Protein AF-A0A2N2W066-F1 (afdb_monomer)

Secondary structure (DSSP, 8-state):
-----SSHHHHHHHHHHHHHHTTS------SSSHHHHHHHHHHHHHHHHHHHHHHHHHHHHS---GGGT-EEEEEEEEEEE--TTTT-EEEEEEEEEE-SSSSEEEEEEE--SPEEEEEEETT-PEEPEEEETTEEEEEEEEEE-TT-EEEEEEEEEE---B-SSSEEEE-SS-EEEESB-SSSSS-B-GGGTS-B--SSS--BEEEEEEEE-TT-EEEESSEEEEEEE-TTS-EEEEEE-SS-B-GGG--EEEES-EEEEEEEEETTEEEEEEEEE-GGGHHHHHHHTTTHHHHHHHHHH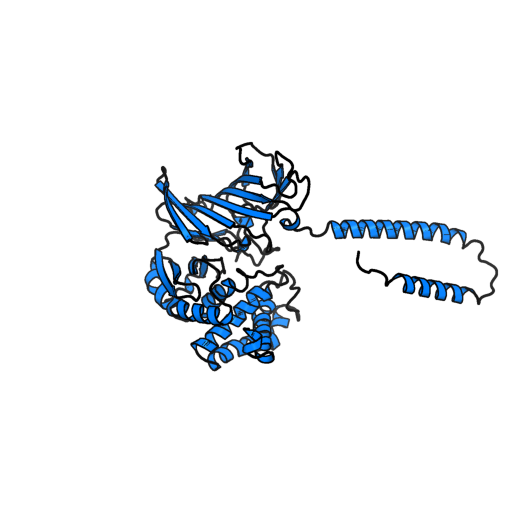HH-S--SS-EEEEEESS--B--TTSEEEEGGG-SSSSTTHHHHHHHHHTTTBTTTB--SSGGGTHHHHHHHHHHHHHHHHHHH-HHHHHHHHHHHHHHHHHTHHHHTTS---SSSPPGGGTTSHHHHHHHHHHHHHHHHHH-HHHHH-

Nearest PDB structures (foldseek):
  6koy-assembly1_A  TM=8.720E-01  e=6.697E-29  Deinococcus radiodurans R1 = ATCC 13939 = DSM 20539
  6kp0-assembly1_A  TM=8.758E-01  e=1.380E-28  Deinococcus radiodurans R1 = ATCC 13939 = DSM 20539
  5mj6-assembly2_B  TM=8.567E-01  e=1.459E-28  Homo sapiens
  8cgw-assembly1_A  TM=8.479E-01  e=4.247E-26  Homo sapiens
  8p0i-assembly2_B  TM=8.593E-01  e=1.669E-24  Homo sapiens

Foldseek 3Di:
DDDDPDPVVVVVVVVVVVVVVVPDDDDPDPPPVPVVVVVVVVVVVVVVVVVVVVVVVVVVVPDDALCQFKFWAEKEWAKEDADLVQLKIKIKIKTKIAGQAFFDQKRKWFAAPKDWPFKAWPVRHTWDWDQDHRIIITGHPDTHHHPDMTIMIITIMDRFDDDPQAAWDRDPQKIKGQQFDLPDVVTGHLNRHDIGSQFQPRWYWYKYWYKYAPQKDKDWAADWPDWDQDPVRIIITIHTWPTTWHSSLTIIMMGNWDWDKDWAQWPVGIAIEIETADPVLNVLQCLLCVCVNVLQRLLCVQQNTQPTRHCAEYEDCDDWHLRHRHIYDHNVSSGSHPPCVLVVQLSSNLSRQPTVDNDPHLQQLLSRQQVSLLSSLSSCCVPVNDVSSVVSLVVLVCCLPPPQQVVVVHDDDLGRHDSSCSPPSCSHSVSNVVLVVVCVVLPSVRSRD

Solvent-accessible surface area (backbone atoms only — not comparable to full-atom values): 23605 Å² total; per-residue (Å²): 144,80,88,90,84,76,67,68,67,59,58,55,51,53,55,56,53,56,61,62,64,74,74,73,75,95,72,96,81,69,84,77,61,58,70,62,51,62,63,46,51,58,50,51,51,50,50,49,51,50,48,49,48,50,48,51,51,50,55,70,64,55,78,75,55,64,59,75,55,36,47,47,57,31,40,38,41,37,38,41,48,63,50,59,87,73,51,43,42,38,36,40,37,36,44,30,33,36,30,86,44,73,68,41,47,62,51,70,32,27,33,31,76,46,46,76,77,50,37,26,40,79,86,70,45,80,38,58,69,49,76,57,81,41,42,34,40,34,43,50,95,60,68,39,32,64,84,44,74,50,45,38,36,41,31,33,34,42,50,46,39,57,62,98,60,22,17,39,46,67,60,74,72,30,35,37,58,34,23,44,27,82,85,47,84,71,37,59,24,29,22,20,82,46,76,31,64,64,45,63,69,44,49,22,29,46,39,37,37,35,33,23,37,69,77,43,43,63,49,43,28,36,48,80,76,49,78,44,80,45,97,88,58,31,32,35,29,32,26,37,38,98,53,62,41,28,36,37,36,60,48,48,37,36,24,57,53,38,81,50,79,52,70,34,84,49,84,85,41,81,34,46,30,40,35,38,25,51,67,91,31,58,85,18,42,60,44,26,49,65,57,49,57,59,50,49,50,54,46,25,78,52,75,44,54,77,84,67,81,31,55,26,37,32,56,31,96,67,59,71,43,56,22,48,32,31,26,35,34,33,49,84,57,44,66,36,40,67,89,44,42,54,54,60,44,23,42,57,41,18,50,54,31,38,58,69,48,51,37,86,40,68,30,37,32,25,61,19,45,2,47,16,49,30,41,44,32,51,49,32,29,76,76,66,31,64,65,50,19,47,64,53,46,51,58,40,53,48,38,54,75,74,40,39,37,67,78,69,75,42,84,74,69,65,60,79,33,58,79,95,44,46,90,31,64,59,21,30,40,41,27,13,50,51,55,52,50,49,35,69,72,60,33,66,66,71,62,58,104

Mean predicted aligned error: 9.17 Å

Structure (mm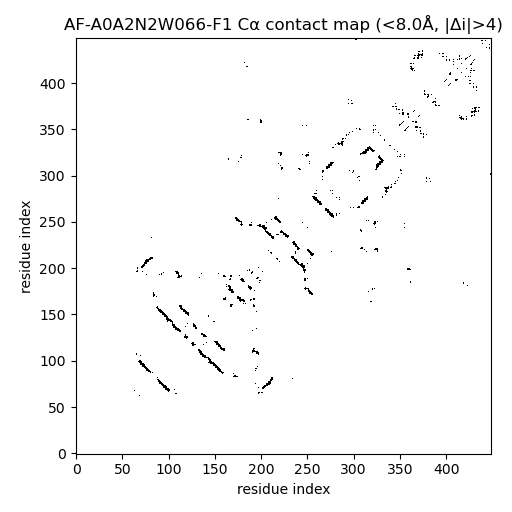CIF, N/CA/C/O backbone):
data_AF-A0A2N2W066-F1
#
_entry.id   AF-A0A2N2W066-F1
#
loop_
_atom_site.group_PDB
_atom_site.id
_atom_site.type_symbol
_atom_site.label_atom_id
_atom_site.label_alt_id
_atom_site.label_comp_id
_atom_site.label_asym_id
_atom_site.label_entity_id
_atom_site.label_seq_id
_atom_site.pdbx_PDB_ins_code
_atom_site.Cartn_x
_atom_site.Cartn_y
_atom_site.Cartn_z
_atom_site.occupancy
_atom_site.B_iso_or_equiv
_atom_site.auth_seq_id
_atom_site.auth_comp_id
_atom_site.auth_asym_id
_atom_site.auth_atom_id
_atom_site.pdbx_PDB_model_num
ATOM 1 N N . MET A 1 1 ? -29.090 -28.862 -7.833 1.00 38.31 1 MET A N 1
ATOM 2 C CA . MET A 1 1 ? -29.671 -29.808 -8.812 1.00 38.31 1 MET A CA 1
ATOM 3 C C . MET A 1 1 ? -28.865 -29.733 -10.109 1.00 38.31 1 MET A C 1
ATOM 5 O O . MET A 1 1 ? -29.290 -29.050 -11.017 1.00 38.31 1 MET A O 1
ATOM 9 N N . PHE A 1 2 ? -27.694 -30.383 -10.186 1.00 26.78 2 PHE A N 1
ATOM 10 C CA . PHE A 1 2 ? -26.971 -30.684 -11.436 1.00 26.78 2 PHE A CA 1
ATOM 11 C C . PHE A 1 2 ? -26.010 -31.874 -11.197 1.00 26.78 2 PHE A C 1
ATOM 13 O O . PHE A 1 2 ? -25.189 -31.854 -10.290 1.00 26.78 2 PHE A O 1
ATOM 20 N N . LYS A 1 3 ? -26.238 -32.938 -11.980 1.00 31.16 3 LYS A N 1
ATOM 21 C CA . LYS A 1 3 ? -25.438 -34.132 -12.340 1.00 31.16 3 LYS A CA 1
ATOM 22 C C . LYS A 1 3 ? -24.231 -34.568 -11.470 1.00 31.16 3 LYS A C 1
ATOM 24 O O . LYS A 1 3 ? -23.103 -34.186 -11.738 1.00 31.16 3 LYS A O 1
ATOM 29 N N . PHE A 1 4 ? -24.452 -35.592 -10.637 1.00 32.09 4 PHE A N 1
ATOM 30 C CA . PHE A 1 4 ? -23.467 -36.649 -10.334 1.00 32.09 4 PHE A CA 1
ATOM 31 C C . PHE A 1 4 ? -24.124 -38.026 -10.542 1.00 32.09 4 PHE A C 1
ATOM 33 O O . PHE A 1 4 ? -24.496 -38.730 -9.609 1.00 32.09 4 PHE A O 1
ATOM 40 N N . ILE A 1 5 ? -24.322 -38.403 -11.806 1.00 40.66 5 ILE A N 1
ATOM 41 C CA . ILE A 1 5 ? -24.725 -39.757 -12.211 1.00 40.66 5 ILE A CA 1
ATOM 42 C C . ILE A 1 5 ? -23.597 -40.267 -13.106 1.00 40.66 5 ILE A C 1
ATOM 44 O O . ILE A 1 5 ? -23.588 -40.019 -14.306 1.00 40.66 5 ILE A O 1
ATOM 48 N N . GLY A 1 6 ? -22.594 -40.902 -12.500 1.00 37.66 6 GLY A N 1
ATOM 49 C CA . GLY A 1 6 ? -21.425 -41.402 -13.234 1.00 37.66 6 GLY A CA 1
ATOM 50 C C . GLY A 1 6 ? -20.646 -42.531 -12.555 1.00 37.66 6 GLY A C 1
ATOM 51 O O . GLY A 1 6 ? -19.988 -43.298 -13.245 1.00 37.66 6 GLY A O 1
ATOM 52 N N . LEU A 1 7 ? -20.761 -42.710 -11.232 1.00 38.38 7 LEU A N 1
ATOM 53 C CA . LEU A 1 7 ? -19.993 -43.735 -10.498 1.00 38.38 7 LEU A CA 1
ATOM 54 C C . LEU A 1 7 ? -20.771 -45.010 -10.122 1.00 38.38 7 LEU A C 1
ATOM 56 O O . LEU A 1 7 ? -20.168 -46.019 -9.761 1.00 38.38 7 LEU A O 1
ATOM 60 N N . ILE A 1 8 ? -22.096 -45.022 -10.272 1.00 43.31 8 ILE A N 1
ATOM 61 C CA . ILE A 1 8 ? -22.941 -46.194 -9.974 1.00 43.31 8 ILE A CA 1
ATOM 62 C C . ILE A 1 8 ? -22.729 -47.377 -10.956 1.00 43.31 8 ILE A C 1
ATOM 64 O O . ILE A 1 8 ? -22.738 -48.525 -10.500 1.00 43.31 8 ILE A O 1
ATOM 68 N N . PRO A 1 9 ? -22.468 -47.183 -12.270 1.00 41.22 9 PRO A N 1
ATOM 69 C CA . PRO A 1 9 ? -22.332 -48.313 -13.198 1.00 41.22 9 PRO A CA 1
ATOM 70 C C . PRO A 1 9 ? -21.035 -49.118 -13.012 1.00 41.22 9 PRO A C 1
ATOM 72 O O . PRO A 1 9 ? -21.004 -50.314 -13.305 1.00 41.22 9 PRO A O 1
ATOM 75 N N . ILE A 1 10 ? -19.969 -48.486 -12.506 1.00 47.03 10 ILE A N 1
ATOM 76 C CA . ILE A 1 10 ? -18.630 -49.092 -12.398 1.00 47.03 10 ILE A CA 1
ATOM 77 C C . ILE A 1 10 ? -18.574 -50.081 -11.224 1.00 47.03 10 ILE A C 1
ATOM 79 O O . ILE A 1 10 ? -18.068 -51.195 -11.371 1.00 47.03 10 ILE A O 1
ATOM 83 N N . ILE A 1 11 ? -19.199 -49.738 -10.094 1.00 47.31 11 ILE A N 1
ATOM 84 C CA . ILE A 1 11 ? -19.304 -50.620 -8.918 1.00 47.31 11 ILE A CA 1
ATOM 85 C C . ILE A 1 11 ? -20.170 -51.852 -9.239 1.00 47.31 11 ILE A C 1
ATOM 87 O O . ILE A 1 11 ? -19.821 -52.978 -8.874 1.00 47.31 11 ILE A O 1
ATOM 91 N N . GLY A 1 12 ? -21.249 -51.673 -10.011 1.00 44.81 12 GLY A N 1
ATOM 92 C CA . GLY A 1 12 ? -22.090 -52.778 -10.484 1.00 44.81 12 GLY A CA 1
ATOM 93 C C . GLY A 1 12 ? -21.363 -53.753 -11.423 1.00 44.81 12 GLY A C 1
ATOM 94 O O . GLY A 1 12 ? -21.633 -54.958 -11.393 1.00 44.81 12 GLY A O 1
ATOM 95 N N . LEU A 1 13 ? -20.409 -53.266 -12.226 1.00 45.72 13 LEU A N 1
ATOM 96 C CA . LEU A 1 13 ? -19.615 -54.100 -13.136 1.00 45.72 13 LEU A CA 1
ATOM 97 C C . LEU A 1 13 ? -18.559 -54.934 -12.391 1.00 45.72 13 LEU A C 1
ATOM 99 O O . LEU A 1 13 ? -18.341 -56.099 -12.734 1.00 45.72 13 LEU A O 1
ATOM 103 N N . ILE A 1 14 ? -17.944 -54.365 -11.349 1.00 47.94 14 ILE A N 1
ATOM 104 C CA . ILE A 1 14 ? -16.957 -55.050 -10.498 1.00 47.94 14 ILE A CA 1
ATOM 105 C C . ILE A 1 14 ? -17.635 -56.163 -9.684 1.00 47.94 14 ILE A C 1
ATOM 107 O O . ILE A 1 14 ? -17.141 -57.292 -9.656 1.00 47.94 14 ILE A O 1
ATOM 111 N N . LEU A 1 15 ? -18.826 -55.906 -9.132 1.00 45.94 15 LEU A N 1
ATOM 112 C CA . LEU A 1 15 ? -19.614 -56.912 -8.406 1.00 45.94 15 LEU A CA 1
ATOM 113 C C . LEU A 1 15 ? -20.109 -58.053 -9.317 1.00 45.94 15 LEU A C 1
ATOM 115 O O . LEU A 1 15 ? -20.111 -59.217 -8.911 1.00 45.94 15 LEU A O 1
ATOM 119 N N . ARG A 1 16 ? -20.463 -57.761 -10.579 1.00 46.75 16 ARG A N 1
ATOM 120 C CA . ARG A 1 16 ? -20.835 -58.796 -11.566 1.00 46.75 16 ARG A CA 1
ATOM 121 C C . ARG A 1 16 ? -19.647 -59.648 -12.026 1.00 46.75 16 ARG A C 1
ATOM 123 O O . ARG A 1 16 ? -19.843 -60.833 -12.294 1.00 46.75 16 ARG A O 1
ATOM 130 N N . LYS A 1 17 ? -18.431 -59.089 -12.096 1.00 46.38 17 LYS A N 1
ATOM 131 C CA . LYS A 1 17 ? -17.211 -59.864 -12.391 1.00 46.38 17 LYS A CA 1
ATOM 132 C C . LYS A 1 17 ? -16.779 -60.742 -11.212 1.00 46.38 17 LYS A C 1
ATOM 134 O O . LYS A 1 17 ? -16.396 -61.884 -11.449 1.00 46.38 17 LYS A O 1
ATOM 139 N N . PHE A 1 18 ? -16.937 -60.283 -9.968 1.00 44.59 18 PHE A N 1
ATOM 140 C CA . PHE A 1 18 ? -16.662 -61.104 -8.778 1.00 44.59 18 PHE A CA 1
ATOM 141 C C . PHE A 1 18 ? -17.621 -62.300 -8.641 1.00 44.59 18 PHE A C 1
ATOM 143 O O . PHE A 1 18 ? -17.176 -63.409 -8.355 1.00 44.59 18 PHE A O 1
ATOM 150 N N . ASN A 1 19 ? -18.913 -62.127 -8.949 1.00 41.44 19 ASN A N 1
ATOM 151 C CA . ASN A 1 19 ? -19.882 -63.233 -8.903 1.00 41.44 19 ASN A CA 1
ATOM 152 C C . ASN A 1 19 ? -19.683 -64.297 -9.999 1.00 41.44 19 ASN A C 1
ATOM 154 O O . ASN A 1 19 ? -20.101 -65.437 -9.811 1.00 41.44 19 ASN A O 1
ATOM 158 N N . LYS A 1 20 ? -19.029 -63.969 -11.124 1.00 40.00 20 LYS A N 1
ATOM 159 C CA . LYS A 1 20 ? -18.711 -64.948 -12.183 1.00 40.00 20 LYS A CA 1
ATOM 160 C C . LYS A 1 20 ? -17.479 -65.807 -11.881 1.00 40.00 20 LYS A C 1
ATOM 162 O O . LYS A 1 20 ? -17.365 -66.894 -12.435 1.00 40.00 20 LYS A O 1
ATOM 167 N N . ILE A 1 21 ? -16.589 -65.357 -10.995 1.00 42.59 21 ILE A N 1
ATOM 168 C CA . ILE A 1 21 ? -15.383 -66.104 -10.593 1.00 42.59 21 ILE A CA 1
ATOM 169 C C . ILE A 1 21 ? -15.708 -67.166 -9.523 1.00 42.59 21 ILE A C 1
ATOM 171 O O . ILE A 1 21 ? -14.984 -68.144 -9.381 1.00 42.59 21 ILE A O 1
ATOM 175 N N . LEU A 1 22 ? -16.851 -67.051 -8.837 1.00 39.72 22 LEU A N 1
ATOM 176 C CA . LEU A 1 22 ? -17.303 -68.008 -7.817 1.00 39.72 22 LEU A CA 1
ATOM 177 C C . LEU A 1 22 ? -18.090 -69.218 -8.367 1.00 39.72 22 LEU A C 1
ATOM 179 O O . LEU A 1 22 ? -18.514 -70.061 -7.583 1.00 39.72 22 LEU A O 1
ATOM 183 N N . GLN A 1 23 ? -18.293 -69.331 -9.688 1.00 41.25 23 GLN A N 1
ATOM 184 C CA . GLN A 1 23 ? -19.077 -70.423 -10.297 1.00 41.25 23 GLN A CA 1
ATOM 185 C C . GLN A 1 23 ? -18.261 -71.585 -10.889 1.00 41.25 23 GLN A C 1
ATOM 187 O O . GLN A 1 23 ? -18.852 -72.542 -11.380 1.00 41.25 23 GLN A O 1
ATOM 192 N N . PHE A 1 24 ? -16.931 -71.569 -10.791 1.00 41.81 24 PHE A N 1
ATOM 193 C CA . PHE A 1 24 ? -16.092 -72.708 -11.178 1.00 41.81 24 PHE A CA 1
ATOM 194 C C . PHE A 1 24 ? -15.126 -73.060 -10.049 1.00 41.81 24 PHE A C 1
ATOM 196 O O . PHE A 1 24 ? -14.073 -72.452 -9.896 1.00 41.81 24 PHE A O 1
ATOM 203 N N . GLY A 1 25 ? -15.506 -74.048 -9.242 1.00 32.44 25 GLY A N 1
ATOM 204 C CA . GLY A 1 25 ? -14.664 -74.576 -8.174 1.00 32.44 25 GLY A CA 1
ATOM 205 C C . GLY A 1 25 ? -15.458 -75.437 -7.202 1.00 32.44 25 GLY A C 1
ATOM 206 O O . GLY A 1 25 ? -15.910 -74.959 -6.166 1.00 32.44 25 GLY A O 1
ATOM 207 N N . GLN A 1 26 ? -15.643 -76.713 -7.541 1.00 39.53 26 GLN A N 1
ATOM 208 C CA . GLN A 1 26 ? -16.039 -77.733 -6.573 1.00 39.53 26 GLN A CA 1
ATOM 209 C C . GLN A 1 26 ? -14.942 -77.855 -5.512 1.00 39.53 26 GLN A C 1
ATOM 211 O O . GLN A 1 26 ? -13.873 -78.331 -5.850 1.00 39.53 26 GLN A O 1
ATOM 216 N N . PHE A 1 27 ? -15.204 -77.489 -4.256 1.00 37.78 27 PHE A N 1
ATOM 217 C CA . PHE A 1 27 ? -14.609 -78.144 -3.084 1.00 37.78 27 PHE A CA 1
ATOM 218 C C . PHE A 1 27 ? -15.500 -77.906 -1.856 1.00 37.78 27 PHE A C 1
ATOM 220 O O . PHE A 1 27 ? -15.683 -76.789 -1.373 1.00 37.78 27 PHE A O 1
ATOM 227 N N . ASN A 1 28 ? -16.081 -78.998 -1.361 1.00 41.38 28 ASN A N 1
ATOM 228 C CA . ASN A 1 28 ? -16.798 -79.074 -0.095 1.00 41.38 28 ASN A CA 1
ATOM 229 C C . ASN A 1 28 ? -15.822 -78.810 1.061 1.00 41.38 28 ASN A C 1
ATOM 231 O O . ASN A 1 28 ? -15.041 -79.699 1.367 1.00 41.38 28 ASN A O 1
ATOM 235 N N . HIS A 1 29 ? -15.856 -77.616 1.669 1.00 43.91 29 HIS A N 1
ATOM 236 C CA . HIS A 1 29 ? -15.544 -77.343 3.091 1.00 43.91 29 HIS A CA 1
ATOM 237 C C . HIS A 1 29 ? -15.536 -75.827 3.404 1.00 43.91 29 HIS A C 1
ATOM 239 O O . HIS A 1 29 ? -14.561 -75.294 3.918 1.00 43.91 29 HIS A O 1
ATOM 245 N N . ILE A 1 30 ? -16.616 -75.081 3.131 1.00 42.38 30 ILE A N 1
ATOM 246 C CA . ILE A 1 30 ? -16.688 -73.646 3.503 1.00 42.38 30 ILE A CA 1
ATOM 247 C C . ILE A 1 30 ? -18.083 -73.283 4.035 1.00 42.38 30 ILE A C 1
ATOM 249 O O . ILE A 1 30 ? -18.746 -72.387 3.535 1.00 42.38 30 ILE A O 1
ATOM 253 N N . ASN A 1 31 ? -18.544 -73.962 5.089 1.00 39.22 31 ASN A N 1
ATOM 254 C CA . ASN A 1 31 ? -19.725 -73.517 5.853 1.00 39.22 31 ASN A CA 1
ATOM 255 C C . ASN A 1 31 ? -19.377 -72.905 7.223 1.00 39.22 31 ASN A C 1
ATOM 257 O O . ASN A 1 31 ? -20.263 -72.416 7.916 1.00 39.22 31 ASN A O 1
ATOM 261 N N . ARG A 1 32 ? -18.087 -72.832 7.596 1.00 39.03 32 ARG A N 1
ATOM 262 C CA . ARG A 1 32 ? -17.621 -72.094 8.791 1.00 39.03 32 ARG A CA 1
ATOM 263 C C . ARG A 1 32 ? -16.972 -70.732 8.506 1.00 39.03 32 ARG A C 1
ATOM 265 O O . ARG A 1 32 ? -16.867 -69.930 9.423 1.00 39.03 32 ARG A O 1
ATOM 272 N N . MET A 1 33 ? -16.626 -70.415 7.256 1.00 34.28 33 MET A N 1
ATOM 273 C CA . MET A 1 33 ? -16.044 -69.107 6.887 1.00 34.28 33 MET A CA 1
ATOM 274 C C . MET A 1 33 ? -17.088 -68.045 6.502 1.00 34.28 33 MET A C 1
ATOM 276 O O . MET A 1 33 ? -16.787 -66.854 6.489 1.00 34.28 33 MET A O 1
ATOM 280 N N . ILE A 1 34 ? -18.341 -68.439 6.243 1.00 39.94 34 ILE A N 1
ATOM 281 C CA . ILE A 1 34 ? -19.377 -67.513 5.756 1.00 39.94 34 ILE A CA 1
ATOM 282 C C . ILE A 1 34 ? -19.981 -66.664 6.892 1.00 39.94 34 ILE A C 1
ATOM 284 O O . ILE A 1 34 ? -20.372 -65.522 6.648 1.00 39.94 34 ILE A O 1
ATOM 288 N N . MET A 1 35 ? -19.964 -67.128 8.150 1.00 36.09 35 MET A N 1
ATOM 289 C CA . MET A 1 35 ? -20.437 -66.313 9.285 1.00 36.09 35 MET A CA 1
ATOM 290 C C . MET A 1 35 ? -19.461 -65.212 9.728 1.00 36.09 35 MET A C 1
ATOM 292 O O . MET A 1 35 ? -19.906 -64.211 10.282 1.00 36.09 35 MET A O 1
ATOM 296 N N . ILE A 1 36 ? -18.167 -65.321 9.409 1.00 38.28 36 ILE A N 1
ATOM 297 C CA . ILE A 1 36 ? -17.179 -64.266 9.709 1.00 38.28 36 ILE A CA 1
ATOM 298 C C . ILE A 1 36 ? -17.263 -63.122 8.675 1.00 38.28 36 ILE A C 1
ATOM 300 O O . ILE A 1 36 ? -16.965 -61.969 8.976 1.00 38.28 36 ILE A O 1
ATOM 304 N N . SER A 1 37 ? -17.777 -63.396 7.471 1.00 42.94 37 SER A N 1
ATOM 305 C CA . SER A 1 37 ? -17.836 -62.409 6.381 1.00 42.94 37 SER A CA 1
ATOM 306 C C . SER A 1 37 ? -18.988 -61.395 6.486 1.00 42.94 37 SER A C 1
ATOM 308 O O . SER A 1 37 ? -18.825 -60.236 6.108 1.00 42.94 37 SER A O 1
ATOM 310 N N . LYS A 1 38 ? -20.151 -61.771 7.040 1.00 40.56 38 LYS A N 1
ATOM 311 C CA . LYS A 1 38 ? -21.317 -60.863 7.102 1.00 40.56 38 LYS A CA 1
ATOM 312 C C . LYS A 1 38 ? -21.241 -59.837 8.237 1.00 40.56 38 LYS A C 1
ATOM 314 O O . LYS A 1 38 ? -21.752 -58.729 8.077 1.00 40.56 38 LYS A O 1
ATOM 319 N N . VAL A 1 39 ? -20.579 -60.178 9.346 1.00 44.47 39 VAL A N 1
ATOM 320 C CA . VAL A 1 39 ? -20.337 -59.252 10.471 1.00 44.47 39 VAL A CA 1
ATOM 321 C C . VAL A 1 39 ? -19.194 -58.281 10.150 1.00 44.47 39 VAL A C 1
ATOM 323 O O . VAL A 1 39 ? -19.225 -57.129 10.574 1.00 44.47 39 VAL A O 1
ATOM 326 N N . SER A 1 40 ? -18.240 -58.684 9.307 1.00 54.84 40 SER A N 1
ATOM 327 C CA . SER A 1 40 ? -17.146 -57.816 8.864 1.00 54.84 40 SER A CA 1
ATOM 328 C C . SER A 1 40 ? -17.604 -56.761 7.848 1.00 54.84 40 SER A C 1
ATOM 330 O O . SER A 1 40 ? -17.273 -55.592 8.006 1.00 54.84 40 SER A O 1
ATOM 332 N N . ILE A 1 41 ? -18.449 -57.107 6.868 1.00 55.06 41 ILE A N 1
ATOM 333 C CA . ILE A 1 41 ? -18.822 -56.159 5.798 1.00 55.06 41 ILE A CA 1
ATOM 334 C C . ILE A 1 41 ? -19.709 -55.016 6.307 1.00 55.06 41 ILE A C 1
ATOM 336 O O . ILE A 1 41 ? -19.469 -53.869 5.948 1.00 55.06 41 ILE A O 1
ATOM 340 N N . LYS A 1 42 ? -20.706 -55.281 7.165 1.00 52.78 42 LYS A N 1
ATOM 341 C CA . LYS A 1 42 ? -21.541 -54.200 7.729 1.00 52.78 42 LYS A CA 1
ATOM 342 C C . LYS A 1 42 ? -20.734 -53.252 8.613 1.00 52.78 42 LYS A C 1
ATOM 344 O O . LYS A 1 42 ? -20.949 -52.049 8.543 1.00 52.78 42 LYS A O 1
ATOM 349 N N . SER A 1 43 ? -19.802 -53.792 9.394 1.00 53.03 43 SER A N 1
ATOM 350 C CA . SER A 1 43 ? -18.921 -53.003 10.257 1.00 53.03 43 SER A CA 1
ATOM 351 C C . SER A 1 43 ? -17.952 -52.166 9.423 1.00 53.03 43 SER A C 1
ATOM 353 O O . SER A 1 43 ? -17.839 -50.975 9.653 1.00 53.03 43 SER A O 1
ATOM 355 N N . VAL A 1 44 ? -17.352 -52.744 8.378 1.00 59.94 44 VAL A N 1
ATOM 356 C CA . VAL A 1 44 ? -16.453 -52.037 7.451 1.00 59.94 44 VAL A CA 1
ATOM 357 C C . VAL A 1 44 ? -17.189 -50.956 6.658 1.00 59.94 44 VAL A C 1
ATOM 359 O O . VAL A 1 44 ? -16.664 -49.859 6.516 1.00 59.94 44 VAL A O 1
ATOM 362 N N . VAL A 1 45 ? -18.414 -51.215 6.187 1.00 67.06 45 VAL A N 1
ATOM 363 C CA . VAL A 1 45 ? -19.239 -50.207 5.499 1.00 67.06 45 VAL A CA 1
ATOM 364 C C . VAL A 1 45 ? -19.655 -49.094 6.458 1.00 67.06 45 VAL A C 1
ATOM 366 O O . VAL A 1 45 ? -19.572 -47.931 6.087 1.00 67.06 45 VAL A O 1
ATOM 369 N N . LEU A 1 46 ? -20.038 -49.416 7.698 1.00 66.75 46 LEU A N 1
ATOM 370 C CA . LEU A 1 46 ? -20.378 -48.404 8.698 1.00 66.75 46 LEU A CA 1
ATOM 371 C C . LEU A 1 46 ? -19.154 -47.556 9.070 1.00 66.75 46 LEU A C 1
ATOM 373 O O . LEU A 1 46 ? -19.275 -46.340 9.114 1.00 66.75 46 LEU A O 1
ATOM 377 N N . THR A 1 47 ? -17.979 -48.168 9.248 1.00 68.38 47 THR A N 1
ATOM 378 C CA . THR A 1 47 ? -16.712 -47.466 9.504 1.00 68.38 47 THR A CA 1
ATOM 379 C C . THR A 1 47 ? -16.265 -46.624 8.308 1.00 68.38 47 THR A C 1
ATOM 381 O O . THR A 1 47 ? -15.779 -45.518 8.496 1.00 68.38 47 THR A O 1
ATOM 384 N N . LEU A 1 48 ? -16.463 -47.089 7.071 1.00 63.75 48 LEU A N 1
ATOM 385 C CA . LEU A 1 48 ? -16.202 -46.298 5.862 1.00 63.75 48 LEU A CA 1
ATOM 386 C C . LEU A 1 48 ? -17.189 -45.139 5.714 1.00 63.75 48 LEU A C 1
ATOM 388 O O . LEU A 1 48 ? -16.780 -44.060 5.308 1.00 63.75 48 LEU A O 1
ATOM 392 N N . CYS A 1 49 ? -18.462 -45.323 6.066 1.00 66.62 49 CYS A N 1
ATOM 393 C CA . CYS A 1 49 ? -19.455 -44.250 6.059 1.00 66.62 49 CYS A CA 1
ATOM 394 C C . CYS A 1 49 ? -19.216 -43.232 7.180 1.00 66.62 49 CYS A C 1
ATOM 396 O O . CYS A 1 49 ? -19.402 -42.042 6.945 1.00 66.62 49 CYS A O 1
ATOM 398 N N . THR A 1 50 ? -18.774 -43.653 8.369 1.00 61.91 50 THR A N 1
ATOM 399 C CA . THR A 1 50 ? -18.399 -42.722 9.443 1.00 61.91 50 THR A CA 1
ATOM 400 C C . THR A 1 50 ? -17.081 -42.023 9.145 1.00 61.91 50 THR A C 1
ATOM 402 O O . THR A 1 50 ? -16.999 -40.824 9.368 1.00 61.91 50 THR A O 1
ATOM 405 N N . LEU A 1 51 ? -16.084 -42.706 8.573 1.00 59.25 51 LEU A N 1
ATOM 406 C CA . LEU A 1 51 ? -14.848 -42.075 8.100 1.00 59.25 51 LEU A CA 1
ATOM 407 C C . LEU A 1 51 ? -15.121 -41.114 6.944 1.00 59.25 51 LEU A C 1
ATOM 409 O O . LEU A 1 51 ? -14.607 -40.010 6.978 1.00 59.25 51 LEU A O 1
ATOM 413 N N . ALA A 1 52 ? -15.962 -41.470 5.971 1.00 59.38 52 ALA A N 1
ATOM 414 C CA . ALA A 1 52 ? -16.365 -40.568 4.891 1.00 59.38 52 ALA A CA 1
ATOM 415 C C . ALA A 1 52 ? -17.212 -39.397 5.406 1.00 59.38 52 ALA A C 1
ATOM 417 O O . ALA A 1 52 ? -17.054 -38.288 4.918 1.00 59.38 52 ALA A O 1
ATOM 418 N N . GLY A 1 53 ? -18.065 -39.615 6.411 1.00 51.81 53 GLY A N 1
ATOM 419 C CA . GLY A 1 53 ? -18.820 -38.558 7.084 1.00 51.81 53 GLY A CA 1
ATOM 420 C C . GLY A 1 53 ? -17.921 -37.613 7.880 1.00 51.81 53 GLY A C 1
ATOM 421 O O . GLY A 1 53 ? -18.083 -36.404 7.782 1.00 51.81 53 GLY A O 1
ATOM 422 N N . LEU A 1 54 ? -16.926 -38.142 8.598 1.00 48.06 54 LEU A N 1
ATOM 423 C CA . LEU A 1 54 ? -15.897 -37.366 9.295 1.00 48.06 54 LEU A CA 1
ATOM 424 C C . LEU A 1 54 ? -14.956 -36.660 8.312 1.00 48.06 54 LEU A C 1
ATOM 426 O O . LEU A 1 54 ? -14.539 -35.546 8.591 1.00 48.06 54 LEU A O 1
ATOM 430 N N . HIS A 1 55 ? -14.664 -37.255 7.152 1.00 46.19 55 HIS A N 1
ATOM 431 C CA . HIS A 1 55 ? -13.861 -36.639 6.095 1.00 46.19 55 HIS A CA 1
ATOM 432 C C . HIS A 1 55 ? -14.646 -35.554 5.349 1.00 46.19 55 HIS A C 1
ATOM 434 O O . HIS A 1 55 ? -14.076 -34.515 5.066 1.00 46.19 55 HIS A O 1
ATOM 440 N N . LEU A 1 56 ? -15.953 -35.726 5.104 1.00 43.41 56 LEU A N 1
ATOM 441 C CA . LEU A 1 56 ? -16.822 -34.664 4.576 1.00 43.41 56 LEU A CA 1
ATOM 442 C C . LEU A 1 56 ? -17.029 -33.540 5.597 1.00 43.41 56 LEU A C 1
ATOM 444 O O . LEU A 1 56 ? -17.068 -32.381 5.215 1.00 43.41 56 LEU A O 1
ATOM 448 N N . MET A 1 57 ? -17.163 -33.863 6.885 1.00 43.56 57 MET A N 1
ATOM 449 C CA . MET A 1 57 ? -17.255 -32.868 7.960 1.00 43.56 57 MET A CA 1
ATOM 450 C C . MET A 1 57 ? -15.925 -32.131 8.146 1.00 43.56 57 MET A C 1
ATOM 452 O O . MET A 1 57 ? -15.940 -30.924 8.341 1.00 43.56 57 MET A O 1
ATOM 456 N N . ALA A 1 58 ? -14.786 -32.818 8.010 1.00 37.03 58 ALA A N 1
ATOM 457 C CA . ALA A 1 58 ? -13.457 -32.209 8.014 1.00 37.03 58 ALA A CA 1
ATOM 458 C C . ALA A 1 58 ? -13.173 -31.402 6.736 1.00 37.03 58 ALA A C 1
ATOM 460 O O . ALA A 1 58 ? -12.543 -30.360 6.837 1.00 37.03 58 ALA A O 1
ATOM 461 N N . GLN A 1 59 ? -13.683 -31.822 5.570 1.00 37.16 59 GLN A N 1
ATOM 462 C CA . GLN A 1 59 ? -13.607 -31.064 4.312 1.00 37.16 59 GLN A CA 1
ATOM 463 C C . GLN A 1 59 ? -14.564 -29.862 4.284 1.00 37.16 59 GLN A C 1
ATOM 465 O O . GLN A 1 59 ? -14.242 -28.849 3.679 1.00 37.16 59 GLN A O 1
ATOM 470 N N . ASN A 1 60 ? -15.711 -29.934 4.971 1.00 35.06 60 ASN A N 1
ATOM 471 C CA . ASN A 1 60 ? -16.619 -28.794 5.149 1.00 35.06 60 ASN A CA 1
ATOM 472 C C . ASN A 1 60 ? -16.172 -27.840 6.273 1.00 35.06 60 ASN A C 1
ATOM 474 O O . ASN A 1 60 ? -16.622 -26.696 6.296 1.00 35.06 60 ASN A O 1
ATOM 478 N N . HIS A 1 61 ? -15.321 -28.292 7.203 1.00 35.94 61 HIS A N 1
ATOM 479 C CA . HIS A 1 61 ? -14.678 -27.443 8.214 1.00 35.94 61 HIS A CA 1
ATOM 480 C C . HIS A 1 61 ? -13.286 -26.943 7.808 1.00 35.94 61 HIS A C 1
ATOM 482 O O . HIS A 1 61 ? -12.769 -26.034 8.455 1.00 35.94 61 HIS A O 1
ATOM 488 N N . SER A 1 62 ? -12.682 -27.487 6.750 1.00 43.53 62 SER A N 1
ATOM 489 C CA . SER A 1 62 ? -11.470 -26.930 6.159 1.00 43.53 62 SER A CA 1
ATOM 490 C C . SER A 1 62 ? -11.836 -25.788 5.208 1.00 43.53 62 SER A C 1
ATOM 492 O O . SER A 1 62 ? -12.383 -26.035 4.136 1.00 43.53 62 SER A O 1
ATOM 494 N N . ASN A 1 63 ? -11.474 -24.569 5.616 1.00 48.00 63 ASN A N 1
ATOM 495 C CA . ASN A 1 63 ? -11.377 -23.341 4.817 1.00 48.00 63 ASN A CA 1
ATOM 496 C C . ASN A 1 63 ? -12.684 -22.606 4.486 1.00 48.00 63 ASN A C 1
ATOM 498 O O . ASN A 1 63 ? -12.953 -22.344 3.319 1.00 48.00 63 ASN A O 1
ATOM 502 N N . ARG A 1 64 ? -13.459 -22.184 5.493 1.00 58.12 64 ARG A N 1
ATOM 503 C CA . ARG A 1 64 ? -14.193 -20.918 5.315 1.00 58.12 64 ARG A CA 1
ATOM 504 C C . ARG A 1 64 ? -13.237 -19.774 5.617 1.00 58.12 64 ARG A C 1
ATOM 506 O O . ARG A 1 64 ? -12.670 -19.752 6.712 1.00 58.12 64 ARG A O 1
ATOM 513 N N . MET A 1 65 ? -13.044 -18.874 4.660 1.00 75.44 65 MET A N 1
ATOM 514 C CA . MET A 1 65 ? -12.346 -17.614 4.903 1.00 75.44 65 MET A CA 1
ATOM 515 C C . MET A 1 65 ? -13.199 -16.743 5.830 1.00 75.44 65 MET A C 1
ATOM 517 O O . MET A 1 65 ? -14.411 -16.940 5.946 1.00 75.44 65 MET A O 1
ATOM 521 N N . LEU A 1 66 ? -12.583 -15.784 6.520 1.00 81.38 66 LEU A N 1
ATOM 522 C CA . LEU A 1 66 ? -13.343 -14.832 7.337 1.00 81.38 66 LEU A CA 1
ATOM 523 C C . LEU A 1 66 ? -14.337 -14.039 6.470 1.00 81.38 66 LEU A C 1
ATOM 525 O O . LEU A 1 66 ? -15.491 -13.869 6.873 1.00 81.38 66 LEU A O 1
ATOM 529 N N . SER A 1 67 ? -13.933 -13.698 5.246 1.00 83.56 67 SER A N 1
ATOM 530 C CA . SER A 1 67 ? -14.761 -13.092 4.195 1.00 83.56 67 SER A CA 1
ATOM 531 C C . SER A 1 67 ? -15.960 -13.935 3.737 1.00 83.56 67 SER A C 1
ATOM 533 O O . SER A 1 67 ? -16.920 -13.396 3.196 1.00 83.56 67 SER A O 1
ATOM 535 N N . ASP A 1 68 ? -16.003 -15.245 4.017 1.00 85.81 68 ASP A N 1
ATOM 536 C CA . ASP A 1 68 ? -17.208 -16.055 3.758 1.00 85.81 68 ASP A CA 1
ATOM 537 C C . ASP A 1 68 ? -18.310 -15.821 4.810 1.00 85.81 68 ASP A C 1
ATOM 539 O O . ASP A 1 68 ? -19.433 -16.322 4.679 1.00 85.81 68 ASP A O 1
ATOM 543 N N . THR A 1 69 ? -17.984 -15.133 5.909 1.00 87.06 69 THR A N 1
ATOM 544 C CA . THR A 1 69 ? -18.875 -14.958 7.067 1.00 87.06 69 THR A CA 1
ATOM 545 C C . THR A 1 69 ? -19.341 -13.524 7.267 1.00 87.06 69 THR A C 1
ATOM 547 O O . THR A 1 69 ? -20.439 -13.311 7.790 1.00 87.06 69 THR A O 1
ATOM 550 N N . ILE A 1 70 ? -18.541 -12.557 6.826 1.00 92.88 70 ILE A N 1
ATOM 551 C CA . ILE A 1 70 ? -18.814 -11.125 6.899 1.00 92.88 70 ILE A CA 1
ATOM 552 C C . ILE A 1 70 ? -18.258 -10.426 5.657 1.00 92.88 70 ILE A C 1
ATOM 554 O O . ILE A 1 70 ? -17.324 -10.929 5.046 1.00 92.88 70 ILE A O 1
ATOM 558 N N . ASP A 1 71 ? -18.829 -9.273 5.330 1.00 95.88 71 ASP A N 1
ATOM 559 C CA . ASP A 1 71 ? -18.359 -8.366 4.276 1.00 95.88 71 ASP A CA 1
ATOM 560 C C . ASP A 1 71 ? -18.143 -6.986 4.905 1.00 95.88 71 ASP A C 1
ATOM 562 O O . ASP A 1 71 ? -19.099 -6.381 5.421 1.00 95.88 71 ASP A O 1
ATOM 566 N N . VAL A 1 72 ? -16.892 -6.516 4.956 1.00 97.94 72 VAL A N 1
ATOM 567 C CA . VAL A 1 72 ? -16.588 -5.217 5.565 1.00 97.94 72 VAL A CA 1
ATOM 568 C C . VAL A 1 72 ? -16.844 -4.102 4.562 1.00 97.94 72 VAL A C 1
ATOM 570 O O . VAL A 1 72 ? -16.162 -3.936 3.561 1.00 97.94 72 VAL A O 1
ATOM 573 N N . VAL A 1 73 ? -17.802 -3.242 4.892 1.00 98.00 73 VAL A N 1
ATOM 574 C CA . VAL A 1 73 ? -18.183 -2.100 4.060 1.00 98.00 73 VAL A CA 1
ATOM 575 C C . VAL A 1 73 ? -17.169 -0.967 4.200 1.00 98.00 73 VAL A C 1
ATOM 577 O O . VAL A 1 73 ? -16.819 -0.308 3.220 1.00 98.00 73 VAL A O 1
ATOM 580 N N . ASN A 1 74 ? -16.721 -0.681 5.425 1.00 98.50 74 ASN A N 1
ATOM 581 C CA . ASN A 1 74 ? -15.828 0.443 5.686 1.00 98.50 74 ASN A CA 1
ATOM 582 C C . ASN A 1 74 ? -15.004 0.262 6.964 1.00 98.50 74 ASN A C 1
ATOM 584 O O . ASN A 1 74 ? -15.540 -0.125 8.004 1.00 98.50 74 ASN A O 1
ATOM 588 N N . TYR A 1 75 ? -13.732 0.649 6.874 1.00 98.75 75 TYR A N 1
ATOM 589 C CA . TYR A 1 75 ? -12.846 0.891 8.004 1.00 98.75 75 TYR A CA 1
ATOM 590 C C . TYR A 1 75 ? -12.695 2.402 8.253 1.00 98.75 75 TYR A C 1
ATOM 592 O O . TYR A 1 75 ? -12.276 3.148 7.366 1.00 98.75 75 TYR A O 1
ATOM 600 N N . GLU A 1 76 ? -13.006 2.844 9.471 1.00 98.69 76 GLU A N 1
ATOM 601 C CA . GLU A 1 76 ? -12.656 4.164 10.009 1.00 98.69 76 GLU A CA 1
ATOM 602 C C . GLU A 1 76 ? -11.426 4.002 10.910 1.00 98.69 76 GLU A C 1
ATOM 604 O O . GLU A 1 76 ? -11.524 3.486 12.024 1.00 98.69 76 GLU A O 1
ATOM 609 N N . LEU A 1 77 ? -10.253 4.399 10.426 1.00 98.75 77 LEU A N 1
ATOM 610 C CA . LEU A 1 77 ? -8.976 4.158 11.090 1.00 98.75 77 LEU A CA 1
ATOM 611 C C . LEU A 1 77 ? -8.489 5.430 11.774 1.00 98.75 77 LEU A C 1
ATOM 613 O O . LEU A 1 77 ? -7.855 6.275 11.148 1.00 98.75 77 LEU A O 1
ATOM 617 N N . ASN A 1 78 ? -8.763 5.552 13.072 1.00 98.69 78 ASN A N 1
ATOM 618 C CA . ASN A 1 78 ? -8.192 6.608 13.900 1.00 98.69 78 ASN A CA 1
ATOM 619 C C . ASN A 1 78 ? -6.899 6.084 14.527 1.00 98.69 78 ASN A C 1
ATOM 621 O O . ASN A 1 78 ? -6.960 5.222 15.403 1.00 98.69 78 ASN A O 1
ATOM 625 N N . LEU A 1 79 ? -5.745 6.583 14.092 1.00 98.50 79 LEU A N 1
ATOM 626 C CA . LEU A 1 79 ? -4.436 6.142 14.572 1.00 98.50 79 LEU A CA 1
ATOM 627 C C . LEU A 1 79 ? -3.661 7.317 15.160 1.00 98.50 79 LEU A C 1
ATOM 629 O O . LEU A 1 79 ? -3.547 8.364 14.535 1.00 98.50 79 LEU A O 1
ATOM 633 N N . SER A 1 80 ? -3.084 7.132 16.341 1.00 98.19 80 SER A N 1
ATOM 634 C CA . SER A 1 80 ? -2.186 8.088 16.978 1.00 98.19 80 SER A CA 1
ATOM 635 C C . SER A 1 80 ? -0.770 7.527 17.017 1.00 98.19 80 SER A C 1
ATOM 637 O O . SER A 1 80 ? -0.535 6.446 17.569 1.00 98.19 80 SER A O 1
ATOM 639 N N . VAL A 1 81 ? 0.163 8.271 16.422 1.00 97.38 81 VAL A N 1
ATOM 640 C CA . VAL A 1 81 ? 1.600 7.977 16.389 1.00 97.38 81 VAL A CA 1
ATOM 641 C C . VAL A 1 81 ? 2.357 9.288 16.613 1.00 97.38 81 VAL A C 1
ATOM 643 O O . VAL A 1 81 ? 2.862 9.926 15.688 1.00 97.38 81 VAL A O 1
ATOM 646 N N . THR A 1 82 ? 2.378 9.742 17.862 1.00 93.31 82 THR A N 1
ATOM 647 C CA . THR A 1 82 ? 2.946 11.046 18.243 1.00 93.31 82 THR A CA 1
ATOM 648 C C . THR A 1 82 ? 4.397 10.955 18.710 1.00 93.31 82 THR A C 1
ATOM 650 O O . THR A 1 82 ? 5.139 11.920 18.568 1.00 93.31 82 THR A O 1
ATOM 653 N N . ASP A 1 83 ? 4.832 9.789 19.196 1.00 93.75 83 ASP A N 1
ATOM 654 C CA . ASP A 1 83 ? 6.220 9.518 19.571 1.00 93.75 83 ASP A CA 1
ATOM 655 C C . ASP A 1 83 ? 6.776 8.324 18.785 1.00 93.75 83 ASP A C 1
ATOM 657 O O . ASP A 1 83 ? 6.628 7.163 19.174 1.00 93.75 83 ASP A O 1
ATOM 661 N N . LEU A 1 84 ? 7.467 8.621 17.684 1.00 96.38 84 LEU A N 1
ATOM 662 C CA . LEU A 1 84 ? 8.113 7.617 16.832 1.00 96.38 84 LEU A CA 1
ATOM 663 C C . LEU A 1 84 ? 9.247 6.866 17.548 1.00 96.38 84 LEU A C 1
ATOM 665 O O . LEU A 1 84 ? 9.574 5.746 17.156 1.00 96.38 84 LEU A O 1
ATOM 669 N N . SER A 1 85 ? 9.832 7.441 18.606 1.00 96.06 85 SER A N 1
ATOM 670 C CA . SER A 1 85 ? 10.896 6.787 19.376 1.00 96.06 85 SER A CA 1
ATOM 671 C C . SER A 1 85 ? 10.365 5.675 20.280 1.00 96.06 85 SER A C 1
ATOM 673 O O . SER A 1 85 ? 11.078 4.702 20.526 1.00 96.06 85 SER A O 1
ATOM 675 N N . SER A 1 86 ? 9.099 5.776 20.703 1.00 96.25 86 SER A N 1
ATOM 676 C CA . SER A 1 86 ? 8.417 4.728 21.469 1.00 96.25 86 SER A CA 1
ATOM 677 C C . SER A 1 86 ? 8.168 3.458 20.653 1.00 96.25 86 SER A C 1
ATOM 679 O O . SER A 1 86 ? 8.016 2.385 21.230 1.00 96.25 86 SER A O 1
ATOM 681 N N . GLN A 1 87 ? 8.124 3.575 19.319 1.00 97.69 87 GLN A N 1
ATOM 682 C CA . GLN A 1 87 ? 7.747 2.495 18.401 1.00 97.69 87 GLN A CA 1
ATOM 683 C C . GLN A 1 87 ? 6.403 1.847 18.765 1.00 97.69 87 GLN A C 1
ATOM 685 O O . GLN A 1 87 ? 6.219 0.630 18.675 1.00 97.69 87 GLN A O 1
ATOM 690 N N . THR A 1 88 ? 5.457 2.669 19.215 1.00 98.25 88 THR A N 1
ATOM 691 C CA . THR A 1 88 ? 4.098 2.239 19.536 1.00 98.25 88 THR A CA 1
ATOM 692 C C . THR A 1 88 ? 3.077 2.982 18.697 1.00 98.25 88 THR A C 1
ATOM 694 O O . THR A 1 88 ? 3.312 4.094 18.223 1.00 98.25 88 THR A O 1
ATOM 697 N N . ILE A 1 89 ? 1.927 2.343 18.523 1.00 98.62 89 ILE A N 1
ATOM 698 C CA . ILE A 1 89 ? 0.732 2.947 17.953 1.00 98.62 89 ILE A CA 1
ATOM 699 C C . ILE A 1 89 ? -0.414 2.813 18.955 1.00 98.62 89 ILE A C 1
ATOM 701 O O . ILE A 1 89 ? -0.464 1.863 19.738 1.00 98.62 89 ILE A O 1
ATOM 705 N N . SER A 1 90 ? -1.346 3.759 18.931 1.00 98.62 90 SER A N 1
ATOM 706 C CA . SER A 1 90 ? -2.637 3.651 19.620 1.00 98.62 90 SER A CA 1
ATOM 707 C C . SER A 1 90 ? -3.746 3.928 18.621 1.00 98.62 90 SER A C 1
ATOM 709 O O . SER A 1 90 ? -3.655 4.890 17.863 1.00 98.62 90 SER A O 1
ATOM 711 N N . GLY A 1 91 ? -4.778 3.093 18.593 1.00 98.44 91 GLY A N 1
ATOM 712 C CA . GLY A 1 91 ? -5.800 3.133 17.562 1.00 98.44 91 GLY A CA 1
ATOM 713 C C . GLY A 1 91 ? -7.221 2.959 18.082 1.00 98.44 91 GLY A C 1
ATOM 714 O O . GLY A 1 91 ? -7.479 2.291 19.083 1.00 98.44 91 GLY A O 1
ATOM 715 N N . LYS A 1 92 ? -8.154 3.555 17.342 1.00 98.75 92 LYS A N 1
ATOM 716 C CA . LYS A 1 92 ? -9.588 3.268 17.363 1.00 98.75 92 LYS A CA 1
ATOM 717 C C . LYS A 1 92 ? -9.995 2.932 15.929 1.00 98.75 92 LYS A C 1
ATOM 719 O O . LYS A 1 92 ? -10.049 3.818 15.076 1.00 98.75 92 LYS A O 1
ATOM 724 N N . ALA A 1 93 ? -10.310 1.668 15.679 1.00 98.88 93 ALA A N 1
ATOM 725 C CA . ALA A 1 93 ? -10.843 1.222 14.398 1.00 98.88 93 ALA A CA 1
ATOM 726 C C . ALA A 1 93 ? -12.366 1.096 14.487 1.00 98.88 93 ALA A C 1
ATOM 728 O O . ALA A 1 93 ? -12.867 0.369 15.341 1.00 98.88 93 ALA A O 1
ATOM 729 N N . GLY A 1 94 ? -13.098 1.804 13.629 1.00 98.75 94 GLY A N 1
ATOM 730 C CA . GLY A 1 94 ? -14.514 1.564 13.364 1.00 98.75 94 GLY A CA 1
ATOM 731 C C . GLY A 1 94 ? -14.667 0.591 12.200 1.00 98.75 94 GLY A C 1
ATOM 732 O O . GLY A 1 94 ? -14.143 0.845 11.122 1.00 98.75 94 GLY A O 1
ATOM 733 N N . ILE A 1 95 ? -15.370 -0.518 12.409 1.00 98.75 95 ILE A N 1
ATOM 734 C CA . ILE A 1 95 ? -15.600 -1.560 11.407 1.00 98.75 95 ILE A CA 1
ATOM 735 C C . ILE A 1 95 ? -17.093 -1.602 11.119 1.00 98.75 95 ILE A C 1
ATOM 737 O O . ILE A 1 95 ? -17.873 -2.071 11.951 1.00 98.75 95 ILE A O 1
ATOM 741 N N . ARG A 1 96 ? -17.491 -1.099 9.947 1.00 98.56 96 ARG A N 1
ATOM 742 C CA . ARG A 1 96 ? -18.862 -1.211 9.439 1.00 98.56 96 ARG A CA 1
ATOM 743 C C . ARG A 1 96 ? -18.950 -2.411 8.513 1.00 98.56 96 ARG A C 1
ATOM 745 O O . ARG A 1 96 ? -18.213 -2.460 7.534 1.00 98.56 96 ARG A O 1
ATOM 752 N N . PHE A 1 97 ? -19.850 -3.345 8.787 1.00 98.12 97 PHE A N 1
ATOM 753 C CA . PHE A 1 97 ? -19.904 -4.622 8.074 1.00 98.12 97 PHE A CA 1
ATOM 754 C C . PHE A 1 97 ? -21.332 -5.152 7.926 1.00 98.12 97 PHE A C 1
ATOM 756 O O . PHE A 1 97 ? -22.249 -4.747 8.649 1.00 98.12 97 PHE A O 1
ATOM 763 N N . THR A 1 98 ? -21.494 -6.074 6.982 1.00 97.38 98 THR A N 1
ATOM 764 C CA . THR A 1 98 ? -22.706 -6.871 6.766 1.00 97.38 98 THR A CA 1
ATOM 765 C C . THR A 1 98 ? -22.374 -8.363 6.837 1.00 97.38 98 THR A C 1
ATOM 767 O O . THR A 1 98 ? -21.221 -8.749 7.050 1.00 97.38 98 THR A O 1
ATOM 770 N N . THR A 1 99 ? -23.379 -9.228 6.695 1.00 95.44 99 THR A N 1
ATOM 771 C CA . THR A 1 99 ? -23.170 -10.679 6.641 1.00 95.44 99 THR A CA 1
ATOM 772 C C . THR A 1 99 ? -24.064 -11.351 5.593 1.00 95.44 99 THR A C 1
ATOM 774 O O . THR A 1 99 ? -25.240 -10.995 5.465 1.00 95.44 99 THR A O 1
ATOM 777 N N . PRO A 1 100 ? -23.550 -12.358 4.858 1.00 93.31 100 PRO A N 1
ATOM 778 C CA . PRO A 1 100 ? -24.366 -13.234 4.020 1.00 93.31 100 PRO A CA 1
ATOM 779 C C . PRO A 1 100 ? -25.032 -14.373 4.816 1.00 93.31 100 PRO A C 1
ATOM 781 O O . PRO A 1 100 ? -25.743 -15.195 4.235 1.00 93.31 100 PRO A O 1
ATOM 784 N N . LEU A 1 101 ? -24.790 -14.465 6.128 1.00 93.88 101 LEU A N 1
ATOM 785 C CA . LEU A 1 101 ? -25.302 -15.519 7.001 1.00 93.88 101 LEU A CA 1
ATOM 786 C C . LEU A 1 101 ? -26.539 -15.057 7.787 1.00 93.88 101 LEU A C 1
ATOM 788 O O . LEU A 1 101 ? -26.859 -13.876 7.874 1.00 93.88 101 LEU A O 1
ATOM 792 N N . THR A 1 102 ? -27.250 -16.015 8.375 1.00 93.50 102 THR A N 1
ATOM 793 C CA . THR A 1 102 ? -28.374 -15.762 9.286 1.00 93.50 102 THR A CA 1
ATOM 794 C C . THR A 1 102 ? -27.949 -16.005 10.729 1.00 93.50 102 THR A C 1
ATOM 796 O O . THR A 1 102 ? -27.282 -17.005 10.998 1.00 93.50 102 THR A O 1
ATOM 799 N N . GLU A 1 103 ? -28.394 -15.144 11.642 1.00 92.00 103 GLU A N 1
ATOM 800 C CA . GLU A 1 103 ? -28.214 -15.273 13.096 1.00 92.00 103 GLU A CA 1
ATOM 801 C C . GLU A 1 103 ? -26.749 -15.397 13.572 1.00 92.00 103 GLU A C 1
ATOM 803 O O . GLU A 1 103 ? -26.425 -16.214 14.440 1.00 92.00 103 GLU A O 1
ATOM 808 N N . ILE A 1 104 ? -25.840 -14.573 13.040 1.00 95.00 104 ILE A N 1
ATOM 809 C CA . ILE A 1 104 ? -24.485 -14.469 13.597 1.00 95.00 104 ILE A CA 1
ATOM 810 C C . ILE A 1 104 ? -24.509 -13.646 14.887 1.00 95.00 104 ILE A C 1
ATOM 812 O O . ILE A 1 104 ? -25.090 -12.570 14.949 1.00 95.00 104 ILE A O 1
ATOM 816 N N . ASN A 1 105 ? -23.841 -14.145 15.925 1.00 95.94 105 ASN A N 1
ATOM 817 C CA . ASN A 1 105 ? -23.713 -13.462 17.222 1.00 95.94 105 ASN A CA 1
ATOM 818 C C . ASN A 1 105 ? -22.275 -13.004 17.497 1.00 95.94 105 ASN A C 1
ATOM 820 O O . ASN A 1 105 ? -21.954 -12.565 18.602 1.00 95.94 105 ASN A O 1
ATOM 824 N N . GLN A 1 106 ? -21.383 -13.176 16.521 1.00 96.06 106 GLN A N 1
ATOM 825 C CA . GLN A 1 106 ? -19.975 -12.838 16.647 1.00 96.06 106 GLN A CA 1
ATOM 826 C C . GLN A 1 106 ? 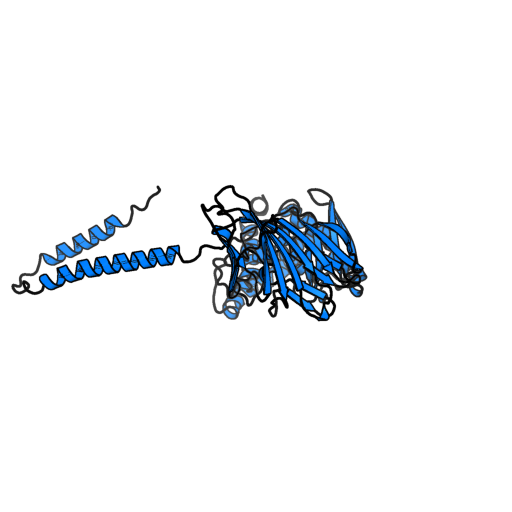-19.440 -12.215 15.366 1.00 96.06 106 GLN A C 1
ATOM 828 O O . GLN A 1 106 ? -19.719 -12.702 14.273 1.00 96.06 106 GLN A O 1
ATOM 833 N N . LEU A 1 107 ? -18.602 -11.199 15.542 1.00 97.25 107 LEU A N 1
ATOM 834 C CA . LEU A 1 107 ? -17.703 -10.669 14.527 1.00 97.25 107 LEU A CA 1
ATOM 835 C C . LEU A 1 107 ? -16.305 -11.255 14.770 1.00 97.25 107 LEU A C 1
ATOM 837 O O . LEU A 1 107 ? -15.804 -11.209 15.895 1.00 97.25 107 LEU A O 1
ATOM 841 N N . ILE A 1 108 ? -15.674 -11.810 13.734 1.00 97.50 108 ILE A N 1
ATOM 842 C CA . ILE A 1 108 ? -14.305 -12.332 13.810 1.00 97.50 108 ILE A CA 1
ATOM 843 C C . ILE A 1 108 ? -13.403 -11.463 12.936 1.00 97.50 108 ILE A C 1
ATOM 845 O O . ILE A 1 108 ? -13.644 -11.330 11.742 1.00 97.50 108 ILE A O 1
ATOM 849 N N . LEU A 1 109 ? -12.359 -10.912 13.546 1.00 98.25 109 LEU A N 1
ATOM 850 C CA . LEU A 1 109 ? -11.306 -10.126 12.909 1.00 98.25 109 LEU A CA 1
ATOM 851 C C . LEU A 1 109 ? -9.937 -10.732 13.240 1.00 98.25 109 LEU A C 1
ATOM 853 O O . LEU A 1 109 ? -9.806 -11.595 14.117 1.00 98.25 109 LEU A O 1
ATOM 857 N N . GLU A 1 110 ? -8.904 -10.225 12.586 1.00 98.38 110 GLU A N 1
ATOM 858 C CA . GLU A 1 110 ? -7.508 -10.452 12.916 1.00 98.38 110 GLU A CA 1
ATOM 859 C C . GLU A 1 110 ? -6.838 -9.167 13.407 1.00 98.38 110 GLU A C 1
ATOM 861 O O . GLU A 1 110 ? -7.009 -8.101 12.827 1.00 98.38 110 GLU A O 1
ATOM 866 N N . LEU A 1 111 ? -6.048 -9.282 14.473 1.00 98.69 111 LEU A N 1
ATOM 867 C CA . LEU A 1 111 ? -5.160 -8.250 14.994 1.00 98.69 111 LEU A CA 1
ATOM 868 C C . LEU A 1 111 ? -3.916 -8.930 15.569 1.00 98.69 111 LEU A C 1
ATOM 870 O O . LEU A 1 111 ? -4.009 -9.742 16.493 1.00 98.69 111 LEU A O 1
ATOM 874 N N . LYS A 1 112 ? -2.745 -8.623 15.017 1.00 98.44 112 LYS A N 1
ATOM 875 C CA . LYS A 1 112 ? -1.478 -9.263 15.375 1.00 98.44 112 LYS A CA 1
ATOM 876 C C . LYS A 1 112 ? -0.696 -8.395 16.355 1.00 98.44 112 LYS A C 1
ATOM 878 O O . LYS A 1 112 ? -0.441 -7.229 16.079 1.00 98.44 112 LYS A O 1
ATOM 883 N N . GLN A 1 113 ? -0.268 -9.000 17.467 1.00 97.81 113 GLN A N 1
ATOM 884 C CA . GLN A 1 113 ? 0.656 -8.449 18.478 1.00 97.81 113 GLN A CA 1
ATOM 885 C C . GLN A 1 113 ? 0.167 -7.228 19.284 1.00 97.81 113 GLN A C 1
ATOM 887 O O . GLN A 1 113 ? 0.672 -6.988 20.378 1.00 97.81 113 GLN A O 1
ATOM 892 N N . LEU A 1 114 ? -0.823 -6.489 18.794 1.00 98.75 114 LEU A N 1
ATOM 893 C CA . LEU A 1 114 ? -1.407 -5.340 19.481 1.00 98.75 114 LEU A CA 1
ATOM 894 C C . LEU A 1 114 ? -2.406 -5.785 20.552 1.00 98.75 114 LEU A C 1
ATOM 896 O O . LEU A 1 114 ? -3.078 -6.802 20.405 1.00 98.75 114 LEU A O 1
ATOM 900 N N . GLN A 1 115 ? -2.512 -5.015 21.628 1.00 98.69 115 GLN A N 1
ATOM 901 C CA . GLN A 1 115 ? -3.432 -5.275 22.726 1.00 98.69 115 GLN A CA 1
ATOM 902 C C . GLN A 1 115 ? -4.769 -4.581 22.464 1.00 98.69 115 GLN A C 1
ATOM 904 O O . GLN A 1 115 ? -4.795 -3.382 22.205 1.00 98.69 115 GLN A O 1
ATOM 909 N N . VAL A 1 116 ? -5.879 -5.319 22.571 1.00 98.88 116 VAL A N 1
ATOM 910 C CA . VAL A 1 116 ? -7.231 -4.738 22.570 1.00 98.88 116 VAL A CA 1
ATOM 911 C C . VAL A 1 116 ? -7.604 -4.308 23.986 1.00 98.88 116 VAL A C 1
ATOM 913 O O . VAL A 1 116 ? -7.608 -5.126 24.906 1.00 98.88 116 VAL A O 1
ATOM 916 N N . ASP A 1 117 ? -7.956 -3.037 24.146 1.00 98.69 117 ASP A N 1
ATOM 917 C CA . ASP A 1 117 ? -8.356 -2.447 25.425 1.00 98.69 117 ASP A CA 1
ATOM 918 C C . ASP A 1 117 ? -9.853 -2.591 25.671 1.00 98.69 117 ASP A C 1
ATOM 920 O O . ASP A 1 117 ? -10.300 -2.943 26.763 1.00 98.69 117 ASP A O 1
ATOM 924 N N . SER A 1 118 ? -10.650 -2.292 24.645 1.00 98.75 118 SER A N 1
ATOM 925 C CA . SER A 1 118 ? -12.104 -2.379 24.713 1.00 98.75 118 SER A CA 1
ATOM 926 C C . SER A 1 118 ? -12.721 -2.469 23.326 1.00 98.75 118 SER A C 1
ATOM 928 O O . SER A 1 118 ? -12.130 -2.053 22.327 1.00 98.75 118 SER A O 1
ATOM 930 N N . VAL A 1 119 ? -13.940 -2.999 23.284 1.00 98.88 119 VAL A N 1
ATOM 931 C CA . VAL A 1 119 ? -14.759 -3.064 22.078 1.00 98.88 119 VAL A CA 1
ATOM 932 C C . VAL A 1 119 ? -16.133 -2.498 22.397 1.00 98.88 119 VAL A C 1
ATOM 934 O O . VAL A 1 119 ? -16.698 -2.807 23.446 1.00 98.88 119 VAL A O 1
ATOM 937 N N . LYS A 1 120 ? -16.664 -1.657 21.513 1.00 98.56 120 LYS A N 1
ATOM 938 C CA . LYS A 1 120 ? -17.949 -0.986 21.707 1.00 98.56 120 LYS A CA 1
ATOM 939 C C . LYS A 1 120 ? -18.837 -1.080 20.473 1.00 98.56 120 LYS A C 1
ATOM 941 O O . LYS A 1 120 ? -18.325 -1.085 19.357 1.00 98.56 120 LYS A O 1
ATOM 946 N N . SER A 1 121 ? -20.150 -1.125 20.669 1.00 97.12 121 SER A N 1
ATOM 947 C CA . SER A 1 121 ? -21.121 -0.948 19.583 1.00 97.12 121 SER A CA 1
ATOM 948 C C . SER A 1 121 ? -21.233 0.523 19.168 1.00 97.12 121 SER A C 1
ATOM 950 O O . SER A 1 121 ? -20.680 1.412 19.820 1.00 97.12 121 SER A O 1
ATOM 952 N N . ASP A 1 122 ? -21.989 0.790 18.102 1.00 94.06 122 ASP A N 1
ATOM 953 C CA . ASP A 1 122 ? -22.290 2.152 17.640 1.00 94.06 122 ASP A CA 1
ATOM 954 C C . ASP A 1 122 ? -22.951 3.029 18.722 1.00 94.06 122 ASP A C 1
ATOM 956 O O . ASP A 1 122 ? -22.691 4.224 18.825 1.00 94.06 122 ASP A O 1
ATOM 960 N N . ASN A 1 123 ? -23.741 2.414 19.609 1.00 94.12 123 ASN A N 1
ATOM 961 C CA . ASN A 1 123 ? -24.424 3.093 20.715 1.00 94.12 123 ASN A CA 1
ATOM 962 C C . ASN A 1 123 ? -23.585 3.154 22.009 1.00 94.12 123 ASN A C 1
ATOM 964 O O . ASN A 1 123 ? -24.145 3.286 23.096 1.00 94.12 123 ASN A O 1
ATOM 968 N N . ASP A 1 124 ? -22.259 3.021 21.905 1.00 94.88 124 ASP A N 1
ATOM 969 C CA . ASP A 1 124 ? -21.299 3.066 23.021 1.00 94.88 124 ASP A CA 1
ATOM 970 C C . ASP A 1 124 ? -21.485 1.949 24.076 1.00 94.88 124 ASP A C 1
ATOM 972 O O . ASP A 1 124 ? -20.952 2.026 25.186 1.00 94.88 124 ASP A O 1
ATOM 976 N N . VAL A 1 125 ? -22.205 0.868 23.742 1.00 96.94 125 VAL A N 1
ATOM 977 C CA . VAL A 1 125 ? -22.356 -0.297 24.631 1.00 96.94 125 VAL A CA 1
ATOM 978 C C . VAL A 1 125 ? -21.070 -1.115 24.608 1.00 96.94 125 VAL A C 1
ATOM 980 O O . VAL A 1 125 ? -20.569 -1.459 23.539 1.00 96.94 125 VAL A O 1
ATOM 983 N N . LEU A 1 126 ? -20.545 -1.457 25.787 1.00 98.38 126 LEU A N 1
ATOM 984 C CA . LEU A 1 126 ? -19.365 -2.311 25.914 1.00 98.38 126 LEU A CA 1
ATOM 985 C C . LEU A 1 126 ? -19.690 -3.745 25.475 1.00 98.38 126 LEU A C 1
ATOM 987 O O . LEU A 1 126 ? -20.569 -4.393 26.047 1.00 98.38 126 LEU A O 1
ATOM 991 N N . LEU A 1 127 ? -18.940 -4.246 24.498 1.00 98.50 127 LEU A N 1
ATOM 992 C CA . LEU A 1 127 ? -19.061 -5.603 23.980 1.00 98.50 127 LEU A CA 1
ATOM 993 C C . LEU A 1 127 ? -17.989 -6.505 24.591 1.00 98.50 127 LEU A C 1
ATOM 995 O O . LEU A 1 127 ? -16.843 -6.103 24.804 1.00 98.50 127 LEU A O 1
ATOM 999 N N . GLY A 1 128 ? -18.358 -7.758 24.852 1.00 98.56 128 GLY A N 1
ATOM 1000 C CA . GLY A 1 128 ? -17.382 -8.779 25.212 1.00 98.56 128 GLY A CA 1
ATOM 1001 C C . GLY A 1 128 ? -16.501 -9.126 24.012 1.00 98.56 128 GLY A C 1
ATOM 1002 O O . GLY A 1 128 ? -16.961 -9.107 22.869 1.00 98.56 128 GLY A O 1
ATOM 1003 N N . PHE A 1 129 ? -15.257 -9.528 24.260 1.00 98.75 129 PHE A N 1
ATOM 1004 C CA . PHE A 1 129 ? -14.383 -10.071 23.222 1.00 98.75 129 PHE A CA 1
ATOM 1005 C C . PHE A 1 129 ? -13.386 -11.086 23.791 1.00 98.75 129 PHE A C 1
ATOM 1007 O O . PHE A 1 129 ? -13.134 -11.141 24.994 1.00 98.75 129 PHE A O 1
ATOM 1014 N N . THR A 1 130 ? -12.803 -11.892 22.907 1.00 98.69 130 THR A N 1
ATOM 1015 C CA . THR A 1 130 ? -11.613 -12.707 23.181 1.00 98.69 130 THR A CA 1
ATOM 1016 C C . THR A 1 130 ? -10.571 -12.456 22.107 1.00 98.69 130 THR A C 1
ATOM 1018 O O . THR A 1 130 ? -10.912 -12.445 20.924 1.00 98.69 130 THR A O 1
ATOM 1021 N N . HIS A 1 131 ? -9.308 -12.332 22.504 1.00 98.44 131 HIS A N 1
ATOM 1022 C CA . HIS A 1 131 ? -8.184 -12.158 21.588 1.00 98.44 131 HIS A CA 1
ATOM 1023 C C . HIS A 1 131 ? -7.133 -13.233 21.866 1.00 98.44 131 HIS A C 1
ATOM 1025 O O . HIS A 1 131 ? -6.515 -13.243 22.928 1.00 98.44 131 HIS A O 1
ATOM 1031 N N . VAL A 1 132 ? -6.993 -14.193 20.949 1.00 97.50 132 VAL A N 1
ATOM 1032 C CA . VAL A 1 132 ? -6.075 -15.334 21.094 1.00 97.50 132 VAL A CA 1
ATOM 1033 C C . VAL A 1 132 ? -5.258 -15.486 19.819 1.00 97.50 132 VAL A C 1
ATOM 1035 O O . VAL A 1 132 ? -5.808 -15.713 18.739 1.00 97.50 132 VAL A O 1
ATOM 1038 N N . GLY A 1 133 ? -3.933 -15.382 19.942 1.00 95.94 133 GLY A N 1
ATOM 1039 C CA . GLY A 1 133 ? -3.056 -15.273 18.777 1.00 95.94 133 GLY A CA 1
ATOM 1040 C C . GLY A 1 133 ? -3.424 -14.031 17.966 1.00 95.94 133 GLY A C 1
ATOM 1041 O O . GLY A 1 133 ? -3.571 -12.953 18.533 1.00 95.94 133 GLY A O 1
ATOM 1042 N N . ASN A 1 134 ? -3.634 -14.191 16.660 1.00 96.56 134 ASN A N 1
ATOM 1043 C CA . ASN A 1 134 ? -4.102 -13.090 15.815 1.00 96.56 134 ASN A CA 1
ATOM 1044 C C . ASN A 1 134 ? -5.626 -12.928 15.846 1.00 96.56 134 ASN A C 1
ATOM 1046 O O . ASN A 1 134 ? -6.129 -11.914 15.391 1.00 96.56 134 ASN A O 1
ATOM 1050 N N . ARG A 1 135 ? -6.388 -13.908 16.345 1.00 97.75 135 ARG A N 1
ATOM 1051 C CA . ARG A 1 135 ? -7.844 -13.934 16.180 1.00 97.75 135 ARG A CA 1
ATOM 1052 C C . ARG A 1 135 ? -8.544 -13.117 17.263 1.00 97.75 135 ARG A C 1
ATOM 1054 O O . ARG A 1 135 ? -8.479 -13.470 18.443 1.00 97.75 135 ARG A O 1
ATOM 1061 N N . LEU A 1 136 ? -9.282 -12.094 16.846 1.00 98.56 136 LEU A N 1
ATOM 1062 C CA . LEU A 1 136 ? -10.161 -11.272 17.672 1.00 98.56 136 LEU A CA 1
ATOM 1063 C C . LEU A 1 136 ? -11.618 -11.684 17.424 1.00 98.56 136 LEU A C 1
ATOM 1065 O O . LEU A 1 136 ? -12.136 -11.528 16.326 1.00 98.56 136 LEU A O 1
ATOM 1069 N N . SER A 1 137 ? -12.284 -12.246 18.432 1.00 98.44 137 SER A N 1
ATOM 1070 C CA . SER A 1 137 ? -13.710 -12.607 18.370 1.00 98.44 137 SER A CA 1
ATOM 1071 C C . SER A 1 137 ? -14.513 -11.678 19.270 1.00 98.44 137 SER A C 1
ATOM 1073 O O . SER A 1 137 ? -14.284 -11.650 20.478 1.00 98.44 137 SER A O 1
ATOM 1075 N N . ILE A 1 138 ? -15.437 -10.928 18.684 1.00 98.62 138 ILE A N 1
ATOM 1076 C CA . ILE A 1 138 ? -16.261 -9.911 19.341 1.00 98.62 138 ILE A CA 1
ATOM 1077 C C . ILE A 1 138 ? -17.681 -10.456 19.446 1.00 98.62 138 ILE A C 1
ATOM 1079 O O . ILE A 1 138 ? -18.250 -10.868 18.438 1.00 98.62 138 ILE A O 1
ATOM 1083 N N . TYR A 1 139 ? -18.253 -10.468 20.648 1.00 98.06 139 TYR A N 1
ATOM 1084 C CA . TYR A 1 139 ? -19.631 -10.907 20.876 1.00 98.06 139 TYR A CA 1
ATOM 1085 C C . TYR A 1 139 ? -20.578 -9.731 20.631 1.00 98.06 139 TYR A C 1
ATOM 1087 O O . TYR A 1 139 ? -20.482 -8.711 21.313 1.00 98.06 139 TYR A O 1
ATOM 1095 N N . LEU A 1 140 ? -21.468 -9.875 19.651 1.00 96.62 140 LEU A N 1
ATOM 1096 C CA . LEU A 1 140 ? -22.437 -8.844 19.287 1.00 96.62 140 LEU A CA 1
ATOM 1097 C C . LEU A 1 140 ? -23.560 -8.784 20.331 1.00 96.62 140 LEU A C 1
ATOM 1099 O O . LEU A 1 140 ? -23.958 -9.805 20.894 1.00 96.62 140 LEU A O 1
ATOM 1103 N N . ASP A 1 141 ? -24.072 -7.584 20.591 1.00 92.19 141 ASP A N 1
ATOM 1104 C CA . ASP A 1 141 ? -25.208 -7.346 21.489 1.00 92.19 141 ASP A CA 1
ATOM 1105 C C . ASP A 1 141 ? -26.553 -7.723 20.849 1.00 92.19 141 ASP A C 1
ATOM 1107 O O . ASP A 1 141 ? -27.516 -8.027 21.558 1.00 92.19 141 ASP A O 1
ATOM 1111 N N . GLN A 1 142 ? -26.606 -7.754 19.517 1.00 92.56 142 GLN A N 1
ATOM 1112 C CA . GLN A 1 142 ? -27.728 -8.245 18.727 1.00 92.56 142 GLN A CA 1
ATOM 1113 C C . GLN A 1 142 ? -27.245 -9.217 17.650 1.00 92.56 142 GLN A C 1
ATOM 1115 O O . GLN A 1 142 ? -26.219 -8.995 17.004 1.00 92.56 142 GLN A O 1
ATOM 1120 N N . ALA A 1 143 ? -28.004 -10.296 17.452 1.00 94.31 143 ALA A N 1
ATOM 1121 C CA . ALA A 1 143 ? -27.766 -11.223 16.355 1.00 94.31 143 ALA A CA 1
ATOM 1122 C C . ALA A 1 143 ? -27.967 -10.499 15.017 1.00 94.31 143 ALA A C 1
ATOM 1124 O O . ALA A 1 143 ? -28.981 -9.827 14.839 1.00 94.31 143 ALA A O 1
ATOM 1125 N N . MET A 1 144 ? -27.044 -10.677 14.076 1.00 95.81 144 MET A N 1
ATOM 1126 C CA . MET A 1 144 ? -27.177 -10.154 12.716 1.00 95.81 144 MET A CA 1
ATOM 1127 C C . MET A 1 144 ? -27.627 -11.243 11.749 1.00 95.81 144 MET A C 1
ATOM 1129 O O . MET A 1 144 ? -27.232 -12.404 11.861 1.00 95.81 144 MET A O 1
ATOM 1133 N N . SER A 1 145 ? -28.428 -10.857 10.766 1.00 95.44 145 SER A N 1
ATOM 1134 C CA . SER A 1 145 ? -28.853 -11.684 9.643 1.00 95.44 145 SER A CA 1
ATOM 1135 C C . SER A 1 145 ? -28.631 -10.967 8.310 1.00 95.44 145 SER A C 1
ATOM 1137 O O . SER A 1 145 ? -28.235 -9.804 8.255 1.00 95.44 145 SER A O 1
ATOM 1139 N N . VAL A 1 146 ? -28.888 -11.676 7.209 1.00 95.00 146 VAL A N 1
ATOM 1140 C CA . VAL A 1 146 ? -28.774 -11.135 5.849 1.00 95.00 146 VAL A CA 1
ATOM 1141 C C . VAL A 1 146 ? -29.567 -9.835 5.705 1.00 95.00 146 VAL A C 1
ATOM 1143 O O . VAL A 1 146 ? -30.775 -9.812 5.933 1.00 95.00 146 VAL A O 1
ATOM 1146 N N . GLY A 1 147 ? -28.885 -8.779 5.260 1.00 91.94 147 GLY A N 1
ATOM 1147 C CA . GLY A 1 147 ? -29.453 -7.440 5.080 1.00 91.94 147 GLY A CA 1
ATOM 1148 C C . GLY A 1 147 ? -29.188 -6.481 6.242 1.00 91.94 147 GLY A C 1
ATOM 1149 O O . GLY A 1 147 ? -29.336 -5.274 6.054 1.00 91.94 147 GLY A O 1
ATOM 1150 N N . ASP A 1 148 ? -28.741 -6.979 7.398 1.00 95.88 148 ASP A N 1
ATOM 1151 C CA . ASP A 1 148 ? -28.353 -6.131 8.523 1.00 95.88 148 ASP A CA 1
ATOM 1152 C C . ASP A 1 148 ? -26.978 -5.491 8.289 1.00 95.88 148 ASP A C 1
ATOM 1154 O O . ASP A 1 148 ? -26.086 -6.059 7.653 1.00 95.88 148 ASP A O 1
ATOM 1158 N N . THR A 1 149 ? -26.793 -4.296 8.845 1.00 96.50 149 THR A N 1
ATOM 1159 C CA . THR A 1 149 ? -25.502 -3.600 8.908 1.00 96.50 149 THR A CA 1
ATOM 1160 C C . THR A 1 149 ? -25.204 -3.269 10.360 1.00 96.50 149 THR A C 1
ATOM 1162 O O . THR A 1 149 ? -26.086 -2.794 11.074 1.00 96.50 149 THR A O 1
ATOM 1165 N N . SER A 1 150 ? -23.966 -3.489 10.791 1.00 97.00 150 SER A N 1
ATOM 1166 C CA . SER A 1 150 ? -23.510 -3.137 12.136 1.00 97.00 150 SER A CA 1
ATOM 1167 C C . SER A 1 150 ? -22.209 -2.347 12.084 1.00 97.00 150 SER A C 1
ATOM 1169 O O . SER A 1 150 ? -21.488 -2.375 11.083 1.00 97.00 150 SER A O 1
ATOM 1171 N N . LEU A 1 151 ? -21.936 -1.617 13.162 1.00 98.00 151 LEU A N 1
ATOM 1172 C CA . LEU A 1 151 ? -20.713 -0.861 13.379 1.00 98.00 151 LEU A CA 1
ATOM 1173 C C . LEU A 1 151 ? -20.174 -1.172 14.773 1.00 98.00 151 LEU A C 1
ATOM 1175 O O . LEU A 1 151 ? -20.876 -1.041 15.778 1.00 98.00 151 LEU A O 1
ATOM 1179 N N . VAL A 1 152 ? -18.911 -1.582 14.808 1.00 98.50 152 VAL A N 1
ATOM 1180 C CA . VAL A 1 152 ? -18.170 -1.872 16.032 1.00 98.50 152 VAL A CA 1
ATOM 1181 C C . VAL A 1 152 ? -16.909 -1.020 16.073 1.00 98.50 152 VAL A C 1
ATOM 1183 O O . VAL A 1 152 ? -16.208 -0.898 15.072 1.00 98.50 152 VAL A O 1
ATOM 1186 N N . TYR A 1 153 ? -16.599 -0.465 17.240 1.00 98.81 153 TYR A N 1
ATOM 1187 C CA . TYR A 1 153 ? -15.353 0.239 17.512 1.00 98.81 153 TYR A CA 1
ATOM 1188 C C . TYR A 1 153 ? -14.423 -0.627 18.357 1.00 98.81 153 TYR A C 1
ATOM 1190 O O . TYR A 1 153 ? -14.807 -1.094 19.428 1.00 98.81 153 TYR A O 1
ATOM 1198 N N . VAL A 1 154 ? -13.186 -0.802 17.902 1.00 98.94 154 VAL A N 1
ATOM 1199 C CA . VAL A 1 154 ? -12.125 -1.523 18.614 1.00 98.94 154 VAL A CA 1
ATOM 1200 C C . VAL A 1 154 ? -11.044 -0.527 19.014 1.00 98.94 154 VAL A C 1
ATOM 1202 O O . VAL A 1 154 ? -10.468 0.136 18.153 1.00 98.94 154 VAL A O 1
ATOM 1205 N N . PHE A 1 155 ? -10.766 -0.436 20.313 1.00 98.88 155 PHE A N 1
ATOM 1206 C CA . PHE A 1 155 ? -9.690 0.379 20.875 1.00 98.88 155 PHE A CA 1
ATOM 1207 C C . PHE A 1 155 ? -8.501 -0.520 21.194 1.00 98.88 155 PHE A C 1
ATOM 1209 O O . PHE A 1 155 ? -8.674 -1.558 21.838 1.00 98.88 155 PHE A O 1
ATOM 1216 N N . TYR A 1 156 ? -7.317 -0.148 20.721 1.00 98.88 156 TYR A N 1
ATOM 1217 C CA . TYR A 1 156 ? -6.1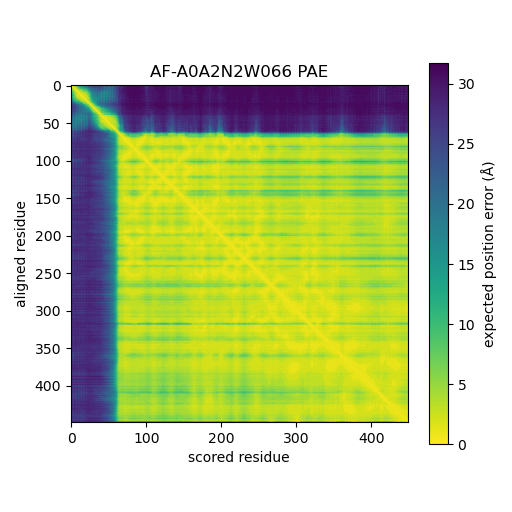28 -0.985 20.814 1.00 98.88 156 TYR A CA 1
ATOM 1218 C C . TYR A 1 156 ? -4.846 -0.158 20.854 1.00 98.88 156 TYR A C 1
ATOM 1220 O O . TYR A 1 156 ? -4.816 0.987 20.405 1.00 98.88 156 TYR A O 1
ATOM 1228 N N . HIS A 1 157 ? -3.762 -0.749 21.345 1.00 98.81 157 HIS A N 1
ATOM 1229 C CA . HIS A 1 157 ? -2.446 -0.120 21.333 1.00 98.81 157 HIS A CA 1
ATOM 1230 C C . HIS A 1 157 ? -1.309 -1.147 21.382 1.00 98.81 157 HIS A C 1
ATOM 1232 O O . HIS A 1 157 ? -1.525 -2.343 21.587 1.00 98.81 157 HIS A O 1
ATOM 1238 N N . GLY A 1 158 ? -0.078 -0.672 21.204 1.00 98.44 158 GLY A N 1
ATOM 1239 C CA . GLY A 1 158 ? 1.140 -1.445 21.436 1.00 98.44 158 GLY A CA 1
ATOM 1240 C C . GLY A 1 158 ? 2.183 -1.263 20.341 1.00 98.44 158 GLY A C 1
ATOM 1241 O O . GLY A 1 158 ? 2.084 -0.366 19.506 1.00 98.44 158 GLY A O 1
ATOM 1242 N N . THR A 1 159 ? 3.195 -2.128 20.353 1.00 98.56 159 THR A N 1
ATOM 1243 C CA . THR A 1 159 ? 4.213 -2.195 19.298 1.00 98.56 159 THR A CA 1
ATOM 1244 C C . THR A 1 159 ? 3.732 -3.141 18.198 1.00 98.56 159 THR A C 1
ATOM 1246 O O . THR A 1 159 ? 3.576 -4.340 18.467 1.00 98.56 159 THR A O 1
ATOM 1249 N N . PRO A 1 160 ? 3.487 -2.641 16.976 1.00 98.50 160 PRO A N 1
ATOM 1250 C CA . PRO A 1 160 ? 2.994 -3.466 15.886 1.00 98.50 160 PRO A CA 1
ATOM 1251 C C . PRO A 1 160 ? 4.054 -4.465 15.407 1.00 98.50 160 PRO A C 1
ATOM 1253 O O . PRO A 1 160 ? 5.256 -4.296 15.618 1.00 98.50 160 PRO A O 1
ATOM 1256 N N . PHE A 1 161 ? 3.592 -5.539 14.773 1.00 98.62 161 PHE A N 1
ATOM 1257 C CA . PHE A 1 161 ? 4.468 -6.559 14.203 1.00 98.62 161 PHE A CA 1
ATOM 1258 C C . PHE A 1 161 ? 5.110 -6.075 12.896 1.00 98.62 161 PHE A C 1
ATOM 1260 O O . PHE A 1 161 ? 4.439 -5.469 12.058 1.00 98.62 161 PHE A O 1
ATOM 1267 N N . HIS A 1 162 ? 6.368 -6.452 12.684 1.00 98.12 162 HIS A N 1
ATOM 1268 C CA . HIS A 1 162 ? 7.024 -6.419 11.383 1.00 98.12 162 HIS A CA 1
ATOM 1269 C C . HIS A 1 162 ? 7.967 -7.618 11.234 1.00 98.12 162 HIS A C 1
ATOM 1271 O O . HIS A 1 162 ? 8.398 -8.217 12.222 1.00 98.12 162 HIS A O 1
ATOM 1277 N N . GLU A 1 163 ? 8.308 -7.943 9.996 1.00 97.56 163 GLU A N 1
ATOM 1278 C CA . GLU A 1 163 ? 9.361 -8.897 9.636 1.00 97.56 163 GLU A CA 1
ATOM 1279 C C . GLU A 1 163 ? 10.509 -8.161 8.925 1.00 97.56 163 GLU A C 1
ATOM 1281 O O . GLU A 1 163 ? 10.628 -6.938 9.065 1.00 97.56 163 GLU A O 1
ATOM 1286 N N . ALA A 1 164 ? 11.409 -8.865 8.229 1.00 96.56 164 ALA A N 1
ATOM 1287 C CA . ALA A 1 164 ? 12.494 -8.196 7.507 1.00 96.56 164 ALA A CA 1
ATOM 1288 C C . ALA A 1 164 ? 11.967 -7.323 6.356 1.00 96.56 164 ALA A C 1
ATOM 1290 O O . ALA A 1 164 ? 12.497 -6.238 6.115 1.00 96.56 164 ALA A O 1
ATOM 1291 N N . TRP A 1 165 ? 10.920 -7.794 5.677 1.00 95.69 165 TRP A N 1
ATOM 1292 C CA . TRP A 1 165 ? 10.196 -7.088 4.629 1.00 95.69 165 TRP A CA 1
ATOM 1293 C C . TRP A 1 165 ? 8.705 -7.359 4.826 1.00 95.69 165 TRP A C 1
ATOM 1295 O O . TRP A 1 165 ? 8.232 -8.431 4.472 1.00 95.69 165 TRP A O 1
ATOM 1305 N N . GLY A 1 166 ? 7.990 -6.438 5.477 1.00 97.56 166 GLY A N 1
ATOM 1306 C CA . GLY A 1 166 ? 6.560 -6.592 5.746 1.00 97.56 166 GLY A CA 1
ATOM 1307 C C . GLY A 1 166 ? 6.138 -6.127 7.137 1.00 97.56 166 GLY A C 1
ATOM 1308 O O . GLY A 1 166 ? 6.894 -6.223 8.105 1.00 97.56 166 GLY A O 1
ATOM 1309 N N . GLY A 1 167 ? 4.891 -5.675 7.257 1.00 98.12 167 GLY A N 1
ATOM 1310 C CA . GLY A 1 167 ? 4.307 -5.206 8.513 1.00 98.12 167 GLY A CA 1
ATOM 1311 C C . GLY A 1 167 ? 4.628 -3.742 8.796 1.00 98.12 167 GLY A C 1
ATOM 1312 O O . GLY A 1 167 ? 4.901 -2.971 7.881 1.00 98.12 167 GLY A O 1
ATOM 1313 N N . PHE A 1 168 ? 4.542 -3.320 10.055 1.00 98.56 168 PHE A N 1
ATOM 1314 C CA . PHE A 1 168 ? 4.633 -1.905 10.418 1.00 98.56 168 PHE A CA 1
ATOM 1315 C C . PHE A 1 168 ? 6.007 -1.552 10.988 1.00 98.56 168 PHE A C 1
ATOM 1317 O O . PHE A 1 168 ? 6.385 -1.981 12.078 1.00 98.56 168 PHE A O 1
ATOM 1324 N N . HIS A 1 169 ? 6.752 -0.733 10.258 1.00 98.44 169 HIS A N 1
ATOM 1325 C CA . HIS A 1 169 ? 8.124 -0.376 10.578 1.00 98.44 169 HIS A CA 1
ATOM 1326 C C . HIS A 1 169 ? 8.219 0.997 11.238 1.00 98.44 169 HIS A C 1
ATOM 1328 O O . HIS A 1 169 ? 7.533 1.938 10.849 1.00 98.44 169 HIS A O 1
ATOM 1334 N N . PHE A 1 170 ? 9.170 1.122 12.164 1.00 98.38 170 PHE A N 1
ATOM 1335 C CA . PHE A 1 170 ? 9.716 2.395 12.628 1.00 98.38 170 PHE A CA 1
ATOM 1336 C C . PHE A 1 170 ? 11.179 2.491 12.178 1.00 98.38 170 PHE A C 1
ATOM 1338 O O . PHE A 1 170 ? 11.972 1.581 12.418 1.00 98.38 170 PHE A O 1
ATOM 1345 N N . ALA A 1 171 ? 11.551 3.588 11.520 1.00 96.56 171 ALA A N 1
ATOM 1346 C CA . ALA A 1 171 ? 12.874 3.804 10.942 1.00 96.56 171 ALA A CA 1
ATOM 1347 C C . ALA A 1 171 ? 13.366 5.231 11.226 1.00 96.56 171 ALA A C 1
ATOM 1349 O O . ALA A 1 171 ? 13.216 6.150 10.419 1.00 96.56 171 ALA A O 1
ATOM 1350 N N . GLY A 1 172 ? 13.974 5.422 12.399 1.00 95.31 172 GLY A N 1
ATOM 1351 C CA . GLY A 1 172 ? 14.405 6.743 12.856 1.00 95.31 172 GLY A CA 1
ATOM 1352 C C . GLY A 1 172 ? 13.202 7.653 13.106 1.00 95.31 172 GLY A C 1
ATOM 1353 O O . GLY A 1 172 ? 12.348 7.330 13.922 1.00 95.31 172 GLY A O 1
ATOM 1354 N N . SER A 1 173 ? 13.127 8.777 12.395 1.00 96.81 173 SER A N 1
ATOM 1355 C CA . SER A 1 173 ? 12.005 9.725 12.457 1.00 96.81 173 SER A CA 1
ATOM 1356 C C . SER A 1 173 ? 10.870 9.386 11.483 1.00 96.81 173 SER A C 1
ATOM 1358 O O . SER A 1 173 ? 10.168 10.291 11.042 1.00 96.81 173 SER A O 1
ATOM 1360 N N . TYR A 1 174 ? 10.726 8.121 11.085 1.00 98.44 174 TYR A N 1
ATOM 1361 C CA . TYR A 1 174 ? 9.695 7.679 10.146 1.00 98.44 174 TYR A CA 1
ATOM 1362 C C . TYR A 1 174 ? 8.997 6.424 10.662 1.00 98.44 174 TYR A C 1
ATOM 1364 O O . TYR A 1 174 ? 9.623 5.600 11.330 1.00 98.44 174 TYR A O 1
ATOM 1372 N N . ALA A 1 175 ? 7.730 6.254 10.304 1.00 98.69 175 ALA A N 1
ATOM 1373 C CA . ALA A 1 175 ? 6.995 5.006 10.455 1.00 98.69 175 ALA A CA 1
ATOM 1374 C C . ALA A 1 175 ? 6.153 4.732 9.209 1.00 98.69 175 ALA A C 1
ATOM 1376 O O . ALA A 1 175 ? 5.664 5.670 8.589 1.00 98.69 175 ALA A O 1
ATOM 1377 N N . PHE A 1 176 ? 6.001 3.473 8.816 1.00 98.75 176 PHE A N 1
ATOM 1378 C CA . PHE A 1 176 ? 5.216 3.098 7.638 1.00 98.75 176 PHE A CA 1
ATOM 1379 C C . PHE A 1 176 ? 4.835 1.618 7.674 1.00 98.75 176 PHE A C 1
ATOM 1381 O O . PHE A 1 176 ? 5.558 0.815 8.264 1.00 98.75 176 PHE A O 1
ATOM 1388 N N . ASN A 1 177 ? 3.734 1.238 7.026 1.00 98.50 177 ASN A N 1
ATOM 1389 C CA . ASN A 1 177 ? 3.386 -0.171 6.838 1.00 98.50 177 ASN A CA 1
ATOM 1390 C C . ASN A 1 177 ? 3.838 -0.717 5.474 1.00 98.50 177 ASN A C 1
ATOM 1392 O O . ASN A 1 177 ? 3.882 -0.007 4.483 1.00 98.50 177 ASN A O 1
ATOM 1396 N N . LEU A 1 178 ? 4.142 -2.003 5.414 1.00 98.31 178 LEU A N 1
ATOM 1397 C CA . LEU A 1 178 ? 4.204 -2.789 4.190 1.00 98.31 178 LEU A CA 1
ATOM 1398 C C . LEU A 1 178 ? 3.093 -3.827 4.304 1.00 98.31 178 LEU A C 1
ATOM 1400 O O . LEU A 1 178 ? 3.077 -4.638 5.233 1.00 98.31 178 LEU A O 1
ATOM 1404 N N . GLY A 1 179 ? 2.099 -3.722 3.424 1.00 96.69 179 GLY A N 1
ATOM 1405 C CA . GLY A 1 179 ? 0.840 -4.452 3.561 1.00 96.69 179 GLY A CA 1
ATOM 1406 C C . GLY A 1 179 ? 0.926 -5.959 3.337 1.00 96.69 179 GLY A C 1
ATOM 1407 O O . GLY A 1 179 ? -0.015 -6.665 3.697 1.00 96.69 179 GLY A O 1
ATOM 1408 N N . VAL A 1 180 ? 2.041 -6.455 2.803 1.00 97.19 180 VAL A N 1
ATOM 1409 C CA . VAL A 1 180 ? 2.348 -7.883 2.674 1.00 97.19 180 VAL A CA 1
ATOM 1410 C C . VAL A 1 180 ? 3.713 -8.199 3.281 1.00 97.19 180 VAL A C 1
ATOM 1412 O O . VAL A 1 180 ? 4.525 -7.300 3.495 1.00 97.19 180 VAL A O 1
ATOM 1415 N N . GLY A 1 181 ? 3.945 -9.469 3.596 1.00 96.19 181 GLY A N 1
ATOM 1416 C CA . GLY A 1 181 ? 5.216 -9.997 4.078 1.00 96.19 181 GLY A CA 1
ATOM 1417 C C . GLY A 1 181 ? 5.588 -11.290 3.365 1.00 96.19 181 GLY A C 1
ATOM 1418 O O . GLY A 1 181 ? 4.723 -12.071 2.971 1.00 96.19 181 GLY A O 1
ATOM 1419 N N . PHE A 1 182 ? 6.881 -11.516 3.187 1.00 94.69 182 PHE A N 1
ATOM 1420 C CA . PHE A 1 182 ? 7.431 -12.678 2.490 1.00 94.69 182 PHE A CA 1
ATOM 1421 C C . PHE A 1 182 ? 7.656 -13.885 3.409 1.00 94.69 182 PHE A C 1
ATOM 1423 O O . PHE A 1 182 ? 7.724 -15.013 2.926 1.00 94.69 182 PHE A O 1
ATOM 1430 N N . GLU A 1 183 ? 7.755 -13.672 4.721 1.00 95.31 183 GLU A N 1
ATOM 1431 C CA . GLU A 1 183 ? 7.909 -14.728 5.727 1.00 95.31 183 GLU A CA 1
ATOM 1432 C C . GLU A 1 183 ? 6.552 -15.190 6.275 1.00 95.31 183 GLU A C 1
ATOM 1434 O O . GLU A 1 183 ? 6.371 -16.359 6.627 1.00 95.31 183 GLU A O 1
ATOM 1439 N N . SER A 1 184 ? 5.592 -14.269 6.365 1.00 94.81 184 SER A N 1
ATOM 1440 C CA . SER A 1 184 ? 4.249 -14.553 6.863 1.00 94.81 184 SER A CA 1
ATOM 1441 C C . SER A 1 184 ? 3.427 -15.366 5.857 1.00 94.81 184 SER A C 1
ATOM 1443 O O . SER A 1 184 ? 3.368 -15.039 4.679 1.00 94.81 184 SER A O 1
ATOM 1445 N N . ILE A 1 185 ? 2.750 -16.412 6.343 1.00 92.25 185 ILE A N 1
ATOM 1446 C CA . ILE A 1 185 ? 1.755 -17.183 5.586 1.00 92.25 185 ILE A CA 1
ATOM 1447 C C . ILE A 1 185 ? 0.459 -17.206 6.418 1.00 92.25 185 ILE A C 1
ATOM 1449 O O . ILE A 1 185 ? 0.478 -17.738 7.536 1.00 92.25 185 ILE A O 1
ATOM 1453 N N . PRO A 1 186 ? -0.661 -16.646 5.921 1.00 92.06 186 PRO A N 1
ATOM 1454 C CA . PRO A 1 186 ? -0.802 -15.931 4.646 1.00 92.06 186 PRO A CA 1
ATOM 1455 C C . PRO A 1 186 ? -0.029 -14.599 4.623 1.00 92.06 186 PRO A C 1
ATOM 1457 O O . PRO A 1 186 ? 0.302 -14.045 5.676 1.00 92.06 186 PRO A O 1
ATOM 1460 N N . HIS A 1 187 ? 0.258 -14.106 3.415 1.00 94.81 187 HIS A N 1
ATOM 1461 C CA . HIS A 1 187 ? 1.190 -12.997 3.179 1.00 94.81 187 HIS A CA 1
ATOM 1462 C C . HIS A 1 187 ? 0.659 -11.613 3.546 1.00 94.81 187 HIS A C 1
ATOM 1464 O O . HIS A 1 187 ? 1.444 -10.705 3.795 1.00 94.81 187 HIS A O 1
ATOM 1470 N N . ASN A 1 188 ? -0.653 -11.418 3.590 1.00 94.94 188 ASN A N 1
ATOM 1471 C CA . ASN A 1 188 ? -1.252 -10.141 3.962 1.00 94.94 188 ASN A CA 1
ATOM 1472 C C . ASN A 1 188 ? -0.959 -9.777 5.431 1.00 94.94 188 ASN A C 1
ATOM 1474 O O . ASN A 1 188 ? -0.970 -10.623 6.332 1.00 94.94 188 ASN A O 1
ATOM 1478 N N . LEU A 1 189 ? -0.698 -8.493 5.666 1.00 97.38 189 LEU A N 1
ATOM 1479 C CA . LEU A 1 189 ? -0.271 -7.932 6.945 1.00 97.38 189 LEU A CA 1
ATOM 1480 C C . LEU A 1 189 ? -1.060 -6.673 7.339 1.00 97.38 189 LEU A C 1
ATOM 1482 O O . LEU A 1 189 ? -0.596 -5.909 8.189 1.00 97.38 189 LEU A O 1
ATOM 1486 N N . GLY A 1 190 ? -2.277 -6.464 6.825 1.00 97.56 190 GLY A N 1
ATOM 1487 C CA . GLY A 1 190 ? -3.169 -5.410 7.330 1.00 97.56 190 GLY A CA 1
ATOM 1488 C C . GLY A 1 190 ? -3.415 -5.540 8.841 1.00 97.56 190 GLY A C 1
ATOM 1489 O O . GLY A 1 190 ? -3.345 -4.551 9.577 1.00 97.56 190 GLY A O 1
ATOM 1490 N N . LYS A 1 191 ? -3.522 -6.785 9.333 1.00 98.19 191 LYS A N 1
ATOM 1491 C CA . LYS A 1 191 ? -3.700 -7.131 10.757 1.00 98.19 191 LYS A CA 1
ATOM 1492 C C . LYS A 1 191 ? -2.586 -6.637 11.685 1.00 98.19 191 LYS A C 1
ATOM 1494 O O . LYS A 1 191 ? -2.703 -6.768 12.902 1.00 98.19 191 LYS A O 1
ATOM 1499 N N . THR A 1 192 ? -1.472 -6.139 11.145 1.00 98.44 192 THR A N 1
ATOM 1500 C CA . THR A 1 192 ? -0.323 -5.664 11.934 1.00 98.44 192 THR A CA 1
ATOM 1501 C C . THR A 1 192 ? -0.518 -4.281 12.533 1.00 98.44 192 THR A C 1
ATOM 1503 O O . THR A 1 192 ? 0.195 -3.949 13.476 1.00 98.44 192 THR A O 1
ATOM 1506 N N . TRP A 1 193 ? -1.473 -3.493 12.029 1.00 98.25 193 TRP A N 1
ATOM 1507 C CA . TRP A 1 193 ? -1.676 -2.115 12.487 1.00 98.25 193 TRP A CA 1
ATOM 1508 C C . TRP A 1 193 ? -3.140 -1.715 12.705 1.00 98.25 193 TRP A C 1
ATOM 1510 O O . TRP A 1 193 ? -3.393 -0.692 13.345 1.00 98.25 193 TRP A O 1
ATOM 1520 N N . PHE A 1 194 ? -4.103 -2.526 12.255 1.00 98.81 194 PHE A N 1
ATOM 1521 C CA . PHE A 1 194 ? -5.522 -2.372 12.585 1.00 98.81 194 PHE A CA 1
ATOM 1522 C C . PHE A 1 194 ? -6.260 -3.721 12.583 1.00 98.81 194 PHE A C 1
ATOM 1524 O O . PHE A 1 194 ? -5.820 -4.651 11.909 1.00 98.81 194 PHE A O 1
ATOM 1531 N N . PRO A 1 195 ? -7.362 -3.859 13.347 1.00 98.62 195 PRO A N 1
ATOM 1532 C CA . PRO A 1 195 ? -8.164 -5.077 13.365 1.00 98.62 195 PRO A CA 1
ATOM 1533 C C . PRO A 1 195 ? -9.004 -5.191 12.088 1.00 98.62 195 PRO A C 1
ATOM 1535 O O . PRO A 1 195 ? -9.762 -4.274 11.764 1.00 98.62 195 PRO A O 1
ATOM 1538 N N . CYS A 1 196 ? -8.895 -6.308 11.370 1.00 98.31 196 CYS A N 1
ATOM 1539 C CA . CYS A 1 196 ? -9.517 -6.449 10.052 1.00 98.31 196 CYS A CA 1
ATOM 1540 C C . CYS A 1 196 ? -9.801 -7.895 9.637 1.00 98.31 196 CYS A C 1
ATOM 1542 O O . CYS A 1 196 ? -9.314 -8.841 10.249 1.00 98.31 196 CYS A O 1
ATOM 1544 N N . VAL A 1 197 ? -10.610 -8.064 8.591 1.00 96.94 197 VAL A N 1
ATOM 1545 C CA . VAL A 1 197 ? -10.639 -9.301 7.801 1.00 96.94 197 VAL A CA 1
ATOM 1546 C C . VAL A 1 197 ? -9.436 -9.252 6.874 1.00 96.94 197 VAL A C 1
ATOM 1548 O O . VAL A 1 197 ? -9.458 -8.561 5.863 1.00 96.94 197 VAL A O 1
ATOM 1551 N N . ASP A 1 198 ? -8.347 -9.896 7.280 1.00 94.81 198 ASP A N 1
ATOM 1552 C CA . ASP A 1 198 ? -7.076 -9.774 6.580 1.00 94.81 198 ASP A CA 1
ATOM 1553 C C . ASP A 1 198 ? -6.946 -10.908 5.555 1.00 94.81 198 ASP A C 1
ATOM 1555 O O . ASP A 1 198 ? -6.401 -11.976 5.837 1.00 94.81 198 ASP A O 1
ATOM 1559 N N . ASP A 1 199 ? -7.473 -10.677 4.358 1.00 90.56 199 ASP A N 1
ATOM 1560 C CA . ASP A 1 199 ? -7.307 -11.542 3.191 1.00 90.56 199 ASP A CA 1
ATOM 1561 C C . ASP A 1 199 ? -7.172 -10.705 1.899 1.00 90.56 199 ASP A C 1
ATOM 1563 O O . ASP A 1 199 ? -7.057 -9.478 1.935 1.00 90.56 199 ASP A O 1
ATOM 1567 N N . PHE A 1 200 ? -7.099 -11.372 0.744 1.00 89.50 200 PHE A N 1
ATOM 1568 C CA . PHE A 1 200 ? -6.940 -10.712 -0.558 1.00 89.50 200 PHE A CA 1
ATOM 1569 C C . PHE A 1 200 ? -8.276 -10.351 -1.237 1.00 89.50 200 PHE A C 1
ATOM 1571 O O . PHE A 1 200 ? -8.257 -9.735 -2.304 1.00 89.50 200 PHE A O 1
ATOM 1578 N N . VAL A 1 201 ? -9.425 -10.740 -0.669 1.00 89.94 201 VAL A N 1
ATOM 1579 C CA . VAL A 1 201 ? -10.721 -10.743 -1.373 1.00 89.94 201 VAL A CA 1
ATOM 1580 C C . VAL A 1 201 ? -11.795 -9.866 -0.735 1.00 89.94 201 VAL A C 1
ATOM 1582 O O . VAL A 1 201 ? -12.606 -9.318 -1.482 1.00 89.94 201 VAL A O 1
ATOM 1585 N N . ASP A 1 202 ? -11.813 -9.700 0.590 1.00 95.06 202 ASP A N 1
ATOM 1586 C CA . ASP A 1 202 ? -12.673 -8.725 1.269 1.00 95.06 202 ASP A CA 1
ATOM 1587 C C . ASP A 1 202 ? -12.225 -7.319 0.872 1.00 95.06 202 ASP A C 1
ATOM 1589 O O . ASP A 1 202 ? -11.033 -7.007 0.894 1.00 95.06 202 ASP A O 1
ATOM 1593 N N . ARG A 1 203 ? -13.162 -6.462 0.454 1.00 96.75 203 ARG A N 1
ATOM 1594 C CA . ARG A 1 203 ? -12.838 -5.106 -0.002 1.00 96.75 203 ARG A CA 1
ATOM 1595 C C . ARG A 1 203 ? -13.717 -4.088 0.693 1.00 96.75 203 ARG A C 1
ATOM 1597 O O . ARG A 1 203 ? -14.926 -4.094 0.513 1.00 96.75 203 ARG A O 1
ATOM 1604 N N . ALA A 1 204 ? -13.086 -3.117 1.340 1.00 98.25 204 ALA A N 1
ATOM 1605 C CA . ALA A 1 204 ? -13.770 -2.090 2.116 1.00 98.25 204 ALA A CA 1
ATOM 1606 C C . ALA A 1 204 ? -13.364 -0.680 1.680 1.00 98.25 204 ALA A C 1
ATOM 1608 O O . ALA A 1 204 ? -12.286 -0.469 1.122 1.00 98.25 204 ALA A O 1
ATOM 1609 N N . PHE A 1 205 ? -14.204 0.315 1.964 1.00 98.56 205 PHE A N 1
ATOM 1610 C CA . PHE A 1 205 ? -13.786 1.720 1.917 1.00 98.56 205 PHE A CA 1
ATOM 1611 C C . PHE A 1 205 ? -12.905 2.069 3.118 1.00 98.56 205 PHE A C 1
ATOM 1613 O O . PHE A 1 205 ? -13.132 1.559 4.216 1.00 98.56 205 PHE A O 1
ATOM 1620 N N . TYR A 1 206 ? -11.988 3.023 2.952 1.00 98.50 206 TYR A N 1
ATOM 1621 C CA . TYR A 1 206 ? -11.106 3.479 4.028 1.00 98.50 206 TYR A CA 1
ATOM 1622 C C . TYR A 1 206 ? -11.247 4.974 4.289 1.00 98.50 206 TYR A C 1
ATOM 1624 O O . TYR A 1 206 ? -11.201 5.793 3.366 1.00 98.50 206 TYR A O 1
ATOM 1632 N N . ASP A 1 207 ? -11.393 5.299 5.568 1.00 98.19 207 ASP A N 1
ATOM 1633 C CA . ASP A 1 207 ? -11.439 6.654 6.097 1.00 98.19 207 ASP A CA 1
ATOM 1634 C C . ASP A 1 207 ? -10.352 6.769 7.181 1.00 98.19 207 ASP A C 1
ATOM 1636 O O . ASP A 1 207 ? -10.438 6.122 8.226 1.00 98.19 207 ASP A O 1
ATOM 1640 N N . TYR A 1 208 ? -9.263 7.481 6.883 1.00 98.81 208 TYR A N 1
ATOM 1641 C CA . TYR A 1 208 ? -8.061 7.523 7.721 1.00 98.81 208 TYR A CA 1
ATOM 1642 C C . TYR A 1 208 ? -7.999 8.832 8.502 1.00 98.81 208 TYR A C 1
ATOM 1644 O O . TYR A 1 208 ? -7.972 9.903 7.901 1.00 98.81 208 TYR A O 1
ATOM 1652 N N . HIS A 1 209 ? -7.876 8.744 9.823 1.00 98.81 209 HIS A N 1
ATOM 1653 C CA . HIS A 1 209 ? -7.671 9.864 10.736 1.00 98.81 209 HIS A CA 1
ATOM 1654 C C . HIS A 1 209 ? -6.374 9.643 11.515 1.00 98.81 209 HIS A C 1
ATOM 1656 O O . HIS A 1 209 ? -6.351 8.930 12.518 1.00 98.81 209 HIS A O 1
ATOM 1662 N N . ILE A 1 210 ? -5.272 10.217 11.037 1.00 98.81 210 ILE A N 1
ATOM 1663 C CA . ILE A 1 210 ? -3.941 9.938 11.585 1.00 98.81 210 ILE A CA 1
ATOM 1664 C C . ILE A 1 210 ? -3.418 11.154 12.344 1.00 98.81 210 ILE A C 1
ATOM 1666 O O . ILE A 1 210 ? -3.158 12.198 11.743 1.00 98.81 210 ILE A O 1
ATOM 1670 N N . SER A 1 211 ? -3.259 11.003 13.656 1.00 98.69 211 SER A N 1
ATOM 1671 C CA . SER A 1 211 ? -2.722 12.018 14.560 1.00 98.69 211 SER A CA 1
ATOM 1672 C C . SER A 1 211 ? -1.226 11.822 14.781 1.00 98.69 211 SER A C 1
ATOM 1674 O O . SER A 1 211 ? -0.781 10.746 15.188 1.00 98.69 211 SER A O 1
ATOM 1676 N N . VAL A 1 212 ? -0.449 12.873 14.536 1.00 98.69 212 VAL A N 1
ATOM 1677 C CA . VAL A 1 212 ? 1.016 12.877 14.623 1.00 98.69 212 VAL A CA 1
ATOM 1678 C C . VAL A 1 212 ? 1.521 14.146 15.304 1.00 98.69 212 VAL A C 1
ATOM 1680 O O . VAL A 1 212 ? 0.810 15.149 15.399 1.00 98.69 212 VAL A O 1
ATOM 1683 N N . ASP A 1 213 ? 2.767 14.112 15.778 1.00 97.88 213 ASP A N 1
ATOM 1684 C CA . ASP A 1 213 ? 3.462 15.326 16.213 1.00 97.88 213 ASP A CA 1
ATOM 1685 C C . ASP A 1 213 ? 3.497 16.380 15.087 1.00 97.88 213 ASP A C 1
ATOM 1687 O O . ASP A 1 213 ? 3.585 16.036 13.908 1.00 97.88 213 ASP A O 1
ATOM 1691 N N . ASN A 1 214 ? 3.437 17.667 15.442 1.00 96.81 214 ASN A N 1
ATOM 1692 C CA . ASN A 1 214 ? 3.292 18.760 14.473 1.00 96.81 214 ASN A CA 1
ATOM 1693 C C . ASN A 1 214 ? 4.516 19.019 13.582 1.00 96.81 214 ASN A C 1
ATOM 1695 O O . ASN A 1 214 ? 4.448 19.863 12.687 1.00 96.81 214 ASN A O 1
ATOM 1699 N N . THR A 1 215 ? 5.608 18.286 13.792 1.00 96.44 215 THR A N 1
ATOM 1700 C CA . THR A 1 215 ? 6.767 18.262 12.893 1.00 96.44 215 THR A CA 1
ATOM 1701 C C . THR A 1 215 ? 6.655 17.215 11.782 1.00 96.44 215 THR A C 1
ATOM 1703 O O . THR A 1 215 ? 7.497 17.186 10.884 1.00 96.44 215 THR A O 1
ATOM 1706 N N . ASN A 1 216 ? 5.621 16.368 11.816 1.00 98.44 216 ASN A N 1
ATOM 1707 C CA . ASN A 1 216 ? 5.428 15.262 10.886 1.00 98.44 216 ASN A CA 1
ATOM 1708 C C . ASN A 1 216 ? 4.183 15.440 10.010 1.00 98.44 216 ASN A C 1
ATOM 1710 O O . ASN A 1 216 ? 3.199 16.082 10.375 1.00 98.44 216 ASN A O 1
ATOM 1714 N N . TYR A 1 217 ? 4.221 14.778 8.859 1.00 98.62 217 TYR A N 1
ATOM 1715 C CA . TYR A 1 217 ? 3.071 14.511 8.007 1.00 98.62 217 TYR A CA 1
ATOM 1716 C C . TYR A 1 217 ? 2.639 13.060 8.168 1.00 98.62 217 TYR A C 1
ATOM 1718 O O . TYR A 1 217 ? 3.489 12.181 8.315 1.00 98.62 217 TYR A O 1
ATOM 1726 N N . ALA A 1 218 ? 1.333 12.813 8.068 1.00 98.75 218 ALA A N 1
ATOM 1727 C CA . ALA A 1 218 ? 0.782 11.483 7.850 1.00 98.75 218 ALA A CA 1
ATOM 1728 C C . ALA A 1 218 ? 0.183 11.391 6.442 1.00 98.75 218 ALA A C 1
ATOM 1730 O O . ALA A 1 218 ? -0.655 12.210 6.054 1.00 98.75 218 ALA A O 1
ATOM 1731 N N . VAL A 1 219 ? 0.618 10.391 5.680 1.00 98.88 219 VAL A N 1
ATOM 1732 C CA . VAL A 1 219 ? 0.262 10.182 4.275 1.00 98.88 219 VAL A CA 1
ATOM 1733 C C . VAL A 1 219 ? -0.360 8.800 4.118 1.00 98.88 219 VAL A C 1
ATOM 1735 O O . VAL A 1 219 ? 0.300 7.790 4.360 1.00 98.88 219 VAL A O 1
ATOM 1738 N N . CYS A 1 220 ? -1.620 8.760 3.695 1.00 98.81 220 CYS A N 1
ATOM 1739 C CA . CYS A 1 220 ? -2.381 7.532 3.454 1.00 98.81 220 CYS A CA 1
ATOM 1740 C C . CYS A 1 220 ? -2.813 7.433 1.985 1.00 98.81 220 CYS A C 1
ATOM 1742 O O . CYS A 1 220 ? -2.524 8.325 1.184 1.00 98.81 220 CYS A O 1
ATOM 1744 N N . GLY A 1 221 ? -3.515 6.352 1.637 1.00 98.19 221 GLY A N 1
ATOM 1745 C CA . GLY A 1 221 ? -4.230 6.228 0.362 1.00 98.19 221 GLY A CA 1
ATOM 1746 C C . GLY A 1 221 ? -5.402 7.213 0.253 1.00 98.19 221 GLY A C 1
ATOM 1747 O O . GLY A 1 221 ? -5.889 7.733 1.258 1.00 98.19 221 GLY A O 1
ATOM 1748 N N . GLY A 1 222 ? -5.874 7.456 -0.968 1.00 97.88 222 GLY A N 1
ATOM 1749 C CA . GLY A 1 222 ? -6.955 8.397 -1.259 1.00 97.88 222 GLY A CA 1
ATOM 1750 C C . GLY A 1 222 ? -6.521 9.852 -1.434 1.00 97.88 222 GLY A C 1
ATOM 1751 O O . GLY A 1 222 ? -5.356 10.165 -1.702 1.00 97.88 222 GLY A O 1
ATOM 1752 N N . LEU A 1 223 ? -7.492 10.752 -1.276 1.00 98.31 223 LEU A N 1
ATOM 1753 C CA . LEU A 1 223 ? -7.315 12.202 -1.289 1.00 98.31 223 LEU A CA 1
ATOM 1754 C C . LEU A 1 223 ? -7.318 12.772 0.131 1.00 98.31 223 LEU A C 1
ATOM 1756 O O . LEU A 1 223 ? -8.160 12.405 0.959 1.00 98.31 223 LEU A O 1
ATOM 1760 N N . LEU A 1 224 ? -6.418 13.723 0.384 1.00 98.56 224 LEU A N 1
ATOM 1761 C CA . LEU A 1 224 ? -6.384 14.491 1.626 1.00 98.56 224 LEU A CA 1
ATOM 1762 C C . LEU A 1 224 ? -7.617 15.396 1.697 1.00 98.56 224 LEU A C 1
ATOM 1764 O O . LEU A 1 224 ? -7.792 16.285 0.865 1.00 98.56 224 LEU A O 1
ATOM 1768 N N . GLN A 1 225 ? -8.453 15.175 2.703 1.00 98.56 225 GLN A N 1
ATOM 1769 C CA . GLN A 1 225 ? -9.679 15.932 2.939 1.00 98.56 225 GLN A CA 1
ATOM 1770 C C . GLN A 1 225 ? -9.424 17.145 3.833 1.00 98.56 225 GLN A C 1
ATOM 1772 O O . GLN A 1 225 ? -9.929 18.236 3.572 1.00 98.56 225 GLN A O 1
ATOM 1777 N N . SER A 1 226 ? -8.652 16.963 4.908 1.00 98.56 226 SER A N 1
ATOM 1778 C CA . SER A 1 226 ? -8.346 18.035 5.854 1.00 98.56 226 SER A CA 1
ATOM 1779 C C . SER A 1 226 ? -7.097 17.745 6.688 1.00 98.56 226 SER A C 1
ATOM 1781 O O . SER A 1 226 ? -6.683 16.597 6.851 1.00 98.56 226 SER A O 1
ATOM 1783 N N . ILE A 1 227 ? -6.506 18.814 7.227 1.00 98.56 227 ILE A N 1
ATOM 1784 C CA . ILE A 1 227 ? -5.497 18.770 8.288 1.00 98.56 227 ILE A CA 1
ATOM 1785 C C . ILE A 1 227 ? -6.033 19.644 9.418 1.00 98.56 227 ILE A C 1
ATOM 1787 O O . ILE A 1 227 ? -6.346 20.814 9.195 1.00 98.56 227 ILE A O 1
ATOM 1791 N N . SER A 1 228 ? -6.154 19.079 10.616 1.00 98.38 228 SER A N 1
ATOM 1792 C CA . SER A 1 228 ? -6.672 19.777 11.794 1.00 98.38 228 SER A CA 1
ATOM 1793 C C . SER A 1 228 ? -5.619 19.828 12.894 1.00 98.38 228 SER A C 1
ATOM 1795 O O . SER A 1 228 ? -5.002 18.814 13.204 1.00 98.38 228 SER A O 1
ATOM 1797 N N . THR A 1 229 ? -5.425 20.994 13.510 1.00 98.25 229 THR A N 1
ATOM 1798 C CA . THR A 1 229 ? -4.617 21.115 14.731 1.00 98.25 229 THR A CA 1
ATOM 1799 C C . THR A 1 229 ? -5.478 20.790 15.946 1.00 98.25 229 THR A C 1
ATOM 1801 O O . THR A 1 229 ? -6.522 21.408 16.157 1.00 98.25 229 THR A O 1
ATOM 1804 N N . MET A 1 230 ? -5.035 19.826 16.744 1.00 96.19 230 MET A N 1
ATOM 1805 C CA . MET A 1 230 ? -5.734 19.353 17.935 1.00 96.19 230 MET A CA 1
ATOM 1806 C C . MET A 1 230 ? -5.405 20.216 19.159 1.00 96.19 230 MET A C 1
ATOM 1808 O O . MET A 1 230 ? -4.448 20.991 19.162 1.00 96.19 230 MET A O 1
ATOM 1812 N N . CYS A 1 231 ? -6.194 20.087 20.231 1.00 94.88 231 CYS A N 1
ATOM 1813 C CA . CYS A 1 231 ? -6.011 20.880 21.455 1.00 94.88 231 CYS A CA 1
ATOM 1814 C C . CYS A 1 231 ? -4.653 20.657 22.141 1.00 94.88 231 CYS A C 1
ATOM 1816 O O . CYS A 1 231 ? -4.174 21.549 22.836 1.00 94.88 231 CYS A O 1
ATOM 1818 N N . ASP A 1 232 ? -4.049 19.485 21.957 1.00 94.44 232 ASP A N 1
ATOM 1819 C CA . ASP A 1 232 ? -2.726 19.128 22.477 1.00 94.44 232 ASP A CA 1
ATOM 1820 C C . ASP A 1 232 ? -1.572 19.554 21.549 1.00 94.44 232 ASP A C 1
ATOM 1822 O O . ASP A 1 232 ? -0.408 19.310 21.857 1.00 94.44 232 ASP A O 1
ATOM 1826 N N . GLY A 1 233 ? -1.881 20.219 20.430 1.00 96.50 233 GLY A N 1
ATOM 1827 C CA . GLY A 1 233 ? -0.909 20.693 19.450 1.00 96.50 233 GLY A CA 1
ATOM 1828 C C . GLY A 1 233 ? -0.502 19.661 18.398 1.00 96.50 233 GLY A C 1
ATOM 1829 O O . GLY A 1 233 ? 0.282 20.015 17.517 1.00 96.50 233 GLY A O 1
ATOM 1830 N N . THR A 1 234 ? -1.029 18.432 18.451 1.00 98.00 234 THR A N 1
ATOM 1831 C CA . THR A 1 234 ? -0.839 17.428 17.392 1.00 98.00 234 THR A CA 1
ATOM 1832 C C . THR A 1 234 ? -1.586 17.819 16.117 1.00 98.00 234 THR A C 1
ATOM 1834 O O . THR A 1 234 ? -2.523 18.626 16.137 1.00 98.00 234 THR A O 1
ATOM 1837 N N . LEU A 1 235 ? -1.163 17.260 14.984 1.00 98.62 235 LEU A N 1
ATOM 1838 C CA . LEU A 1 235 ? -1.867 17.393 13.712 1.00 98.62 235 LEU A CA 1
ATOM 1839 C C . LEU A 1 235 ? -2.610 16.101 13.406 1.00 98.62 235 LEU A C 1
ATOM 1841 O O . LEU A 1 235 ? -2.018 15.028 13.453 1.00 98.62 235 LEU A O 1
ATOM 1845 N N . MET A 1 236 ? -3.883 16.215 13.040 1.00 98.62 236 MET A N 1
ATOM 1846 C CA . MET A 1 236 ? -4.703 15.111 12.557 1.00 98.62 236 MET A CA 1
ATOM 1847 C C . MET A 1 236 ? -4.941 15.267 11.056 1.00 98.62 236 MET A C 1
ATOM 1849 O O . MET A 1 236 ? -5.542 16.248 10.610 1.00 98.62 236 MET A O 1
ATOM 1853 N N . PHE A 1 237 ? -4.483 14.285 10.287 1.00 98.88 237 PHE A N 1
ATOM 1854 C CA . PHE A 1 237 ? -4.664 14.200 8.843 1.00 98.88 237 PHE A CA 1
ATOM 1855 C C . PHE A 1 237 ? -5.859 13.311 8.525 1.00 98.88 237 PHE A C 1
ATOM 1857 O O . PHE A 1 237 ? -5.927 12.178 8.999 1.00 98.88 237 PHE A O 1
ATOM 1864 N N . HIS A 1 238 ? -6.776 13.815 7.701 1.00 98.88 238 HIS A N 1
ATOM 1865 C CA . HIS A 1 238 ? -7.937 13.070 7.228 1.00 98.88 238 HIS A CA 1
ATOM 1866 C C . HIS A 1 238 ? -7.777 12.715 5.750 1.00 98.88 238 HIS A C 1
ATOM 1868 O O . HIS A 1 238 ? -7.807 13.606 4.901 1.00 98.88 238 HIS A O 1
ATOM 1874 N N . TRP A 1 239 ? -7.626 11.429 5.441 1.00 98.81 239 TRP A N 1
ATOM 1875 C CA . TRP A 1 239 ? -7.544 10.913 4.071 1.00 98.81 239 TRP A CA 1
ATOM 1876 C C . TRP A 1 239 ? -8.712 9.986 3.765 1.00 98.81 239 TRP A C 1
ATOM 1878 O O . TRP A 1 239 ? -9.189 9.267 4.642 1.00 98.81 239 TRP A O 1
ATOM 1888 N N . LYS A 1 240 ? -9.149 9.967 2.505 1.00 98.25 240 LYS A N 1
ATOM 1889 C CA . LYS A 1 240 ? -10.270 9.130 2.076 1.00 98.25 240 LYS A CA 1
ATOM 1890 C C . LYS A 1 240 ? -10.102 8.645 0.646 1.00 98.25 240 LYS A C 1
ATOM 1892 O O . LYS A 1 240 ? -9.826 9.456 -0.235 1.00 98.25 240 LYS A O 1
ATOM 1897 N N . SER A 1 241 ? -10.308 7.348 0.429 1.00 94.19 241 SER A N 1
ATOM 1898 C CA . SER A 1 241 ? -10.405 6.750 -0.909 1.00 94.19 241 SER A CA 1
ATOM 1899 C C . SER A 1 241 ? -11.869 6.593 -1.322 1.00 94.19 241 SER A C 1
ATOM 1901 O O . SER A 1 241 ? -12.730 6.308 -0.485 1.00 94.19 241 SER A O 1
ATOM 1903 N N . ASP A 1 242 ? -12.160 6.754 -2.613 1.00 95.12 242 ASP A N 1
ATOM 1904 C CA . ASP A 1 242 ? -13.476 6.471 -3.202 1.00 95.12 242 ASP A CA 1
ATOM 1905 C C . ASP A 1 242 ? -13.584 5.060 -3.800 1.00 95.12 242 ASP A C 1
ATOM 1907 O O . ASP A 1 242 ? -14.590 4.718 -4.431 1.00 95.12 242 ASP A O 1
ATOM 1911 N N . ARG A 1 243 ? -12.558 4.227 -3.597 1.00 96.56 243 ARG A N 1
ATOM 1912 C CA . ARG A 1 243 ? -12.530 2.828 -4.015 1.00 96.56 243 ARG A CA 1
ATOM 1913 C C . ARG A 1 243 ? -12.508 1.906 -2.806 1.00 96.56 243 ARG A C 1
ATOM 1915 O O . ARG A 1 243 ? -11.890 2.191 -1.784 1.00 96.56 243 ARG A O 1
ATOM 1922 N N . THR A 1 244 ? -13.158 0.758 -2.954 1.00 97.88 244 THR A N 1
ATOM 1923 C CA . THR A 1 244 ? -13.001 -0.357 -2.019 1.00 97.88 244 THR A CA 1
ATOM 1924 C C . THR A 1 244 ? -11.672 -1.057 -2.278 1.00 97.88 244 THR A C 1
ATOM 1926 O O . THR A 1 244 ? -11.360 -1.326 -3.444 1.00 97.88 244 THR A O 1
ATOM 1929 N N . LEU A 1 245 ? -10.929 -1.405 -1.233 1.00 97.62 245 LEU A N 1
ATOM 1930 C CA . LEU A 1 245 ? -9.615 -2.045 -1.311 1.00 97.62 245 LEU A CA 1
ATOM 1931 C C . LEU A 1 245 ? -9.544 -3.247 -0.354 1.00 97.62 245 LEU A C 1
ATOM 1933 O O . LEU A 1 245 ? -10.182 -3.199 0.696 1.00 97.62 245 LEU A O 1
ATOM 1937 N N . PRO A 1 246 ? -8.771 -4.296 -0.675 1.00 97.00 246 PRO A N 1
ATOM 1938 C CA . PRO A 1 246 ? -8.325 -5.266 0.315 1.00 97.00 246 PRO A CA 1
ATOM 1939 C C . PRO A 1 246 ? -7.345 -4.634 1.307 1.00 97.00 246 PRO A C 1
ATOM 1941 O O . PRO A 1 246 ? -6.664 -3.646 1.008 1.00 97.00 246 PRO A O 1
ATOM 1944 N N . THR A 1 247 ? -7.248 -5.230 2.492 1.00 97.19 247 THR A N 1
ATOM 1945 C CA . THR A 1 247 ? -6.504 -4.687 3.641 1.00 97.19 247 THR A CA 1
ATOM 1946 C C . THR A 1 247 ? -5.021 -4.476 3.374 1.00 97.19 247 THR A C 1
ATOM 1948 O O . THR A 1 247 ? -4.448 -3.512 3.883 1.00 97.19 247 THR A O 1
ATOM 1951 N N . TYR A 1 248 ? -4.403 -5.324 2.550 1.00 97.06 248 TYR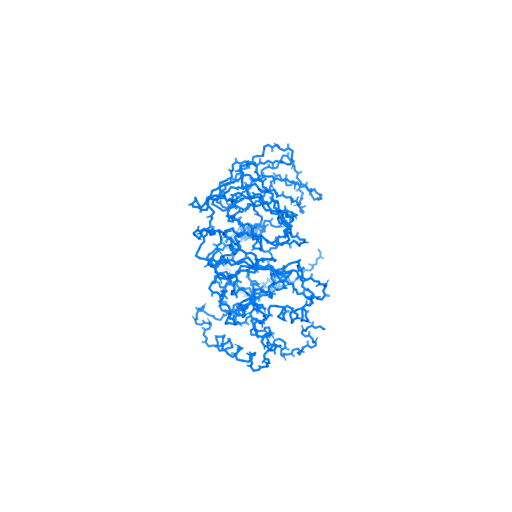 A N 1
ATOM 1952 C CA . TYR A 1 248 ? -2.985 -5.214 2.208 1.00 97.06 248 TYR A CA 1
ATOM 1953 C C . TYR A 1 248 ? -2.657 -3.941 1.402 1.00 97.06 248 TYR A C 1
ATOM 1955 O O . TYR A 1 248 ? -1.513 -3.496 1.392 1.00 97.06 248 TYR A O 1
ATOM 1963 N N . LEU A 1 249 ? -3.646 -3.309 0.761 1.00 98.31 249 LEU A N 1
ATOM 1964 C CA . LEU A 1 249 ? -3.445 -2.068 0.006 1.00 98.31 249 LEU A CA 1
ATOM 1965 C C . LEU A 1 249 ? -3.650 -0.805 0.841 1.00 98.31 249 LEU A C 1
ATOM 1967 O O . LEU A 1 249 ? -3.222 0.267 0.407 1.00 98.31 249 LEU A O 1
ATOM 1971 N N . ALA A 1 250 ? -4.239 -0.911 2.035 1.00 98.44 250 ALA A N 1
ATOM 1972 C CA . ALA A 1 250 ? -4.343 0.211 2.958 1.00 98.44 250 ALA A CA 1
ATOM 1973 C C . ALA A 1 250 ? -2.947 0.659 3.416 1.00 98.44 250 ALA A C 1
ATOM 1975 O O . ALA A 1 250 ? -2.076 -0.168 3.695 1.00 98.44 250 ALA A O 1
ATOM 1976 N N . SER A 1 251 ? -2.728 1.972 3.493 1.00 98.50 251 SER A N 1
ATOM 1977 C CA . SER A 1 251 ? -1.395 2.532 3.729 1.00 98.50 251 SER A CA 1
ATOM 1978 C C . SER A 1 251 ? -1.397 3.689 4.711 1.00 98.50 251 SER A C 1
ATOM 1980 O O . SER A 1 251 ? -2.336 4.488 4.762 1.00 98.50 251 SER A O 1
ATOM 1982 N N . VAL A 1 252 ? -0.305 3.798 5.456 1.00 98.81 252 VAL A N 1
ATOM 1983 C CA . VAL A 1 252 ? 0.052 4.943 6.282 1.00 98.81 252 VAL A CA 1
ATOM 1984 C C . VAL A 1 252 ? 1.572 5.074 6.320 1.00 98.81 252 VAL A C 1
ATOM 1986 O O . VAL A 1 252 ? 2.290 4.114 6.590 1.00 98.81 252 VAL A O 1
ATOM 1989 N N . ALA A 1 253 ? 2.065 6.274 6.032 1.00 98.88 253 ALA A N 1
ATOM 1990 C CA . ALA A 1 253 ? 3.453 6.672 6.214 1.00 98.88 253 ALA A CA 1
ATOM 1991 C C . ALA A 1 253 ? 3.498 7.977 7.004 1.00 98.88 253 ALA A C 1
ATOM 1993 O O . ALA A 1 253 ? 2.751 8.914 6.728 1.00 98.88 253 ALA A O 1
ATOM 1994 N N . ILE A 1 254 ? 4.367 8.025 8.003 1.00 98.88 254 ILE A N 1
ATOM 1995 C CA . ILE A 1 254 ? 4.493 9.111 8.965 1.00 98.88 254 ILE A CA 1
ATOM 1996 C C . ILE A 1 254 ? 5.952 9.535 9.029 1.00 98.88 254 ILE A C 1
ATOM 1998 O O . ILE A 1 254 ? 6.843 8.692 9.112 1.00 98.88 254 ILE A O 1
ATOM 2002 N N . GLY A 1 255 ? 6.200 10.838 9.014 1.00 98.56 255 GLY A N 1
ATOM 2003 C CA . GLY A 1 255 ? 7.535 11.400 9.193 1.00 98.56 255 GLY A CA 1
ATOM 2004 C C . GLY A 1 255 ? 7.619 12.847 8.716 1.00 98.56 255 GLY A C 1
ATOM 2005 O O . GLY A 1 255 ? 6.614 13.399 8.255 1.00 98.56 255 GLY A O 1
ATOM 2006 N N . PRO A 1 256 ? 8.802 13.476 8.789 1.00 98.31 256 PRO A N 1
ATOM 2007 C CA . PRO A 1 256 ? 9.008 14.865 8.387 1.00 98.31 256 PRO A CA 1
ATOM 2008 C C . PRO A 1 256 ? 9.107 14.973 6.857 1.00 98.31 256 PRO A C 1
ATOM 2010 O O . PRO A 1 256 ? 10.156 15.306 6.308 1.00 98.31 256 PRO A O 1
ATOM 2013 N N . TYR A 1 257 ? 8.032 14.607 6.160 1.00 98.69 257 TYR A N 1
ATOM 2014 C CA . TYR A 1 257 ? 7.938 14.652 4.706 1.00 98.69 257 TYR A CA 1
ATOM 2015 C C . TYR A 1 257 ? 7.762 16.078 4.183 1.00 98.69 257 TYR A C 1
ATOM 2017 O O . TYR A 1 257 ? 7.154 16.928 4.825 1.00 98.69 257 TYR A O 1
ATOM 2025 N N . GLU A 1 258 ? 8.227 16.295 2.959 1.00 98.44 258 GLU A N 1
ATOM 2026 C CA . GLU A 1 258 ? 7.935 17.469 2.144 1.00 98.44 258 GLU A CA 1
ATOM 2027 C C . GLU A 1 258 ? 7.143 17.041 0.906 1.00 98.44 258 GLU A C 1
ATOM 2029 O O . GLU A 1 258 ? 7.436 16.009 0.292 1.00 98.44 258 GLU A O 1
ATOM 2034 N N . LEU A 1 259 ? 6.148 17.846 0.530 1.00 98.50 259 LEU A N 1
ATOM 2035 C CA . LEU A 1 259 ? 5.314 17.598 -0.642 1.00 98.50 259 LEU A CA 1
ATOM 2036 C 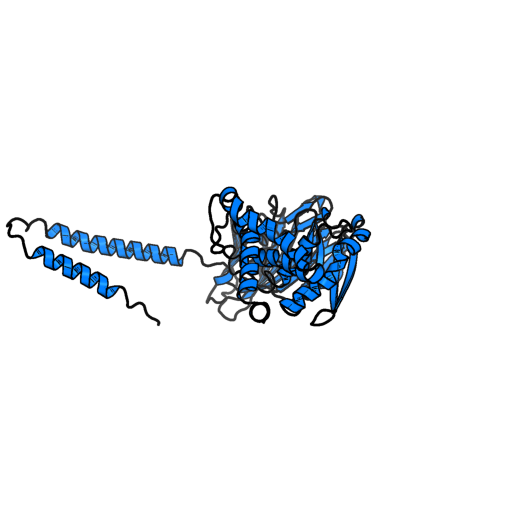C . LEU A 1 259 ? 5.921 18.248 -1.889 1.00 98.50 259 LEU A C 1
ATOM 2038 O O . LEU A 1 259 ? 6.058 19.468 -1.975 1.00 98.50 259 LEU A O 1
ATOM 2042 N N . VAL A 1 260 ? 6.167 17.440 -2.917 1.00 98.44 260 VAL A N 1
ATOM 2043 C CA . VAL A 1 260 ? 6.320 17.907 -4.297 1.00 98.44 260 VAL A CA 1
ATOM 2044 C C . VAL A 1 260 ? 5.049 17.532 -5.057 1.00 98.44 260 VAL A C 1
ATOM 2046 O O . VAL A 1 260 ? 4.735 16.355 -5.207 1.00 98.44 260 VAL A O 1
ATOM 2049 N N . ALA A 1 261 ? 4.297 18.529 -5.518 1.00 97.88 261 ALA A N 1
ATOM 2050 C CA . ALA A 1 261 ? 3.058 18.318 -6.263 1.00 97.88 261 ALA A CA 1
ATOM 2051 C C . ALA A 1 261 ? 3.277 18.408 -7.781 1.00 97.88 261 ALA A C 1
ATOM 2053 O O . ALA A 1 261 ? 4.114 19.186 -8.264 1.00 97.88 261 ALA A O 1
ATOM 2054 N N . ASP A 1 262 ? 2.491 17.624 -8.515 1.00 97.12 262 ASP A N 1
ATOM 2055 C CA . ASP A 1 262 ? 2.388 17.646 -9.972 1.00 97.12 262 ASP A CA 1
ATOM 2056 C C . ASP A 1 262 ? 0.983 17.198 -10.420 1.00 97.12 262 ASP A C 1
ATOM 2058 O O . ASP A 1 262 ? 0.123 16.877 -9.596 1.00 97.12 262 ASP A O 1
ATOM 2062 N N . THR A 1 263 ? 0.730 17.179 -11.725 1.00 97.44 263 THR A N 1
ATOM 2063 C CA . THR A 1 263 ? -0.521 16.676 -12.309 1.00 97.44 263 THR A CA 1
ATOM 2064 C C . THR A 1 263 ? -0.264 16.022 -13.659 1.00 97.44 263 THR A C 1
ATOM 2066 O O . THR A 1 263 ? 0.613 16.466 -14.398 1.00 97.44 263 THR A O 1
ATOM 2069 N N . VAL A 1 264 ? -1.082 15.041 -14.030 1.00 97.44 264 VAL A N 1
ATOM 2070 C CA . VAL A 1 264 ? -1.121 14.482 -15.388 1.00 97.44 264 VAL A CA 1
ATOM 2071 C C . VAL A 1 264 ? -2.534 14.580 -15.956 1.00 97.44 264 VAL A C 1
ATOM 2073 O O . VAL A 1 264 ? -3.516 14.411 -15.236 1.00 97.44 264 VAL A O 1
ATOM 2076 N N . SER A 1 265 ? -2.641 14.880 -17.249 1.00 97.38 265 SER A N 1
ATOM 2077 C CA . SER A 1 265 ? -3.902 14.781 -17.984 1.00 97.38 265 SER A CA 1
ATOM 2078 C C . SER A 1 265 ? -4.133 13.325 -18.364 1.00 97.38 265 SER A C 1
ATOM 2080 O O . SER A 1 265 ? -3.487 12.843 -19.291 1.00 97.38 265 SER A O 1
ATOM 2082 N N . GLY A 1 266 ? -5.010 12.639 -17.633 1.00 95.62 266 GLY A N 1
ATOM 2083 C CA . GLY A 1 266 ? -5.415 11.273 -17.949 1.00 95.62 266 GLY A CA 1
ATOM 2084 C C . GLY A 1 266 ? -6.670 11.203 -18.818 1.00 95.62 266 GLY A C 1
ATOM 2085 O O . GLY A 1 266 ? -7.317 12.219 -19.092 1.00 95.62 266 GLY A O 1
ATOM 2086 N N . GLU A 1 267 ? -7.051 9.993 -19.227 1.00 96.56 267 GLU A N 1
ATOM 2087 C CA . GLU A 1 267 ? -8.205 9.759 -20.113 1.00 96.56 267 GLU A CA 1
ATOM 2088 C C . GLU A 1 267 ? -9.539 10.213 -19.501 1.00 96.56 267 GLU A C 1
ATOM 2090 O O . GLU A 1 267 ? -10.428 10.690 -20.209 1.00 96.56 267 GLU A O 1
ATOM 2095 N N . ALA A 1 268 ? -9.677 10.094 -18.177 1.00 95.81 268 ALA A N 1
ATOM 2096 C CA . ALA A 1 268 ? -10.870 10.503 -17.434 1.00 95.81 268 ALA A CA 1
ATOM 2097 C C . ALA A 1 268 ? -10.788 11.933 -16.857 1.00 95.81 268 ALA A C 1
ATOM 2099 O O . ALA A 1 268 ? -11.714 12.371 -16.172 1.00 95.81 268 ALA A O 1
ATOM 2100 N N . GLY A 1 269 ? -9.706 12.671 -17.128 1.00 96.25 269 GLY A N 1
ATOM 2101 C CA . GLY A 1 269 ? -9.487 14.031 -16.634 1.00 96.25 269 GLY A CA 1
ATOM 2102 C C . GLY A 1 269 ? -8.139 14.222 -15.939 1.00 96.25 269 GLY A C 1
ATOM 2103 O O . GLY A 1 269 ? -7.241 13.392 -16.027 1.00 96.25 269 GLY A O 1
ATOM 2104 N N . GLN A 1 270 ? -7.979 15.356 -15.253 1.00 97.69 270 GLN A N 1
ATOM 2105 C CA . GLN A 1 270 ? -6.752 15.656 -14.509 1.00 97.69 270 GLN A CA 1
ATOM 2106 C C . GLN A 1 270 ? -6.597 14.720 -13.307 1.00 97.69 270 GLN A C 1
ATOM 2108 O O . GLN A 1 270 ? -7.481 14.663 -12.453 1.00 97.69 270 GLN A O 1
ATOM 2113 N N . ILE A 1 271 ? -5.439 14.071 -13.206 1.00 98.25 271 ILE A N 1
ATOM 2114 C CA . ILE A 1 271 ? -5.058 13.219 -12.082 1.00 98.25 271 ILE A CA 1
ATOM 2115 C C . ILE A 1 271 ? -3.974 13.952 -11.274 1.00 98.25 271 ILE A C 1
ATOM 2117 O O . ILE A 1 271 ? -2.912 14.277 -11.822 1.00 98.25 271 ILE A O 1
ATOM 2121 N N . PRO A 1 272 ? -4.206 14.253 -9.984 1.00 98.25 272 PRO A N 1
ATOM 2122 C CA . PRO A 1 272 ? -3.181 14.809 -9.115 1.00 98.25 272 PRO A CA 1
ATOM 2123 C C . PRO A 1 272 ? -2.066 13.791 -8.859 1.00 98.25 272 PRO A C 1
ATOM 2125 O O . PRO A 1 272 ? -2.317 12.608 -8.613 1.00 98.25 272 PRO A O 1
ATOM 2128 N N . ILE A 1 273 ? -0.832 14.288 -8.856 1.00 98.62 273 ILE A N 1
ATOM 2129 C CA . ILE A 1 273 ? 0.358 13.536 -8.474 1.00 98.62 273 ILE A CA 1
ATOM 2130 C C . ILE A 1 273 ? 0.951 14.185 -7.225 1.00 98.62 273 ILE A C 1
ATOM 2132 O O . ILE A 1 273 ? 1.153 15.401 -7.168 1.00 98.62 273 ILE A O 1
ATOM 2136 N N . THR A 1 274 ? 1.262 13.374 -6.219 1.00 98.69 274 THR A N 1
ATOM 2137 C CA . THR A 1 274 ? 1.911 13.857 -4.996 1.00 98.69 274 THR A CA 1
ATOM 2138 C C . THR A 1 274 ? 3.112 12.996 -4.661 1.00 98.69 274 THR A C 1
ATOM 2140 O O . THR A 1 274 ? 2.954 11.791 -4.477 1.00 98.69 274 THR A O 1
ATOM 2143 N N . TYR A 1 275 ? 4.273 13.622 -4.504 1.00 98.69 275 TYR A N 1
ATOM 2144 C CA . TYR A 1 275 ? 5.471 12.982 -3.978 1.00 98.69 275 TYR A CA 1
ATOM 2145 C C . TYR A 1 275 ? 5.705 13.479 -2.550 1.00 98.69 275 TYR A C 1
ATOM 2147 O O . TYR A 1 275 ? 6.074 14.637 -2.357 1.00 98.69 275 TYR A O 1
ATOM 2155 N N . TYR A 1 276 ? 5.493 12.618 -1.558 1.00 98.75 276 TYR A N 1
ATOM 2156 C CA . TYR A 1 276 ? 5.877 12.881 -0.173 1.00 98.75 276 TYR A CA 1
ATOM 2157 C C . TYR A 1 276 ? 7.254 12.274 0.065 1.00 98.75 276 TYR A C 1
ATOM 2159 O O . TYR A 1 276 ? 7.422 11.059 0.152 1.00 98.75 276 TYR A O 1
ATOM 2167 N N . VAL A 1 277 ? 8.274 13.122 0.103 1.00 98.69 277 VAL A N 1
ATOM 2168 C CA . VAL A 1 277 ? 9.677 12.690 0.138 1.00 98.69 277 VAL A CA 1
ATOM 2169 C C . VAL A 1 277 ? 10.401 13.317 1.315 1.00 98.69 277 VAL A C 1
ATOM 2171 O O . VAL A 1 277 ? 9.914 14.269 1.921 1.00 98.69 277 VAL A O 1
ATOM 2174 N N . ARG A 1 278 ? 11.579 12.796 1.663 1.00 98.31 278 ARG A N 1
ATOM 2175 C CA . ARG A 1 278 ? 12.405 13.446 2.686 1.00 98.31 278 ARG A CA 1
ATOM 2176 C C . ARG A 1 278 ? 12.784 14.856 2.213 1.00 98.31 278 ARG A C 1
ATOM 2178 O O . ARG A 1 278 ? 12.979 15.046 1.009 1.00 98.31 278 ARG A O 1
ATOM 2185 N N . PRO A 1 279 ? 13.010 15.824 3.117 1.00 98.06 279 PRO A N 1
ATOM 2186 C CA . PRO A 1 279 ? 13.335 17.194 2.720 1.00 98.06 279 PRO A CA 1
ATOM 2187 C C . PRO A 1 279 ? 14.552 17.275 1.783 1.00 98.06 279 PRO A C 1
ATOM 2189 O O . PRO A 1 279 ? 14.566 18.045 0.822 1.00 98.06 279 PRO A O 1
ATOM 2192 N N . SER A 1 280 ? 15.549 16.409 2.002 1.00 97.19 280 SER A N 1
ATOM 2193 C CA . SER A 1 280 ? 16.763 16.296 1.182 1.00 97.19 280 SER A CA 1
ATOM 2194 C C . SER A 1 280 ? 16.555 15.684 -0.212 1.00 97.19 280 SER A C 1
ATOM 2196 O O . SER A 1 280 ? 17.454 15.781 -1.047 1.00 97.19 280 SER A O 1
ATOM 2198 N N . ASP A 1 281 ? 15.400 15.071 -0.479 1.00 98.06 281 ASP A N 1
ATOM 2199 C CA . ASP A 1 281 ? 15.068 14.404 -1.744 1.00 98.06 281 ASP A CA 1
ATOM 2200 C C . ASP A 1 281 ? 14.169 15.259 -2.656 1.00 98.06 281 ASP A C 1
ATOM 2202 O O . ASP A 1 281 ? 13.983 14.930 -3.828 1.00 98.06 281 ASP A O 1
ATOM 2206 N N . THR A 1 282 ? 13.655 16.392 -2.166 1.00 97.44 282 THR A N 1
ATOM 2207 C CA . THR A 1 282 ? 12.721 17.278 -2.894 1.00 97.44 282 THR A CA 1
ATOM 2208 C C . THR A 1 282 ? 13.235 17.714 -4.269 1.00 97.44 282 THR A C 1
ATOM 2210 O O . THR A 1 282 ? 12.500 17.680 -5.256 1.00 97.44 282 THR A O 1
ATOM 2213 N N . THR A 1 283 ? 14.520 18.063 -4.374 1.00 96.88 283 THR A N 1
ATOM 2214 C CA . THR A 1 283 ? 15.151 18.475 -5.641 1.00 96.88 283 THR A CA 1
ATOM 2215 C C . THR A 1 283 ? 15.384 17.306 -6.599 1.00 96.88 283 THR A C 1
ATOM 2217 O O . THR A 1 283 ? 15.468 17.512 -7.810 1.00 96.88 283 THR A O 1
ATOM 2220 N N . ARG A 1 284 ? 15.450 16.074 -6.078 1.00 98.06 284 ARG A N 1
ATOM 2221 C CA . ARG A 1 284 ? 15.642 14.838 -6.849 1.00 98.06 284 ARG A CA 1
ATOM 2222 C C . ARG A 1 284 ? 14.333 14.228 -7.331 1.00 98.06 284 ARG A C 1
ATOM 2224 O O . ARG A 1 284 ? 14.332 13.555 -8.361 1.00 98.06 284 ARG A O 1
ATOM 2231 N N . ALA A 1 285 ? 13.223 14.474 -6.637 1.00 97.19 285 ALA A N 1
ATOM 2232 C CA . ALA A 1 285 ? 11.922 13.896 -6.973 1.00 97.19 285 ALA A CA 1
ATOM 2233 C C . ALA A 1 285 ? 11.539 14.152 -8.441 1.00 97.19 285 ALA A C 1
ATOM 2235 O O . ALA A 1 285 ? 11.290 13.208 -9.187 1.00 97.19 285 ALA A O 1
ATOM 2236 N N . ARG A 1 286 ? 11.613 15.409 -8.905 1.00 94.56 286 ARG A N 1
ATOM 2237 C CA . ARG A 1 286 ? 11.247 15.762 -10.290 1.00 94.56 286 ARG A CA 1
ATOM 2238 C C . ARG A 1 286 ? 12.075 15.027 -11.345 1.00 94.56 286 ARG A C 1
ATOM 2240 O O . ARG A 1 286 ? 11.516 14.587 -12.339 1.00 94.56 286 ARG A O 1
ATOM 2247 N N . GLY A 1 287 ? 13.385 14.886 -11.132 1.00 97.12 287 GLY A N 1
ATOM 2248 C CA . GLY A 1 287 ? 14.259 14.159 -12.059 1.00 97.12 287 GLY A CA 1
ATOM 2249 C C . GLY A 1 287 ? 14.005 12.650 -12.056 1.00 97.12 287 GLY A C 1
ATOM 2250 O O . GLY A 1 287 ? 14.065 12.021 -13.107 1.00 97.12 287 GLY A O 1
ATOM 2251 N N . SER A 1 288 ? 13.671 12.088 -10.891 1.00 98.31 288 SER A N 1
ATOM 2252 C CA . SER A 1 288 ? 13.392 10.652 -10.738 1.00 98.31 288 SER A CA 1
ATOM 2253 C C . SER A 1 288 ? 12.097 10.244 -11.446 1.00 98.31 288 SER A C 1
ATOM 2255 O O . SER A 1 288 ? 12.042 9.191 -12.069 1.00 98.31 288 SER A O 1
ATOM 2257 N N . PHE A 1 289 ? 11.069 11.098 -11.393 1.00 98.25 289 PHE A N 1
ATOM 2258 C CA . PHE A 1 289 ? 9.719 10.794 -11.884 1.00 98.25 289 PHE A CA 1
ATOM 2259 C C . PHE A 1 289 ? 9.329 11.568 -13.152 1.00 98.25 289 PHE A C 1
ATOM 2261 O O . PHE A 1 289 ? 8.149 11.672 -13.474 1.00 98.25 289 PHE A O 1
ATOM 2268 N N . ILE A 1 290 ? 10.296 12.110 -13.900 1.00 97.69 290 ILE A N 1
ATOM 2269 C CA . ILE A 1 290 ? 10.013 12.964 -15.068 1.00 97.69 290 ILE A CA 1
ATOM 2270 C C . ILE A 1 290 ? 9.186 12.252 -16.157 1.00 97.69 290 ILE A C 1
ATOM 2272 O O . ILE A 1 290 ? 8.401 12.897 -16.848 1.00 97.69 290 ILE A O 1
ATOM 2276 N N . ASN A 1 291 ? 9.313 10.925 -16.276 1.00 98.44 291 ASN A N 1
ATOM 2277 C CA . ASN A 1 291 ? 8.558 10.110 -17.232 1.00 98.44 291 ASN A CA 1
ATOM 2278 C C . ASN A 1 291 ? 7.238 9.561 -16.668 1.00 98.44 291 ASN A C 1
ATOM 2280 O O . ASN A 1 291 ? 6.491 8.930 -17.416 1.00 98.44 291 ASN A O 1
ATOM 2284 N N . LEU A 1 292 ? 6.909 9.801 -15.392 1.00 98.44 292 LEU A N 1
ATOM 2285 C CA . LEU A 1 292 ? 5.689 9.274 -14.773 1.00 98.44 292 LEU A CA 1
ATOM 2286 C C . LEU A 1 292 ? 4.410 9.679 -15.539 1.00 98.44 292 LEU A C 1
ATOM 2288 O O . LEU A 1 292 ? 3.591 8.792 -15.791 1.00 98.44 292 LEU A O 1
ATOM 2292 N N . PRO A 1 293 ? 4.235 10.938 -16.004 1.00 97.75 293 PRO A N 1
ATOM 2293 C CA . PRO A 1 293 ? 3.079 11.300 -16.826 1.00 97.75 293 PRO A CA 1
ATOM 2294 C C . PRO A 1 293 ? 2.999 10.528 -18.153 1.00 97.75 293 PRO A C 1
ATOM 2296 O O . PRO A 1 293 ? 1.918 10.109 -18.558 1.00 97.75 293 PRO A O 1
ATOM 2299 N N . LEU A 1 294 ? 4.139 10.294 -18.816 1.00 98.25 294 LEU A N 1
ATOM 2300 C CA . LEU A 1 294 ? 4.190 9.549 -20.080 1.00 98.25 294 LEU A CA 1
ATOM 2301 C C . LEU A 1 294 ? 3.858 8.069 -19.870 1.00 98.25 294 LEU A C 1
ATOM 2303 O O . LEU A 1 294 ? 3.090 7.496 -20.637 1.00 98.25 294 LEU A O 1
ATOM 2307 N N . ILE A 1 295 ? 4.410 7.461 -18.819 1.00 98.69 295 ILE A N 1
ATOM 2308 C CA . ILE A 1 295 ? 4.151 6.059 -18.471 1.00 98.69 295 ILE A CA 1
ATOM 2309 C C . ILE A 1 295 ? 2.688 5.870 -18.051 1.00 98.69 295 ILE A C 1
ATOM 2311 O O . ILE A 1 295 ? 2.070 4.890 -18.458 1.00 98.69 295 ILE A O 1
ATOM 2315 N N . THR A 1 296 ? 2.104 6.838 -17.336 1.00 98.75 296 THR A N 1
ATOM 2316 C CA . THR A 1 296 ? 0.665 6.841 -17.019 1.00 98.75 296 THR A CA 1
ATOM 2317 C C . THR A 1 296 ? -0.172 6.796 -18.297 1.00 98.75 296 THR A C 1
ATOM 2319 O O . THR A 1 296 ? -1.015 5.914 -18.427 1.00 98.75 296 THR A O 1
ATOM 2322 N N . GLY A 1 297 ? 0.116 7.664 -19.275 1.00 98.44 297 GLY A N 1
ATOM 2323 C CA . GLY A 1 297 ? -0.591 7.661 -20.561 1.00 98.44 297 GLY A CA 1
ATOM 2324 C C . GLY A 1 297 ? -0.412 6.363 -21.358 1.00 98.44 297 GLY A C 1
ATOM 2325 O O . GLY A 1 297 ? -1.363 5.887 -21.967 1.00 98.44 297 GLY A O 1
ATOM 2326 N N . ILE A 1 298 ? 0.775 5.744 -21.314 1.00 98.56 298 ILE A N 1
ATOM 2327 C CA . ILE A 1 298 ? 1.028 4.437 -21.950 1.00 98.56 298 ILE A CA 1
ATOM 2328 C C . ILE A 1 298 ? 0.145 3.337 -21.344 1.00 98.56 298 ILE A C 1
ATOM 2330 O O . ILE A 1 298 ? -0.339 2.465 -22.069 1.00 98.56 298 ILE A O 1
ATOM 2334 N N . TYR A 1 299 ? -0.033 3.342 -20.023 1.00 98.75 299 TYR A N 1
ATOM 2335 C CA . TYR A 1 299 ? -0.867 2.355 -19.340 1.00 98.75 299 TYR A CA 1
ATOM 2336 C C . TYR A 1 299 ? -2.358 2.634 -19.511 1.00 98.75 299 TYR A C 1
ATOM 2338 O O . TYR A 1 299 ? -3.108 1.684 -19.716 1.00 98.75 299 TYR A O 1
ATOM 2346 N N . GLU A 1 300 ? -2.788 3.897 -19.517 1.00 98.62 300 GLU A N 1
ATOM 2347 C CA . GLU A 1 300 ? -4.175 4.236 -19.852 1.00 98.62 300 GLU A CA 1
ATOM 2348 C C . GLU A 1 300 ? -4.536 3.810 -21.283 1.00 98.62 300 GLU A C 1
ATOM 2350 O O . GLU A 1 300 ? -5.536 3.121 -21.457 1.00 98.62 300 GLU A O 1
ATOM 2355 N N . GLU A 1 301 ? -3.673 4.072 -22.276 1.00 97.38 301 GLU A N 1
ATOM 2356 C CA . GLU A 1 301 ? -3.890 3.638 -23.670 1.00 97.38 301 GLU A CA 1
ATOM 2357 C C . GLU A 1 301 ? -4.082 2.112 -23.775 1.00 97.38 301 GLU A C 1
ATOM 2359 O O . GLU A 1 301 ? -4.822 1.624 -24.626 1.00 97.38 301 GLU A O 1
ATOM 2364 N N . ALA A 1 302 ? -3.398 1.345 -22.921 1.00 97.56 302 ALA A N 1
ATOM 2365 C CA . ALA A 1 302 ? -3.402 -0.113 -22.965 1.00 97.56 302 ALA A CA 1
ATOM 2366 C C . ALA A 1 302 ? -4.512 -0.763 -22.128 1.00 97.56 302 ALA A C 1
ATOM 2368 O O . ALA A 1 302 ? -5.001 -1.832 -22.488 1.00 97.56 302 ALA A O 1
ATOM 2369 N N . PHE A 1 303 ? -4.862 -0.173 -20.984 1.00 97.56 303 PHE A N 1
ATOM 2370 C CA . PHE A 1 303 ? -5.687 -0.812 -19.950 1.00 97.56 303 PHE A CA 1
ATOM 2371 C C . PHE A 1 303 ? -6.938 0.009 -19.584 1.00 97.56 303 PHE A C 1
ATOM 2373 O O . PHE A 1 303 ? -7.730 -0.397 -18.722 1.00 97.56 303 PHE A O 1
ATOM 2380 N N . GLY A 1 304 ? -7.120 1.154 -20.244 1.00 97.62 304 GLY A N 1
ATOM 2381 C CA . GLY A 1 304 ? -8.140 2.162 -19.986 1.00 97.62 304 GLY A CA 1
ATOM 2382 C C . GLY A 1 304 ? -7.770 3.114 -18.849 1.00 97.62 304 GLY A C 1
ATOM 2383 O O . GLY A 1 304 ? -6.845 2.856 -18.078 1.00 97.62 304 GLY A O 1
ATOM 2384 N N . ALA A 1 305 ? -8.556 4.184 -18.722 1.00 98.12 305 ALA A N 1
ATOM 2385 C CA . ALA A 1 305 ? -8.407 5.240 -17.721 1.00 98.12 305 ALA A CA 1
ATOM 2386 C C . ALA A 1 305 ? -7.933 4.784 -16.325 1.00 98.12 305 ALA A C 1
ATOM 2388 O O . ALA A 1 305 ? -8.398 3.773 -15.773 1.00 98.12 305 ALA A O 1
ATOM 2389 N N . TYR A 1 306 ? -7.057 5.600 -15.732 1.00 98.44 306 TYR A N 1
ATOM 2390 C CA . TYR A 1 306 ? -6.492 5.400 -14.404 1.00 98.44 306 TYR A CA 1
ATOM 2391 C C . TYR A 1 306 ? -7.614 5.212 -13.369 1.00 98.44 306 TYR A C 1
ATOM 2393 O O . TYR A 1 306 ? -8.525 6.041 -13.279 1.00 98.44 306 TYR A O 1
ATOM 2401 N N . PRO A 1 307 ? -7.606 4.115 -12.590 1.00 97.56 307 PRO A N 1
ATOM 2402 C CA . PRO A 1 307 ? -8.791 3.725 -11.832 1.00 97.56 307 PRO A CA 1
ATOM 2403 C C . PRO A 1 307 ? -9.001 4.478 -10.511 1.00 97.56 307 PRO A C 1
ATOM 2405 O O . PRO A 1 307 ? -10.078 4.334 -9.925 1.00 97.56 307 PRO A O 1
ATOM 2408 N N . PHE A 1 308 ? -8.032 5.269 -10.045 1.00 97.88 308 PHE A N 1
ATOM 2409 C CA . PHE A 1 308 ? -8.058 5.923 -8.731 1.00 97.88 308 PHE A CA 1
ATOM 2410 C C . PHE A 1 308 ? -7.995 7.457 -8.807 1.00 97.88 308 PHE A C 1
ATOM 2412 O O . PHE A 1 308 ? -7.844 8.026 -9.883 1.00 97.88 308 PHE A O 1
ATOM 2419 N N . GLN A 1 309 ? -8.104 8.147 -7.667 1.00 96.19 309 GLN A N 1
ATOM 2420 C CA . GLN A 1 309 ? -8.208 9.609 -7.631 1.00 96.19 309 GLN A CA 1
ATOM 2421 C C . GLN A 1 309 ? -6.853 10.321 -7.618 1.00 96.19 309 GLN A C 1
ATOM 2423 O O . GLN A 1 309 ? -6.788 11.508 -7.929 1.00 96.19 309 GLN A O 1
ATOM 2428 N N . ARG A 1 310 ? -5.776 9.628 -7.229 1.00 98.38 310 ARG A N 1
ATOM 2429 C CA . ARG A 1 310 ? -4.428 10.198 -7.087 1.00 98.38 310 ARG A CA 1
ATOM 2430 C C . ARG A 1 310 ? -3.351 9.189 -7.459 1.00 98.38 310 ARG A C 1
ATOM 2432 O O . ARG A 1 310 ? -3.454 8.013 -7.112 1.00 98.38 310 ARG A O 1
ATOM 2439 N N . ILE A 1 311 ? -2.280 9.667 -8.089 1.00 98.75 311 ILE A N 1
ATOM 2440 C CA . ILE A 1 311 ? -1.000 8.948 -8.145 1.00 98.75 311 ILE A CA 1
ATOM 2441 C C . ILE A 1 311 ? -0.135 9.483 -6.999 1.00 98.75 311 ILE A C 1
ATOM 2443 O O . ILE A 1 311 ? 0.536 10.510 -7.117 1.00 98.75 311 ILE A O 1
ATOM 2447 N N . GLY A 1 312 ? -0.226 8.838 -5.838 1.00 98.56 312 GLY A N 1
ATOM 2448 C CA . GLY A 1 312 ? 0.609 9.164 -4.685 1.00 98.56 312 GLY A CA 1
ATOM 2449 C C . GLY A 1 312 ? 1.874 8.320 -4.679 1.00 98.56 312 GLY A C 1
ATOM 2450 O O . GLY A 1 312 ? 1.806 7.124 -4.949 1.00 98.56 312 GLY A O 1
ATOM 2451 N N . ILE A 1 313 ? 3.006 8.937 -4.353 1.00 98.75 313 ILE A N 1
ATOM 2452 C CA . ILE A 1 313 ? 4.272 8.255 -4.091 1.00 98.75 313 ILE A CA 1
ATOM 2453 C C . ILE A 1 313 ? 4.834 8.791 -2.778 1.00 98.75 313 ILE A C 1
ATOM 2455 O O . ILE A 1 313 ? 4.988 10.004 -2.618 1.00 98.75 313 ILE A O 1
ATOM 2459 N N . THR A 1 314 ? 5.181 7.898 -1.859 1.00 98.81 314 THR A N 1
ATOM 2460 C CA . THR A 1 314 ? 5.799 8.253 -0.582 1.00 98.81 314 THR A CA 1
ATOM 2461 C C . THR A 1 314 ? 7.132 7.533 -0.404 1.00 98.81 314 THR A C 1
ATOM 2463 O O . THR A 1 314 ? 7.231 6.320 -0.575 1.00 98.81 314 THR A O 1
ATOM 2466 N N . GLY A 1 315 ? 8.177 8.287 -0.057 1.00 98.56 315 GLY A N 1
ATOM 2467 C CA . GLY A 1 315 ? 9.515 7.752 0.184 1.00 98.56 315 GLY A CA 1
ATOM 2468 C C . GLY A 1 315 ? 9.601 6.955 1.489 1.00 98.56 315 GLY A C 1
ATOM 2469 O O . GLY A 1 315 ? 9.369 7.503 2.569 1.00 98.56 315 GLY A O 1
ATOM 2470 N N . THR A 1 316 ? 9.994 5.685 1.428 1.00 98.44 316 THR A N 1
ATOM 2471 C CA . THR A 1 316 ? 10.196 4.823 2.608 1.00 98.44 316 THR A CA 1
ATOM 2472 C C . THR A 1 316 ? 11.629 4.298 2.669 1.00 98.44 316 THR A C 1
ATOM 2474 O O . THR A 1 316 ? 12.399 4.358 1.707 1.00 98.44 316 THR A O 1
ATOM 2477 N N . SER A 1 317 ? 12.066 3.827 3.839 1.00 96.88 317 SER A N 1
ATOM 2478 C CA . SER A 1 317 ? 13.422 3.280 3.993 1.00 96.88 317 SER A CA 1
ATOM 2479 C C . SER A 1 317 ? 13.573 1.858 3.451 1.00 96.88 317 SER A C 1
ATOM 2481 O O . SER A 1 317 ? 14.697 1.365 3.394 1.00 96.88 317 SER A O 1
ATOM 2483 N N . LEU A 1 318 ? 12.470 1.198 3.093 1.00 94.00 318 LEU A N 1
ATOM 2484 C CA . LEU A 1 318 ? 12.440 -0.216 2.748 1.00 94.00 318 LEU A CA 1
ATOM 2485 C C . LEU A 1 318 ? 11.391 -0.497 1.674 1.00 94.00 318 LEU A C 1
ATOM 2487 O O . LEU A 1 318 ? 10.237 -0.107 1.836 1.00 94.00 318 LEU A O 1
ATOM 2491 N N . GLY A 1 319 ? 11.811 -1.249 0.654 1.00 87.56 319 GLY A N 1
ATOM 2492 C CA . GLY A 1 319 ? 10.933 -1.833 -0.356 1.00 87.56 319 GLY A CA 1
ATOM 2493 C C . GLY A 1 319 ? 10.238 -0.825 -1.266 1.00 87.56 319 GLY A C 1
ATOM 2494 O O . GLY A 1 319 ? 10.292 0.385 -1.050 1.00 87.56 319 GLY A O 1
ATOM 2495 N N . ALA A 1 320 ? 9.599 -1.364 -2.298 1.00 96.75 320 ALA A N 1
ATOM 2496 C CA . ALA A 1 320 ? 8.495 -0.714 -2.979 1.00 96.75 320 ALA A CA 1
ATOM 2497 C C . ALA A 1 320 ? 7.226 -1.524 -2.689 1.00 96.75 320 ALA A C 1
ATOM 2499 O O . ALA A 1 320 ? 7.328 -2.727 -2.455 1.00 96.75 320 ALA A O 1
ATOM 2500 N N . MET A 1 321 ? 6.079 -0.860 -2.609 1.00 98.12 321 MET A N 1
ATOM 2501 C CA . MET A 1 321 ? 4.793 -1.509 -2.361 1.00 98.12 321 MET A CA 1
ATOM 2502 C C . MET A 1 321 ? 3.696 -0.710 -3.049 1.00 98.12 321 MET A C 1
ATOM 2504 O O . MET A 1 321 ? 3.596 0.511 -2.871 1.00 98.12 321 MET A O 1
ATOM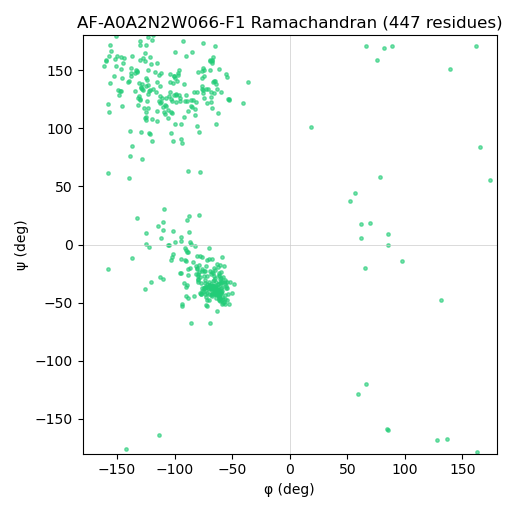 2508 N N . GLU A 1 322 ? 2.822 -1.408 -3.756 1.00 98.38 322 GLU A N 1
ATOM 2509 C CA . GLU A 1 322 ? 1.817 -0.863 -4.655 1.00 98.38 322 GLU A CA 1
ATOM 2510 C C . GLU A 1 322 ? 0.576 -0.300 -3.956 1.00 98.38 322 GLU A C 1
ATOM 2512 O O . GLU A 1 322 ? -0.508 -0.259 -4.539 1.00 98.38 322 GLU A O 1
ATOM 2517 N N . HIS A 1 323 ? 0.704 0.131 -2.701 1.00 98.69 323 HIS A N 1
ATOM 2518 C CA . HIS A 1 323 ? -0.381 0.721 -1.924 1.00 98.69 323 HIS A CA 1
ATOM 2519 C C . HIS A 1 323 ? -1.233 1.673 -2.774 1.00 98.69 323 HIS A C 1
ATOM 2521 O O . HIS A 1 323 ? -0.732 2.632 -3.374 1.00 98.69 323 HIS A O 1
ATOM 2527 N N . ALA A 1 324 ? -2.535 1.387 -2.853 1.00 98.00 324 ALA A N 1
ATOM 2528 C CA . ALA A 1 324 ? -3.422 2.098 -3.760 1.00 98.00 324 ALA A CA 1
ATOM 2529 C C . ALA A 1 324 ? -3.429 3.594 -3.430 1.00 98.00 324 ALA A C 1
ATOM 2531 O O . ALA A 1 324 ? -3.564 3.996 -2.272 1.00 98.00 324 ALA A O 1
ATOM 2532 N N . GLU A 1 325 ? -3.257 4.414 -4.468 1.00 98.25 325 GLU A N 1
ATOM 2533 C CA . GLU A 1 325 ? -3.174 5.874 -4.372 1.00 98.25 325 GLU A CA 1
ATOM 2534 C C . GLU A 1 325 ? -1.996 6.408 -3.545 1.00 98.25 325 GLU A C 1
ATOM 2536 O O . GLU A 1 325 ? -1.943 7.618 -3.344 1.00 98.25 325 GLU A O 1
ATOM 2541 N N . ASN A 1 326 ? -1.066 5.574 -3.065 1.00 98.62 326 ASN A N 1
ATOM 2542 C CA . ASN A 1 326 ? 0.069 5.977 -2.227 1.00 98.62 326 ASN A CA 1
ATOM 2543 C C . ASN A 1 326 ? 1.221 4.957 -2.284 1.00 98.62 326 ASN A C 1
ATOM 2545 O O . ASN A 1 326 ? 1.587 4.372 -1.267 1.00 98.62 326 ASN A O 1
ATOM 2549 N N . ILE A 1 327 ? 1.787 4.753 -3.471 1.00 98.81 327 ILE A N 1
ATOM 2550 C CA . ILE A 1 327 ? 2.904 3.835 -3.708 1.00 98.81 327 ILE A CA 1
ATOM 2551 C C . ILE A 1 327 ? 4.043 4.154 -2.738 1.00 98.81 327 ILE A C 1
ATOM 2553 O O . ILE A 1 327 ? 4.542 5.283 -2.700 1.00 98.81 327 ILE A O 1
ATOM 2557 N N . PHE A 1 328 ? 4.487 3.162 -1.974 1.00 98.81 328 PHE A N 1
ATOM 2558 C CA . PHE A 1 328 ? 5.711 3.295 -1.193 1.00 98.81 328 PHE A CA 1
ATOM 2559 C C . PHE A 1 328 ? 6.895 3.001 -2.088 1.00 98.81 328 PHE A C 1
ATOM 2561 O O . PHE A 1 328 ? 6.895 2.035 -2.844 1.00 98.81 328 PHE A O 1
ATOM 2568 N N . TYR A 1 329 ? 7.881 3.889 -2.042 1.00 98.50 329 TYR A N 1
ATOM 2569 C CA . TYR A 1 329 ? 9.006 3.868 -2.956 1.00 98.50 329 TYR A CA 1
ATOM 2570 C C . TYR A 1 329 ? 10.308 4.059 -2.181 1.00 98.50 329 TYR A C 1
ATOM 2572 O O . TYR A 1 329 ? 10.404 4.976 -1.358 1.00 98.50 329 TYR A O 1
ATOM 2580 N N . PRO A 1 330 ? 11.337 3.235 -2.419 1.00 97.69 330 PRO A N 1
ATOM 2581 C CA . PRO A 1 330 ? 12.519 3.254 -1.583 1.00 97.69 330 PRO A CA 1
ATOM 2582 C C . PRO A 1 330 ? 13.287 4.558 -1.793 1.00 97.69 330 PRO A C 1
ATOM 2584 O O . PRO A 1 330 ? 13.621 4.947 -2.913 1.00 97.69 330 PRO A O 1
ATOM 2587 N N . ASN A 1 331 ? 13.644 5.215 -0.692 1.00 97.81 331 ASN A N 1
ATOM 2588 C CA . ASN A 1 331 ? 14.346 6.499 -0.684 1.00 97.81 331 ASN A CA 1
ATOM 2589 C C . ASN A 1 331 ? 15.621 6.508 -1.554 1.00 97.81 331 ASN A C 1
ATOM 2591 O O . ASN A 1 331 ? 15.982 7.539 -2.117 1.00 97.81 331 ASN A O 1
ATOM 2595 N N . GLY A 1 332 ? 16.317 5.370 -1.669 1.00 96.81 332 GLY A N 1
ATOM 2596 C CA . GLY A 1 332 ? 17.519 5.231 -2.503 1.00 96.81 332 GLY A CA 1
ATOM 2597 C C . GLY A 1 332 ? 17.263 5.355 -4.010 1.00 96.81 332 GLY A C 1
ATOM 2598 O O . GLY A 1 332 ? 18.164 5.754 -4.746 1.00 96.81 332 GLY A O 1
ATOM 2599 N N . SER A 1 333 ? 16.037 5.078 -4.454 1.00 97.62 333 SER A N 1
ATOM 2600 C CA . SER A 1 333 ? 15.615 5.172 -5.854 1.00 97.62 333 SER A CA 1
ATOM 2601 C C . SER A 1 333 ? 15.084 6.566 -6.220 1.00 97.62 333 SER A C 1
ATOM 2603 O O . SER A 1 333 ? 14.851 6.849 -7.392 1.00 97.62 333 SER A O 1
ATOM 2605 N N . ILE A 1 334 ? 14.942 7.477 -5.247 1.00 98.00 334 ILE A N 1
ATOM 2606 C CA . ILE A 1 334 ? 14.637 8.903 -5.469 1.00 98.00 334 ILE A CA 1
ATOM 2607 C C . ILE A 1 334 ? 15.955 9.669 -5.647 1.00 98.00 334 ILE A C 1
ATOM 2609 O O . ILE A 1 334 ? 16.365 10.500 -4.832 1.00 98.00 334 ILE A O 1
ATOM 2613 N N . ASN A 1 335 ? 16.684 9.328 -6.707 1.00 96.94 335 ASN A N 1
ATOM 2614 C CA . ASN A 1 335 ? 18.073 9.750 -6.899 1.00 96.94 335 ASN A CA 1
ATOM 2615 C C . ASN A 1 335 ? 18.268 10.862 -7.947 1.00 96.94 335 ASN A C 1
ATOM 2617 O O . ASN A 1 335 ? 19.388 11.339 -8.129 1.00 96.94 335 ASN A O 1
ATOM 2621 N N . GLY A 1 336 ? 17.192 11.334 -8.578 1.00 97.81 336 GLY A N 1
ATOM 2622 C CA . GLY A 1 336 ? 17.219 12.405 -9.577 1.00 97.81 336 GLY A CA 1
ATOM 2623 C C . GLY A 1 336 ? 17.512 11.926 -10.996 1.00 97.81 336 GLY A C 1
ATOM 2624 O O . GLY A 1 336 ? 17.735 12.759 -11.872 1.00 97.81 336 GLY A O 1
ATOM 2625 N N . THR A 1 337 ? 17.524 10.612 -11.223 1.00 97.44 337 THR A N 1
ATOM 2626 C CA . THR A 1 337 ? 17.826 9.988 -12.513 1.00 97.44 337 THR A CA 1
ATOM 2627 C C . THR A 1 337 ? 16.765 8.956 -12.894 1.00 97.44 337 THR A C 1
ATOM 2629 O O . THR A 1 337 ? 15.914 8.593 -12.089 1.00 97.44 337 THR A O 1
ATOM 2632 N N . LEU A 1 338 ? 16.851 8.445 -14.122 1.00 96.69 338 LEU A N 1
ATOM 2633 C CA . LEU A 1 338 ? 15.963 7.403 -14.643 1.00 96.69 338 LEU A CA 1
ATOM 2634 C C . LEU A 1 338 ? 16.442 5.973 -14.328 1.00 96.69 338 LEU A C 1
ATOM 2636 O O . LEU A 1 338 ? 15.917 5.019 -14.894 1.00 96.69 338 LEU A O 1
ATOM 2640 N N . SER A 1 339 ? 17.448 5.788 -13.460 1.00 95.50 339 SER A N 1
ATOM 2641 C CA . SER A 1 339 ? 18.029 4.459 -13.185 1.00 95.50 339 SER A CA 1
ATOM 2642 C C . SER A 1 339 ? 17.014 3.447 -12.656 1.00 95.50 339 SER A C 1
ATOM 2644 O O . SER A 1 339 ? 17.123 2.257 -12.946 1.00 95.50 339 SER A O 1
ATOM 2646 N N . ASP A 1 340 ? 16.024 3.931 -11.908 1.00 96.44 340 ASP A N 1
ATOM 2647 C CA . ASP A 1 340 ? 15.031 3.115 -11.214 1.00 96.44 340 ASP A CA 1
ATOM 2648 C C . ASP A 1 340 ? 13.620 3.318 -11.770 1.00 96.44 340 ASP A C 1
ATOM 2650 O O . ASP A 1 340 ? 12.645 2.913 -11.150 1.00 96.44 340 ASP A O 1
ATOM 2654 N N . GLU A 1 341 ? 13.477 3.906 -12.964 1.00 96.38 341 GLU A N 1
ATOM 2655 C CA . GLU A 1 341 ? 12.145 4.189 -13.514 1.00 96.38 341 GLU A CA 1
ATOM 2656 C C . GLU A 1 341 ? 11.286 2.944 -13.743 1.00 96.38 341 GLU A C 1
ATOM 2658 O O . GLU A 1 341 ? 10.061 2.991 -13.719 1.00 96.38 341 GLU A O 1
ATOM 2663 N N . TRP A 1 342 ? 11.954 1.808 -13.917 1.00 97.50 342 TRP A N 1
ATOM 2664 C CA . TRP A 1 342 ? 11.318 0.510 -14.029 1.00 97.50 342 TRP A CA 1
ATOM 2665 C C . TRP A 1 342 ? 10.524 0.134 -12.786 1.00 97.50 342 TRP A C 1
ATOM 2667 O O . TRP A 1 342 ? 9.506 -0.532 -12.923 1.00 97.50 342 TRP A O 1
ATOM 2677 N N . LEU A 1 343 ? 10.979 0.570 -11.609 1.00 98.31 343 LEU A N 1
ATOM 2678 C CA . LEU A 1 343 ? 10.370 0.226 -10.338 1.00 98.31 343 LEU A CA 1
ATOM 2679 C C . LEU A 1 343 ? 9.055 0.979 -10.188 1.00 98.31 343 LEU A C 1
ATOM 2681 O O . LEU A 1 343 ? 8.022 0.350 -10.036 1.00 98.31 343 LEU A O 1
ATOM 2685 N N . TYR A 1 344 ? 9.028 2.305 -10.359 1.00 97.12 344 TYR A N 1
ATOM 2686 C CA . TYR A 1 344 ? 7.742 3.008 -10.284 1.00 97.12 344 TYR A CA 1
ATOM 2687 C C . TYR A 1 344 ? 6.822 2.659 -11.461 1.00 97.12 344 TYR A C 1
ATOM 2689 O O . TYR A 1 344 ? 5.609 2.759 -11.324 1.00 97.12 344 TYR A O 1
ATOM 2697 N N . ALA A 1 345 ? 7.360 2.244 -12.614 1.00 98.62 345 ALA A N 1
ATOM 2698 C CA . ALA A 1 345 ? 6.547 1.719 -13.707 1.00 98.62 345 ALA A CA 1
ATOM 2699 C C . ALA A 1 345 ? 5.902 0.369 -13.346 1.00 98.62 345 ALA A C 1
ATOM 2701 O O . ALA A 1 345 ? 4.765 0.126 -13.752 1.00 98.62 345 ALA A O 1
ATOM 2702 N N . HIS A 1 346 ? 6.601 -0.482 -12.588 1.00 98.81 346 HIS A N 1
ATOM 2703 C CA . HIS A 1 346 ? 6.064 -1.707 -11.996 1.00 98.81 346 HIS A CA 1
ATOM 2704 C C . HIS A 1 346 ? 4.949 -1.359 -10.998 1.00 98.81 346 HIS A C 1
ATOM 2706 O O . HIS A 1 346 ? 3.794 -1.715 -11.226 1.00 98.81 346 HIS A O 1
ATOM 2712 N N . GLU A 1 347 ? 5.251 -0.531 -9.995 1.00 98.75 347 GLU A N 1
ATOM 2713 C CA . GLU A 1 347 ? 4.287 -0.125 -8.962 1.00 98.75 347 GLU A CA 1
ATOM 2714 C C . GLU A 1 347 ? 3.047 0.583 -9.527 1.00 98.75 347 GLU A C 1
ATOM 2716 O O . GLU A 1 347 ? 1.920 0.341 -9.101 1.00 98.75 347 GLU A O 1
ATOM 2721 N N . LEU A 1 348 ? 3.218 1.453 -10.527 1.00 98.81 348 LEU A N 1
ATOM 2722 C CA . LEU A 1 348 ? 2.095 2.145 -11.159 1.00 98.81 348 LEU A CA 1
ATOM 2723 C C . LEU A 1 348 ? 1.179 1.169 -11.905 1.00 98.81 348 LEU A C 1
ATOM 2725 O O . LEU A 1 348 ? -0.037 1.357 -11.920 1.00 98.81 348 LEU A O 1
ATOM 2729 N N . SER A 1 349 ? 1.735 0.123 -12.521 1.00 98.81 349 SER A N 1
ATOM 2730 C CA . SER A 1 349 ? 0.937 -0.852 -13.270 1.00 98.81 349 SER A CA 1
ATOM 2731 C C . SER A 1 349 ? -0.004 -1.661 -12.371 1.00 98.81 349 SER A C 1
ATOM 2733 O O . SER A 1 349 ? -1.099 -2.039 -12.803 1.00 98.81 349 SER A O 1
ATOM 2735 N N . HIS A 1 350 ? 0.350 -1.825 -11.093 1.00 98.81 350 HIS A N 1
ATOM 2736 C CA . HIS A 1 350 ? -0.511 -2.474 -10.113 1.00 98.81 350 HIS A CA 1
ATOM 2737 C C . HIS A 1 350 ? -1.830 -1.741 -9.867 1.00 98.81 350 HIS A C 1
ATOM 2739 O O . HIS A 1 350 ? -2.810 -2.363 -9.451 1.00 98.81 350 HIS A O 1
ATOM 2745 N N . MET A 1 351 ? -1.925 -0.450 -10.214 1.00 98.69 351 MET A N 1
ATOM 2746 C CA . MET A 1 351 ? -3.200 0.266 -10.166 1.00 98.69 351 MET A CA 1
ATOM 2747 C C . MET A 1 351 ? -4.271 -0.437 -11.018 1.00 98.69 351 MET A C 1
ATOM 2749 O O . MET A 1 351 ? -5.438 -0.459 -10.633 1.00 98.69 351 MET A O 1
ATOM 2753 N N . TRP A 1 352 ? -3.882 -1.112 -12.104 1.00 98.62 352 TRP A N 1
ATOM 2754 C CA . TRP A 1 352 ? -4.757 -2.013 -12.858 1.00 98.62 352 TRP 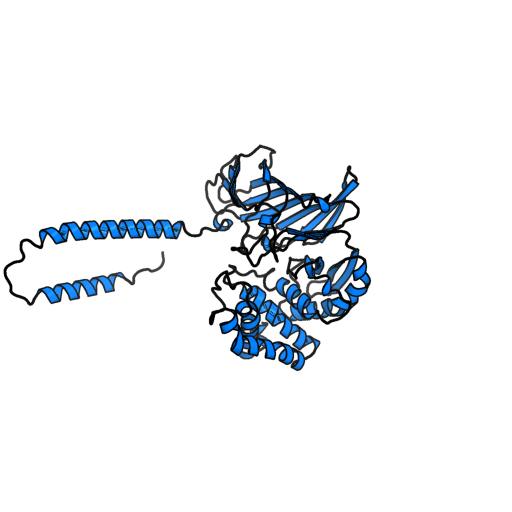A CA 1
ATOM 2755 C C . TRP A 1 352 ? -4.633 -3.470 -12.386 1.00 98.62 352 TRP A C 1
ATOM 2757 O O . TRP A 1 352 ? -5.656 -4.089 -12.079 1.00 98.62 352 TRP A O 1
ATOM 2767 N N . PHE A 1 353 ? -3.406 -3.998 -12.304 1.00 98.25 353 PHE A N 1
ATOM 2768 C CA . PHE A 1 353 ? -3.116 -5.412 -12.025 1.00 98.25 353 PHE A CA 1
ATOM 2769 C C . PHE A 1 353 ? -2.708 -5.640 -10.568 1.00 98.25 353 PHE A C 1
ATOM 2771 O O . PHE A 1 353 ? -1.537 -5.611 -10.215 1.00 98.25 353 PHE A O 1
ATOM 2778 N N . GLY A 1 354 ? -3.686 -5.883 -9.711 1.00 96.44 354 GLY A N 1
ATOM 2779 C CA . GLY A 1 354 ? -3.510 -6.069 -8.275 1.00 96.44 354 GLY A CA 1
ATOM 2780 C C . GLY A 1 354 ? -4.491 -5.213 -7.497 1.00 96.44 354 GLY A C 1
ATOM 2781 O O . GLY A 1 354 ? -5.221 -5.733 -6.658 1.00 96.44 354 GLY A O 1
ATOM 2782 N N . ASN A 1 355 ? -4.621 -3.933 -7.847 1.00 97.69 355 ASN A N 1
ATOM 2783 C CA . ASN A 1 355 ? -5.428 -3.004 -7.057 1.00 97.69 355 ASN A CA 1
ATOM 2784 C C . ASN A 1 355 ? -6.859 -2.893 -7.573 1.00 97.69 355 ASN A C 1
ATOM 2786 O O . ASN A 1 355 ? -7.806 -3.079 -6.804 1.00 97.69 355 ASN A O 1
ATOM 2790 N N . LYS A 1 356 ? -7.040 -2.605 -8.871 1.00 97.06 356 LYS A N 1
ATOM 2791 C CA . LYS A 1 356 ? -8.366 -2.617 -9.514 1.00 97.06 356 LYS A CA 1
ATOM 2792 C C . LYS A 1 356 ? -8.874 -4.046 -9.690 1.00 97.06 356 LYS A C 1
ATOM 2794 O O . LYS A 1 356 ? -10.036 -4.316 -9.396 1.00 97.06 356 LYS A O 1
ATOM 2799 N N . VAL A 1 357 ? -8.011 -4.941 -10.169 1.00 95.88 357 VAL A N 1
ATOM 2800 C CA . VAL A 1 357 ? -8.290 -6.374 -10.312 1.00 95.88 357 VAL A CA 1
ATOM 2801 C C . VAL A 1 357 ? -7.292 -7.141 -9.459 1.00 95.88 357 VAL A C 1
ATOM 2803 O O . VAL A 1 357 ? -6.119 -7.199 -9.805 1.00 95.88 357 VAL A O 1
ATOM 2806 N N . THR A 1 358 ? -7.753 -7.711 -8.350 1.00 94.00 358 THR A N 1
ATOM 2807 C CA . THR A 1 358 ? -6.916 -8.458 -7.397 1.00 94.00 358 THR A CA 1
ATOM 2808 C C . THR A 1 358 ? -7.024 -9.958 -7.660 1.00 94.00 358 THR A C 1
ATOM 2810 O O . THR A 1 358 ? -8.112 -10.454 -7.968 1.00 94.00 358 THR A O 1
ATOM 2813 N N . CYS A 1 359 ? -5.915 -10.691 -7.545 1.00 92.12 359 CYS A N 1
ATOM 2814 C CA . CYS A 1 359 ? -5.930 -12.152 -7.545 1.00 92.12 359 CYS A CA 1
ATOM 2815 C C . CYS A 1 359 ? -6.875 -12.709 -6.462 1.00 92.12 359 CYS A C 1
ATOM 2817 O O . CYS A 1 359 ? -6.974 -12.163 -5.366 1.00 92.12 359 CYS A O 1
ATOM 2819 N N . ALA A 1 360 ? -7.552 -13.824 -6.751 1.00 89.69 360 ALA A N 1
ATOM 2820 C CA . ALA A 1 360 ? -8.500 -14.438 -5.813 1.00 89.69 360 ALA A CA 1
ATOM 2821 C C . ALA A 1 360 ? -7.817 -15.126 -4.616 1.00 89.69 360 ALA A C 1
ATOM 2823 O O . ALA A 1 360 ? -8.465 -15.421 -3.616 1.00 89.69 360 ALA A O 1
ATOM 2824 N N . SER A 1 361 ? -6.521 -15.419 -4.735 1.00 89.38 361 SER A N 1
ATOM 2825 C CA . SER A 1 361 ? -5.673 -15.948 -3.670 1.00 89.38 361 SER A CA 1
ATOM 2826 C C . SER A 1 361 ? -4.207 -15.629 -3.963 1.00 89.38 361 SER A C 1
ATOM 2828 O O . SER A 1 361 ? -3.847 -15.361 -5.112 1.00 89.38 361 SER A O 1
ATOM 2830 N N . ASP A 1 362 ? -3.356 -15.717 -2.945 1.00 90.56 362 ASP A N 1
ATOM 2831 C CA . ASP A 1 362 ? -1.897 -15.646 -3.081 1.00 90.56 362 ASP A CA 1
ATOM 2832 C C . ASP A 1 362 ? -1.334 -16.728 -4.024 1.00 90.56 362 ASP A C 1
ATOM 2834 O O . ASP A 1 362 ? -0.359 -16.498 -4.737 1.00 90.56 362 ASP A O 1
ATOM 2838 N N . ALA A 1 363 ? -2.007 -17.873 -4.153 1.00 93.69 363 ALA A N 1
ATOM 2839 C CA . ALA A 1 363 ? -1.653 -18.897 -5.134 1.00 93.69 363 ALA A CA 1
ATOM 2840 C C . ALA A 1 363 ? -1.775 -18.428 -6.605 1.00 93.69 363 ALA A C 1
ATOM 2842 O O . ALA A 1 363 ? -1.216 -19.071 -7.497 1.00 93.69 363 ALA A O 1
ATOM 2843 N N . ASP A 1 364 ? -2.482 -17.324 -6.869 1.00 95.56 364 ASP A N 1
ATOM 2844 C CA . ASP A 1 364 ? -2.679 -16.726 -8.196 1.00 95.56 364 ASP A CA 1
ATOM 2845 C C . ASP A 1 364 ? -1.938 -15.390 -8.375 1.00 95.56 364 ASP A C 1
ATOM 2847 O O . ASP A 1 364 ? -2.167 -14.683 -9.358 1.00 95.56 364 ASP A O 1
ATOM 2851 N N . ILE A 1 365 ? -1.028 -15.045 -7.461 1.00 96.25 365 ILE A N 1
ATOM 2852 C CA . ILE A 1 365 ? -0.353 -13.738 -7.391 1.00 96.25 365 ILE A CA 1
ATOM 2853 C C . ILE A 1 365 ? 0.401 -13.339 -8.674 1.00 96.25 365 ILE A C 1
ATOM 2855 O O . ILE A 1 365 ? 0.636 -12.159 -8.916 1.00 96.25 365 ILE A O 1
ATOM 2859 N N . TRP A 1 366 ? 0.722 -14.289 -9.564 1.00 97.62 366 TRP A N 1
ATOM 2860 C CA . TRP A 1 366 ? 1.298 -13.990 -10.883 1.00 97.62 366 TRP A CA 1
ATOM 2861 C C . TRP A 1 366 ? 0.390 -13.098 -11.746 1.00 97.62 366 TRP A C 1
ATOM 2863 O O . TRP A 1 366 ? 0.884 -12.419 -12.646 1.00 97.62 366 TRP A O 1
ATOM 2873 N N . LEU A 1 367 ? -0.922 -13.082 -11.481 1.00 97.44 367 LEU A N 1
ATOM 2874 C CA . LEU A 1 367 ? -1.862 -12.154 -12.110 1.00 97.44 367 LEU A CA 1
ATOM 2875 C C . LEU A 1 367 ? -1.588 -10.697 -11.720 1.00 97.44 367 LEU A C 1
ATOM 2877 O O . LEU A 1 367 ? -1.846 -9.808 -12.526 1.00 97.44 367 LEU A O 1
ATOM 2881 N N . ASN A 1 368 ? -1.034 -10.464 -10.531 1.00 97.75 368 ASN A N 1
ATOM 2882 C CA . ASN A 1 368 ? -0.564 -9.156 -10.096 1.00 97.75 368 ASN A CA 1
ATOM 2883 C C . ASN A 1 368 ? 0.879 -8.956 -10.593 1.00 97.75 368 ASN A C 1
ATOM 2885 O O . ASN A 1 368 ? 1.145 -8.177 -11.506 1.00 97.75 368 ASN A O 1
ATOM 2889 N N . GLU A 1 369 ? 1.801 -9.746 -10.046 1.00 98.19 369 GLU A N 1
ATOM 2890 C CA . GLU A 1 369 ? 3.251 -9.543 -10.138 1.00 98.19 369 GLU A CA 1
ATOM 2891 C C . GLU A 1 369 ? 3.820 -9.874 -11.516 1.00 98.19 369 GLU A C 1
ATOM 2893 O O . GLU A 1 369 ? 4.696 -9.187 -12.037 1.00 98.19 369 GLU A O 1
ATOM 2898 N N . GLY A 1 370 ? 3.299 -10.915 -12.166 1.00 98.38 370 GLY A N 1
ATOM 2899 C CA . GLY A 1 370 ? 3.708 -11.286 -13.518 1.00 98.38 370 GLY A CA 1
ATOM 2900 C C . GLY A 1 370 ? 3.268 -10.254 -14.557 1.00 98.38 370 GLY A C 1
ATOM 2901 O O . GLY A 1 370 ? 4.007 -9.965 -15.501 1.00 98.38 370 GLY A O 1
ATOM 2902 N N . TRP A 1 371 ? 2.084 -9.660 -14.383 1.00 98.50 371 TRP A N 1
ATOM 2903 C CA . TRP A 1 371 ? 1.606 -8.578 -15.246 1.00 98.50 371 TRP A CA 1
ATOM 2904 C C . TRP A 1 371 ? 2.359 -7.276 -15.000 1.00 98.50 371 TRP A C 1
ATOM 2906 O O . TRP A 1 371 ? 2.761 -6.634 -15.973 1.00 98.50 371 TRP A O 1
ATOM 2916 N N . ALA A 1 372 ? 2.634 -6.926 -13.744 1.00 98.62 372 ALA A N 1
ATOM 2917 C CA . ALA A 1 372 ? 3.456 -5.766 -13.421 1.00 98.62 372 ALA A CA 1
ATOM 2918 C C . ALA A 1 372 ? 4.887 -5.913 -13.960 1.00 98.62 372 ALA A C 1
ATOM 2920 O O . ALA A 1 372 ? 5.407 -5.028 -14.651 1.00 98.62 372 ALA A O 1
ATOM 2921 N N . ARG A 1 373 ? 5.471 -7.107 -13.806 1.00 98.50 373 ARG A N 1
ATOM 2922 C CA . ARG A 1 373 ? 6.762 -7.473 -14.400 1.00 98.50 373 ARG A CA 1
ATOM 2923 C C . ARG A 1 373 ? 6.766 -7.373 -15.924 1.00 98.50 373 ARG A C 1
ATOM 2925 O O . ARG A 1 373 ? 7.767 -6.977 -16.518 1.00 98.50 373 ARG A O 1
ATOM 2932 N N . TRP A 1 374 ? 5.662 -7.710 -16.587 1.00 98.62 374 TRP A N 1
ATOM 2933 C CA . TRP A 1 374 ? 5.525 -7.506 -18.030 1.00 98.62 374 TRP A CA 1
ATOM 2934 C C . TRP A 1 374 ? 5.408 -6.022 -18.408 1.00 98.62 374 TRP A C 1
ATOM 2936 O O . TRP A 1 374 ? 6.007 -5.599 -19.405 1.00 98.62 374 TRP A O 1
ATOM 2946 N N . CYS A 1 375 ? 4.698 -5.217 -17.614 1.00 98.69 375 CYS A N 1
ATOM 2947 C CA . CYS A 1 375 ? 4.535 -3.783 -17.851 1.00 98.69 375 CYS A CA 1
ATOM 2948 C C . CYS A 1 375 ? 5.879 -3.041 -17.865 1.00 98.69 375 CYS A C 1
ATOM 2950 O O . CYS A 1 375 ? 6.067 -2.136 -18.680 1.00 98.69 375 CYS A O 1
ATOM 2952 N N . GLU A 1 376 ? 6.867 -3.514 -17.095 1.00 98.50 376 GLU A N 1
ATOM 2953 C CA . GLU A 1 376 ? 8.254 -3.046 -17.189 1.00 98.50 376 GLU A CA 1
ATOM 2954 C C . GLU A 1 376 ? 8.835 -3.144 -18.612 1.00 98.50 376 GLU A C 1
ATOM 2956 O O . GLU A 1 376 ? 9.612 -2.289 -19.044 1.00 98.50 376 GLU A O 1
ATOM 2961 N N . THR A 1 377 ? 8.495 -4.193 -19.361 1.00 98.38 377 THR A N 1
ATOM 2962 C CA . THR A 1 377 ? 8.905 -4.333 -20.765 1.00 98.38 377 THR A CA 1
ATOM 2963 C C . THR A 1 377 ? 8.051 -3.461 -21.675 1.00 98.38 377 THR A C 1
ATOM 2965 O O . THR A 1 377 ? 8.580 -2.830 -22.591 1.00 98.38 377 THR A O 1
ATOM 2968 N N . TYR A 1 378 ? 6.743 -3.417 -21.425 1.00 98.62 378 TYR A N 1
ATOM 2969 C CA . TYR A 1 378 ? 5.794 -2.708 -22.276 1.00 98.62 378 TYR A CA 1
ATOM 2970 C C . TYR A 1 378 ? 6.046 -1.195 -22.308 1.00 98.62 378 TYR A C 1
ATOM 2972 O O . TYR A 1 378 ? 6.146 -0.623 -23.395 1.00 98.62 378 TYR A O 1
ATOM 2980 N N . PHE A 1 379 ? 6.258 -0.543 -21.157 1.00 98.50 379 PHE A N 1
ATOM 2981 C CA . PHE A 1 379 ? 6.540 0.898 -21.163 1.00 98.50 379 PHE A CA 1
ATOM 2982 C C . PHE A 1 379 ? 7.847 1.211 -21.905 1.00 98.50 379 PHE A C 1
ATOM 2984 O O . PHE A 1 379 ? 7.918 2.194 -22.639 1.00 98.50 379 PHE A O 1
ATOM 2991 N N . ARG A 1 380 ? 8.871 0.353 -21.779 1.00 98.50 380 ARG A N 1
ATOM 2992 C CA . ARG A 1 380 ? 10.144 0.513 -22.499 1.00 98.50 380 ARG A CA 1
ATOM 2993 C C . ARG A 1 380 ? 9.965 0.392 -24.002 1.00 98.50 380 ARG A C 1
ATOM 2995 O O . ARG A 1 380 ? 10.611 1.126 -24.741 1.00 98.50 380 ARG A O 1
ATOM 3002 N N . GLU A 1 381 ? 9.102 -0.511 -24.458 1.00 98.31 381 GLU A N 1
ATOM 3003 C CA . GLU A 1 381 ? 8.758 -0.623 -25.876 1.00 98.31 381 GLU A CA 1
ATOM 3004 C C . GLU A 1 381 ? 8.156 0.678 -26.401 1.00 98.31 381 GLU A C 1
ATOM 3006 O O . GLU A 1 381 ? 8.583 1.179 -27.440 1.00 98.31 381 GLU A O 1
ATOM 3011 N N . LYS A 1 382 ? 7.196 1.236 -25.659 1.00 98.50 382 LYS A N 1
ATOM 3012 C CA . LYS A 1 382 ? 6.444 2.426 -26.067 1.00 98.50 382 LYS A CA 1
ATOM 3013 C C . LYS A 1 382 ? 7.278 3.706 -25.959 1.00 98.50 382 LYS A C 1
ATOM 3015 O O . LYS A 1 382 ? 7.173 4.564 -26.829 1.00 98.50 382 LYS A O 1
ATOM 3020 N N . LEU A 1 383 ? 8.131 3.818 -24.941 1.00 98.12 383 LEU A N 1
ATOM 3021 C CA . LEU A 1 383 ? 8.924 5.021 -24.673 1.00 98.12 383 LEU A CA 1
ATOM 3022 C C . LEU A 1 383 ? 10.290 5.021 -25.379 1.00 98.12 383 LEU A C 1
ATOM 3024 O O . LEU A 1 383 ? 10.742 6.061 -25.851 1.00 98.12 383 LEU A O 1
ATOM 3028 N N . TYR A 1 384 ? 10.946 3.860 -25.479 1.00 98.19 384 TYR A N 1
ATOM 3029 C CA . TYR A 1 384 ? 12.328 3.731 -25.968 1.00 98.19 384 TYR A CA 1
ATOM 3030 C C . TYR A 1 384 ? 12.483 2.804 -27.181 1.00 98.19 384 TYR A C 1
ATOM 3032 O O . TYR A 1 384 ? 13.584 2.654 -27.717 1.00 98.19 384 TYR A O 1
ATOM 3040 N N . GLY A 1 385 ? 11.394 2.189 -27.640 1.00 98.38 385 GLY A N 1
ATOM 3041 C CA . GLY A 1 385 ? 11.372 1.322 -28.809 1.00 98.38 385 GLY A CA 1
ATOM 3042 C C . GLY A 1 385 ? 11.677 -0.148 -28.516 1.00 98.38 385 GLY A C 1
ATOM 3043 O O . GLY A 1 385 ? 12.108 -0.559 -27.436 1.00 98.38 385 GLY A O 1
ATOM 3044 N N . ILE A 1 386 ? 11.474 -0.973 -29.545 1.00 97.31 386 ILE A N 1
ATOM 3045 C CA . ILE A 1 386 ? 11.482 -2.438 -29.436 1.00 97.31 386 ILE A CA 1
ATOM 3046 C C . ILE A 1 386 ? 12.806 -3.031 -28.935 1.00 97.31 386 ILE A C 1
ATOM 3048 O O . ILE A 1 386 ? 12.808 -4.082 -28.296 1.00 97.31 386 ILE A O 1
ATOM 3052 N N . GLU A 1 387 ? 13.948 -2.391 -29.198 1.00 98.38 387 GLU A N 1
ATOM 3053 C CA . GLU A 1 387 ? 15.231 -2.931 -28.735 1.00 98.38 387 GLU A CA 1
ATOM 3054 C C . GLU A 1 387 ? 15.411 -2.759 -27.221 1.00 98.38 387 GLU A C 1
ATOM 3056 O O . GLU A 1 387 ? 15.959 -3.652 -26.576 1.00 98.38 387 GLU A O 1
ATOM 3061 N N . ALA A 1 388 ? 14.879 -1.684 -26.627 1.00 98.00 388 ALA A N 1
ATOM 3062 C CA . ALA A 1 388 ? 14.860 -1.519 -25.174 1.00 98.00 388 ALA A CA 1
ATOM 3063 C C . ALA A 1 388 ? 14.006 -2.608 -24.504 1.00 98.00 388 ALA A C 1
ATOM 3065 O O . ALA A 1 388 ? 14.440 -3.228 -23.532 1.00 98.00 388 ALA A O 1
ATOM 3066 N N . ALA A 1 389 ? 12.841 -2.910 -25.085 1.00 97.12 389 ALA A N 1
ATOM 3067 C CA . ALA A 1 389 ? 11.987 -4.010 -24.646 1.00 97.12 389 ALA A CA 1
ATOM 3068 C C . ALA A 1 389 ? 12.699 -5.370 -24.744 1.00 97.12 389 ALA A C 1
ATOM 3070 O O . ALA A 1 389 ? 12.723 -6.139 -23.785 1.00 97.12 389 ALA A O 1
ATOM 3071 N N . ARG A 1 390 ? 13.372 -5.656 -25.868 1.00 97.38 390 ARG A N 1
ATOM 3072 C CA . ARG A 1 390 ? 14.155 -6.895 -26.043 1.00 97.38 390 ARG A CA 1
ATOM 3073 C C . ARG A 1 390 ? 15.308 -7.009 -25.050 1.00 97.38 390 ARG A C 1
ATOM 3075 O O . ARG A 1 390 ? 15.570 -8.105 -24.557 1.00 97.38 390 ARG A O 1
ATOM 3082 N N . ASN A 1 391 ? 15.998 -5.909 -24.758 1.00 97.69 391 ASN A N 1
ATOM 3083 C CA . ASN A 1 391 ? 17.092 -5.888 -23.789 1.00 97.69 391 ASN A CA 1
ATOM 3084 C C . ASN A 1 391 ? 16.616 -6.157 -22.358 1.00 97.69 391 ASN A C 1
ATOM 3086 O O . ASN A 1 391 ? 17.353 -6.790 -21.607 1.00 97.69 391 ASN A O 1
ATOM 3090 N N . ASN A 1 392 ? 15.391 -5.754 -22.006 1.00 96.69 392 ASN A N 1
ATOM 3091 C CA . ASN A 1 392 ? 14.752 -6.164 -20.755 1.00 96.69 392 ASN A CA 1
ATOM 3092 C C . ASN A 1 392 ? 14.338 -7.650 -20.794 1.00 96.69 392 ASN A C 1
ATOM 3094 O O . ASN A 1 392 ? 14.696 -8.413 -19.906 1.00 96.69 392 ASN A O 1
ATOM 3098 N N . MET A 1 393 ? 13.675 -8.096 -21.863 1.00 96.44 393 MET A N 1
ATOM 3099 C CA . MET A 1 393 ? 13.065 -9.431 -21.952 1.00 96.44 393 MET A CA 1
ATOM 3100 C C . MET A 1 393 ? 14.078 -10.592 -22.045 1.00 96.44 393 MET A C 1
ATOM 3102 O O . MET A 1 393 ? 13.859 -11.673 -21.496 1.00 96.44 393 MET A O 1
ATOM 3106 N N . ARG A 1 394 ? 15.213 -10.403 -22.738 1.00 97.06 394 ARG A N 1
ATOM 3107 C CA . ARG A 1 394 ? 16.253 -11.442 -22.918 1.00 97.06 394 ARG A CA 1
ATOM 3108 C C . ARG A 1 394 ? 16.789 -12.019 -21.593 1.00 97.06 394 ARG A C 1
ATOM 3110 O O . ARG A 1 394 ? 16.830 -13.248 -21.486 1.00 97.06 394 ARG A O 1
ATOM 3117 N N . PRO A 1 395 ? 17.226 -11.217 -20.599 1.00 96.81 395 PRO A N 1
ATOM 3118 C CA . PRO A 1 395 ? 17.688 -11.755 -19.321 1.00 96.81 395 PRO A CA 1
ATOM 3119 C C . PRO A 1 395 ? 16.577 -12.452 -18.526 1.00 96.81 395 PRO A C 1
ATOM 3121 O O . PRO A 1 395 ? 16.865 -13.499 -17.948 1.00 96.81 395 PRO A O 1
ATOM 3124 N N . LEU A 1 396 ? 15.328 -11.965 -18.564 1.00 96.25 396 LEU A N 1
ATOM 3125 C CA . LEU A 1 396 ? 14.186 -12.639 -17.923 1.00 96.25 396 LEU A CA 1
ATOM 3126 C C . LEU A 1 396 ? 13.970 -14.033 -18.523 1.00 96.25 396 LEU A C 1
ATOM 3128 O O . LEU A 1 396 ? 13.935 -15.035 -17.811 1.00 96.25 396 LEU A O 1
ATOM 3132 N N . MET A 1 397 ? 13.948 -14.122 -19.856 1.00 96.81 397 MET A N 1
ATOM 3133 C CA . MET A 1 397 ? 13.800 -15.391 -20.573 1.00 96.81 397 MET A CA 1
ATOM 3134 C C . MET A 1 397 ? 14.939 -16.357 -20.230 1.00 96.81 397 MET A C 1
ATOM 3136 O O . MET A 1 397 ? 14.716 -17.546 -19.998 1.00 96.81 397 MET A O 1
ATOM 3140 N N . LYS A 1 398 ? 16.176 -15.848 -20.153 1.00 97.31 398 LYS A N 1
ATOM 3141 C CA . LYS A 1 398 ? 17.330 -16.642 -19.723 1.00 97.31 398 LYS A CA 1
ATOM 3142 C C . LYS A 1 398 ? 17.153 -17.152 -18.289 1.00 97.31 398 LYS A C 1
ATOM 3144 O O . LYS A 1 398 ? 17.424 -18.327 -18.052 1.00 97.31 398 LYS A O 1
ATOM 3149 N N . ASN A 1 399 ? 16.694 -16.309 -17.359 1.00 96.94 399 ASN A N 1
ATOM 3150 C CA . ASN A 1 399 ? 16.451 -16.698 -15.968 1.00 96.94 399 ASN A CA 1
ATOM 3151 C C . ASN A 1 399 ? 15.436 -17.844 -15.890 1.00 96.94 399 ASN A C 1
ATOM 3153 O O . ASN A 1 399 ? 15.750 -18.899 -15.332 1.00 96.94 399 ASN A O 1
ATOM 3157 N N . VAL A 1 400 ? 14.285 -17.682 -16.549 1.00 96.69 400 VAL A N 1
ATOM 3158 C CA . VAL A 1 400 ? 13.203 -18.678 -16.598 1.00 96.69 400 VAL A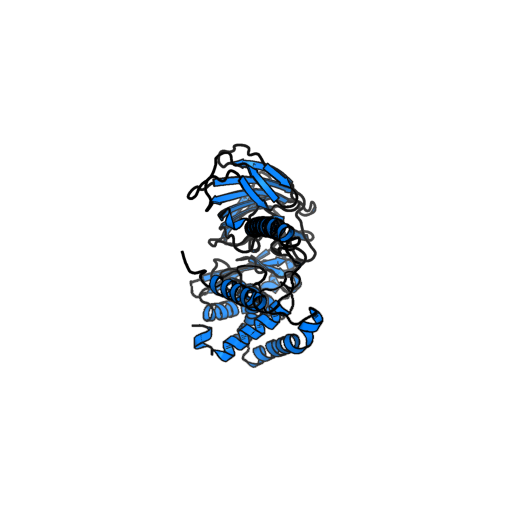 CA 1
ATOM 3159 C C . VAL A 1 400 ? 13.672 -20.017 -17.157 1.00 96.69 400 VAL A C 1
ATOM 3161 O O . VAL A 1 400 ? 13.399 -21.062 -16.566 1.00 96.69 400 VAL A O 1
ATOM 3164 N N . LEU A 1 401 ? 14.400 -20.005 -18.275 1.00 95.94 401 LEU A N 1
ATOM 3165 C CA . LEU A 1 401 ? 14.807 -21.236 -18.952 1.00 95.94 401 LEU A CA 1
ATOM 3166 C C . LEU A 1 401 ? 15.976 -21.951 -18.266 1.00 95.94 401 LEU A C 1
ATOM 3168 O O . LEU A 1 401 ? 16.047 -23.176 -18.322 1.00 95.94 401 LEU A O 1
ATOM 3172 N N . GLN A 1 402 ? 16.908 -21.214 -17.655 1.00 96.94 402 GLN A N 1
ATOM 3173 C CA . GLN A 1 402 ? 18.186 -21.785 -17.211 1.00 96.94 402 GLN A CA 1
ATOM 3174 C C . GLN A 1 402 ? 18.341 -21.884 -15.694 1.00 96.94 402 GLN A C 1
ATOM 3176 O O . GLN A 1 402 ? 19.048 -22.780 -15.240 1.00 96.94 402 GLN A O 1
ATOM 3181 N N . TYR A 1 403 ? 17.719 -21.000 -14.908 1.00 97.12 403 TYR A N 1
ATOM 3182 C CA . TYR A 1 403 ? 18.113 -20.814 -13.506 1.00 97.12 403 TYR A CA 1
ATOM 3183 C C . TYR A 1 403 ? 16.977 -20.968 -12.494 1.00 97.12 403 TYR A C 1
ATOM 3185 O O . TYR A 1 403 ? 17.218 -21.564 -11.445 1.00 97.12 403 TYR A O 1
ATOM 3193 N N . ILE A 1 404 ? 15.756 -20.498 -12.786 1.00 96.44 404 ILE A N 1
ATOM 3194 C CA . ILE A 1 404 ? 14.652 -20.472 -11.802 1.00 96.44 404 ILE A CA 1
ATOM 3195 C C . ILE A 1 404 ? 14.400 -21.850 -11.189 1.00 96.44 404 ILE A C 1
ATOM 3197 O O . ILE A 1 404 ? 14.386 -21.987 -9.972 1.00 96.44 404 ILE A O 1
ATOM 3201 N N . HIS A 1 405 ? 14.305 -22.897 -12.013 1.00 95.31 405 HIS A N 1
ATOM 3202 C CA . HIS A 1 405 ? 14.043 -24.249 -11.513 1.00 95.31 405 HIS A CA 1
ATOM 3203 C C . HIS A 1 405 ? 15.129 -24.773 -10.556 1.00 95.31 405 HIS A C 1
ATOM 3205 O O . HIS A 1 405 ? 14.853 -25.634 -9.731 1.00 95.31 405 HIS A O 1
ATOM 3211 N N . THR A 1 406 ? 16.366 -24.281 -10.665 1.00 96.00 406 THR A N 1
ATOM 3212 C CA . THR A 1 406 ? 17.443 -24.626 -9.728 1.00 96.00 406 THR A CA 1
ATOM 3213 C C . THR A 1 406 ? 17.364 -23.763 -8.470 1.00 96.00 406 THR A C 1
ATOM 3215 O O . THR A 1 406 ? 17.467 -24.296 -7.369 1.00 96.00 406 THR A O 1
ATOM 3218 N N . LYS A 1 407 ? 17.140 -22.448 -8.621 1.00 94.38 407 LYS A N 1
ATOM 3219 C CA . LYS A 1 407 ? 17.003 -21.493 -7.507 1.00 94.38 407 LYS A CA 1
ATOM 3220 C C . LYS A 1 407 ? 15.835 -21.843 -6.581 1.00 94.38 407 LYS A C 1
ATOM 3222 O O . LYS A 1 407 ? 15.975 -21.778 -5.368 1.00 94.38 407 LYS A O 1
ATOM 3227 N N . GLU A 1 408 ? 14.710 -22.252 -7.158 1.00 95.00 408 GLU A N 1
ATOM 3228 C CA . GLU A 1 408 ? 13.465 -22.534 -6.440 1.00 95.00 408 GLU A CA 1
ATOM 3229 C C . GLU A 1 408 ? 13.210 -24.032 -6.223 1.00 95.00 408 GLU A C 1
ATOM 3231 O O . GLU A 1 408 ? 12.113 -24.435 -5.836 1.00 95.00 408 GLU A O 1
ATOM 3236 N N . GLY A 1 409 ? 14.206 -24.888 -6.468 1.00 94.50 409 GLY A N 1
ATOM 3237 C CA . GLY A 1 409 ? 14.127 -26.319 -6.154 1.00 94.50 409 GLY A CA 1
ATOM 3238 C C . GLY A 1 409 ? 13.164 -27.140 -7.024 1.00 94.50 409 GLY A C 1
ATOM 3239 O O . GLY A 1 409 ? 12.780 -28.240 -6.633 1.00 94.50 409 GLY A O 1
ATOM 3240 N N . GLY A 1 410 ? 12.767 -26.642 -8.195 1.00 94.75 410 GLY A N 1
ATOM 3241 C CA . GLY A 1 410 ? 12.016 -27.400 -9.193 1.00 94.75 410 GLY A CA 1
ATOM 3242 C C . GLY A 1 410 ? 11.309 -26.529 -10.229 1.00 94.75 410 GLY A C 1
ATOM 3243 O O . GLY A 1 410 ? 11.223 -25.312 -10.101 1.00 94.75 410 GLY A O 1
ATOM 3244 N N . TYR A 1 411 ? 10.770 -27.163 -11.272 1.00 94.75 411 TYR A N 1
ATOM 3245 C CA . TYR A 1 411 ? 9.863 -26.494 -12.207 1.00 94.75 411 TYR A CA 1
ATOM 3246 C C . TYR A 1 411 ? 8.487 -26.317 -11.566 1.00 94.75 411 TYR A C 1
ATOM 3248 O O . TYR A 1 411 ? 7.932 -27.277 -11.031 1.00 94.75 411 TYR A O 1
ATOM 3256 N N . ARG A 1 412 ? 7.912 -25.115 -11.674 1.00 94.31 412 ARG A N 1
ATOM 3257 C CA . ARG A 1 412 ? 6.617 -24.781 -11.064 1.00 94.31 412 ARG A CA 1
ATOM 3258 C C . ARG A 1 412 ? 5.624 -24.251 -12.104 1.00 94.31 412 ARG A C 1
ATOM 3260 O O . ARG A 1 412 ? 6.041 -23.565 -13.047 1.00 94.31 412 ARG A O 1
ATOM 3267 N N . PRO A 1 413 ? 4.321 -24.572 -12.002 1.00 95.50 413 PRO A N 1
ATOM 3268 C CA . PRO A 1 413 ? 3.291 -23.844 -12.744 1.00 95.50 413 PRO A CA 1
ATOM 3269 C C . PRO A 1 413 ? 3.215 -22.385 -12.255 1.00 95.50 413 PRO A C 1
ATOM 3271 O O . PRO A 1 413 ? 3.866 -22.036 -11.277 1.00 95.50 413 PRO A O 1
ATOM 3274 N N . LEU A 1 414 ? 2.464 -21.524 -12.950 1.00 96.38 414 LEU A N 1
ATOM 3275 C CA . LEU A 1 414 ? 2.171 -20.167 -12.454 1.00 96.38 414 LEU A CA 1
ATOM 3276 C C . LEU A 1 414 ? 1.022 -20.154 -11.435 1.00 96.38 414 LEU A C 1
ATOM 3278 O O . LEU A 1 414 ? 0.977 -19.271 -10.593 1.00 96.38 414 LEU A O 1
ATOM 3282 N N . SER A 1 415 ? 0.125 -21.143 -11.499 1.00 95.94 415 SER A N 1
ATOM 3283 C CA . SER A 1 415 ? -0.974 -21.330 -10.551 1.00 95.94 415 SER A CA 1
ATOM 3284 C C . SER A 1 415 ? -1.374 -22.820 -10.461 1.00 95.94 415 SER A C 1
ATOM 3286 O O . SER A 1 415 ? -1.303 -23.523 -11.482 1.00 95.94 415 SER A O 1
ATOM 3288 N N . PRO A 1 416 ? -1.771 -23.325 -9.274 1.00 95.56 416 PRO A N 1
ATOM 3289 C CA . PRO A 1 416 ? -1.641 -22.647 -7.982 1.00 95.56 416 PRO A CA 1
ATOM 3290 C C . PRO A 1 416 ? -0.168 -22.595 -7.542 1.00 95.56 416 PRO A C 1
ATOM 3292 O O . PRO A 1 416 ? 0.554 -23.594 -7.642 1.00 95.56 416 PRO A O 1
ATOM 3295 N N . MET A 1 417 ? 0.285 -21.430 -7.080 1.00 95.81 417 MET A N 1
ATOM 3296 C CA . MET A 1 417 ? 1.621 -21.227 -6.523 1.00 95.81 417 MET A CA 1
ATOM 3297 C C . MET A 1 417 ? 1.661 -21.694 -5.061 1.00 95.81 417 MET A C 1
ATOM 3299 O O . MET A 1 417 ? 0.774 -21.326 -4.293 1.00 95.81 417 MET A O 1
ATOM 3303 N N . PRO A 1 418 ? 2.647 -22.509 -4.642 1.00 93.88 418 PRO A N 1
ATOM 3304 C CA . PRO A 1 418 ? 2.833 -22.793 -3.224 1.00 93.88 418 PRO A CA 1
ATOM 3305 C C . PRO A 1 418 ? 3.239 -21.521 -2.458 1.00 93.88 418 PRO A C 1
ATOM 3307 O O . PRO A 1 418 ? 4.071 -20.775 -2.983 1.00 93.88 418 PRO A O 1
ATOM 3310 N N . PRO A 1 419 ? 2.734 -21.300 -1.228 1.00 92.50 419 PRO A N 1
ATOM 3311 C CA . PRO A 1 419 ? 2.979 -20.071 -0.467 1.00 92.50 419 PRO A CA 1
ATOM 3312 C C . PRO A 1 419 ? 4.461 -19.717 -0.283 1.00 92.50 419 PRO A C 1
ATOM 3314 O O . PRO A 1 419 ? 4.844 -18.554 -0.295 1.00 92.50 419 PRO A O 1
ATOM 3317 N N . GLU A 1 420 ? 5.342 -20.716 -0.189 1.00 92.38 420 GLU A N 1
ATOM 3318 C CA . GLU A 1 420 ? 6.783 -20.489 -0.013 1.00 92.38 420 GLU A CA 1
ATOM 3319 C C . GLU A 1 420 ? 7.454 -19.843 -1.241 1.00 92.38 420 GLU A C 1
ATOM 3321 O O . GLU A 1 420 ? 8.607 -19.420 -1.164 1.00 92.38 420 GLU A O 1
ATOM 3326 N N . TYR A 1 421 ? 6.754 -19.794 -2.379 1.00 94.31 421 TYR A N 1
ATOM 3327 C CA . TYR A 1 421 ? 7.239 -19.270 -3.657 1.00 94.31 421 TYR A CA 1
ATOM 3328 C C . TYR A 1 421 ? 6.340 -18.163 -4.231 1.00 94.31 421 TYR A C 1
ATOM 3330 O O . TYR A 1 421 ? 6.559 -17.753 -5.372 1.00 94.31 421 TYR A O 1
ATOM 3338 N N . THR A 1 422 ? 5.364 -17.659 -3.461 1.00 94.69 422 THR A N 1
ATOM 3339 C CA . THR A 1 422 ? 4.451 -16.565 -3.856 1.00 94.69 422 THR A CA 1
ATOM 3340 C C . THR A 1 422 ? 5.212 -15.360 -4.405 1.00 94.69 422 THR A C 1
ATOM 3342 O O . THR A 1 422 ? 4.839 -14.811 -5.433 1.00 94.69 422 THR A O 1
ATOM 3345 N N . TYR A 1 423 ? 6.334 -14.996 -3.784 1.00 93.75 423 TYR A N 1
ATOM 3346 C CA . TYR A 1 423 ? 7.150 -13.853 -4.203 1.00 93.75 423 TYR A CA 1
ATOM 3347 C C . TYR A 1 423 ? 8.497 -14.267 -4.828 1.00 93.75 423 TYR A C 1
ATOM 3349 O O . TYR A 1 423 ? 9.499 -13.567 -4.705 1.00 93.75 423 TYR A O 1
ATOM 3357 N N . GLY A 1 424 ? 8.543 -15.436 -5.478 1.00 94.56 424 GLY A N 1
ATOM 3358 C CA . GLY A 1 424 ? 9.735 -15.955 -6.161 1.00 94.56 424 GLY A CA 1
ATOM 3359 C C . GLY A 1 424 ? 9.854 -15.534 -7.631 1.00 94.56 424 GLY A C 1
ATOM 3360 O O . GLY A 1 424 ? 8.864 -15.189 -8.279 1.00 94.56 424 GLY A O 1
ATOM 3361 N N . ASP A 1 425 ? 11.058 -15.646 -8.202 1.00 95.88 425 ASP A N 1
ATOM 3362 C CA . ASP A 1 425 ? 11.351 -15.388 -9.622 1.00 95.88 425 ASP A CA 1
ATOM 3363 C C . ASP A 1 425 ? 10.350 -16.092 -10.569 1.00 95.88 425 ASP A C 1
ATOM 3365 O O . ASP A 1 425 ? 10.036 -15.567 -11.639 1.00 95.88 425 ASP A O 1
ATOM 3369 N N . ASN A 1 426 ? 9.843 -17.287 -10.228 1.00 96.44 426 ASN A N 1
ATOM 3370 C CA . ASN A 1 426 ? 8.868 -17.987 -11.071 1.00 96.44 426 ASN A CA 1
ATOM 3371 C C . ASN A 1 426 ? 7.528 -17.244 -11.173 1.00 96.44 426 ASN A C 1
ATOM 3373 O O . ASN A 1 426 ? 6.873 -17.344 -12.202 1.00 96.44 426 ASN A O 1
ATOM 3377 N N . VAL A 1 427 ? 7.099 -16.504 -10.156 1.00 97.38 427 VAL A N 1
ATOM 3378 C CA . VAL A 1 427 ? 5.892 -15.672 -10.250 1.00 97.38 427 VAL A CA 1
ATOM 3379 C C . VAL A 1 427 ? 6.152 -14.470 -11.153 1.00 97.38 427 VAL A C 1
ATOM 3381 O O . VAL A 1 427 ? 5.441 -14.275 -12.141 1.00 97.38 427 VAL A O 1
ATOM 3384 N N . TYR A 1 428 ? 7.213 -13.720 -10.860 1.00 97.94 428 TYR A N 1
ATOM 3385 C CA . TYR A 1 428 ? 7.542 -12.479 -11.554 1.00 97.94 428 TYR A CA 1
ATOM 3386 C C . TYR A 1 428 ? 7.994 -12.733 -12.992 1.00 97.94 428 TYR A C 1
ATOM 3388 O O . TYR A 1 428 ? 7.308 -12.383 -13.953 1.00 97.94 428 TYR A O 1
ATOM 3396 N N . ASP A 1 429 ? 9.160 -13.358 -13.166 1.00 98.00 429 ASP A N 1
ATOM 3397 C CA . ASP A 1 429 ? 9.817 -13.440 -14.465 1.00 98.00 429 ASP A CA 1
ATOM 3398 C C . ASP A 1 429 ? 9.042 -14.363 -15.406 1.00 98.00 429 ASP A C 1
ATOM 3400 O O . ASP A 1 429 ? 8.750 -13.976 -16.537 1.00 98.00 429 ASP A O 1
ATOM 3404 N N . LYS A 1 430 ? 8.651 -15.569 -14.964 1.00 97.94 430 LYS A N 1
ATOM 3405 C CA . LYS A 1 430 ? 7.871 -16.471 -15.832 1.00 97.94 430 LYS A CA 1
ATOM 3406 C C . LYS A 1 430 ? 6.472 -15.917 -16.098 1.00 97.94 430 LYS A C 1
ATOM 3408 O O . LYS A 1 430 ? 6.002 -16.078 -17.223 1.00 97.94 430 LYS A O 1
ATOM 3413 N N . GLY A 1 431 ? 5.839 -15.252 -15.128 1.00 98.12 431 GLY A N 1
ATOM 3414 C CA . GLY A 1 431 ? 4.576 -14.544 -15.344 1.00 98.12 431 GLY A CA 1
ATOM 3415 C C . GLY A 1 431 ? 4.719 -13.495 -16.445 1.00 98.12 431 GLY A C 1
ATOM 3416 O O . GLY A 1 431 ? 3.998 -13.548 -17.441 1.00 98.12 431 GLY A O 1
ATOM 3417 N N . GLY A 1 432 ? 5.745 -12.646 -16.349 1.00 98.25 432 GLY A N 1
ATOM 3418 C CA . GLY A 1 432 ? 6.039 -11.625 -17.351 1.00 98.25 432 GLY A CA 1
ATOM 3419 C C . GLY A 1 432 ? 6.348 -12.189 -18.742 1.00 98.25 432 GLY A C 1
ATOM 3420 O O . GLY A 1 432 ? 5.844 -11.678 -19.748 1.00 98.25 432 GLY A O 1
ATOM 3421 N N . ILE A 1 433 ? 7.115 -13.287 -18.820 1.00 97.81 433 ILE A N 1
ATOM 3422 C CA . ILE A 1 433 ? 7.377 -14.003 -20.080 1.00 97.81 433 ILE A CA 1
ATOM 3423 C C . ILE A 1 433 ? 6.079 -14.536 -20.692 1.00 97.81 433 ILE A C 1
ATOM 3425 O O . ILE A 1 433 ? 5.870 -14.392 -21.898 1.00 97.81 433 ILE A O 1
ATOM 3429 N N . VAL A 1 434 ? 5.225 -15.181 -19.894 1.00 97.81 434 VAL A N 1
ATOM 3430 C CA . VAL A 1 434 ? 3.976 -15.783 -20.381 1.00 97.81 434 VAL A CA 1
ATOM 3431 C C . VAL A 1 434 ? 3.024 -14.706 -20.892 1.00 97.81 434 VAL A C 1
ATOM 3433 O O . VAL A 1 434 ? 2.485 -14.866 -21.986 1.00 97.81 434 VAL A O 1
ATOM 3436 N N . THR A 1 435 ? 2.888 -13.584 -20.183 1.00 98.06 435 THR A N 1
ATOM 3437 C CA . THR A 1 435 ? 2.093 -12.434 -20.641 1.00 98.06 435 THR A CA 1
ATOM 3438 C C . THR A 1 435 ? 2.647 -11.858 -21.948 1.00 98.06 435 THR A C 1
ATOM 3440 O O . THR A 1 435 ? 1.894 -11.639 -22.899 1.00 98.06 435 THR A O 1
ATOM 3443 N N . HIS A 1 436 ? 3.973 -11.707 -22.067 1.00 97.56 436 HIS A N 1
ATOM 3444 C CA . HIS A 1 436 ? 4.598 -11.247 -23.312 1.00 97.56 436 HIS A CA 1
ATOM 3445 C C . HIS A 1 436 ? 4.358 -12.208 -24.484 1.00 97.56 436 HIS A C 1
ATOM 3447 O O . HIS A 1 436 ? 4.040 -11.779 -25.595 1.00 97.56 436 HIS A O 1
ATOM 3453 N N . ALA A 1 437 ? 4.493 -13.515 -24.245 1.00 97.19 437 ALA A N 1
ATOM 3454 C CA . ALA A 1 437 ? 4.256 -14.543 -25.251 1.00 97.19 437 ALA A CA 1
ATOM 3455 C C . ALA A 1 437 ? 2.785 -14.580 -25.688 1.00 97.19 437 ALA A C 1
ATOM 3457 O O . ALA A 1 437 ? 2.510 -14.757 -26.875 1.00 97.19 437 ALA A O 1
ATOM 3458 N N . LEU A 1 438 ? 1.852 -14.366 -24.755 1.00 97.94 438 LEU A N 1
ATOM 3459 C CA . LEU A 1 438 ? 0.426 -14.272 -25.047 1.00 97.94 438 LEU A CA 1
ATOM 3460 C C . LEU A 1 438 ? 0.126 -13.094 -25.980 1.00 97.94 438 LEU A C 1
ATOM 3462 O O . LEU A 1 438 ? -0.520 -13.301 -27.007 1.00 97.94 438 LEU A O 1
ATOM 3466 N N . ARG A 1 439 ? 0.659 -11.895 -25.693 1.00 97.62 439 ARG A N 1
ATOM 3467 C CA . ARG A 1 439 ? 0.566 -10.743 -26.609 1.00 97.62 439 ARG A CA 1
ATOM 3468 C C . ARG A 1 439 ? 1.142 -11.072 -27.983 1.00 97.62 439 ARG A C 1
ATOM 3470 O O . ARG A 1 439 ? 0.498 -10.810 -28.992 1.00 97.62 439 ARG A O 1
ATOM 3477 N N . GLY A 1 440 ? 2.324 -11.689 -28.034 1.00 96.44 440 GLY A N 1
ATOM 3478 C CA . GLY A 1 440 ? 2.964 -12.071 -29.295 1.00 96.44 440 GLY A CA 1
ATOM 3479 C C . GLY A 1 440 ? 2.157 -13.081 -30.121 1.00 96.44 440 GLY A C 1
ATOM 3480 O O . GLY A 1 440 ? 2.178 -13.019 -31.348 1.00 96.44 440 GLY A O 1
ATOM 3481 N N . TYR A 1 441 ? 1.439 -13.996 -29.465 1.00 98.12 441 TYR A N 1
ATOM 3482 C CA . TYR A 1 441 ? 0.586 -14.988 -30.121 1.00 98.12 441 TYR A CA 1
ATOM 3483 C C . TYR A 1 441 ? -0.741 -14.397 -30.618 1.00 98.12 441 TYR A C 1
ATOM 3485 O O . TYR A 1 441 ? -1.176 -14.717 -31.723 1.00 98.12 441 TYR A O 1
ATOM 3493 N N . LEU A 1 442 ? -1.385 -13.551 -29.809 1.00 98.25 442 LEU A N 1
ATOM 3494 C CA . LEU A 1 442 ? -2.683 -12.948 -30.128 1.00 98.25 442 LEU A CA 1
ATOM 3495 C C . LEU A 1 442 ? -2.572 -11.758 -31.093 1.00 98.25 442 LEU A C 1
ATOM 3497 O O . LEU A 1 442 ? -3.491 -11.511 -31.874 1.00 98.25 442 LEU A O 1
ATOM 3501 N N . GLY A 1 443 ? -1.455 -11.032 -31.045 1.00 97.69 443 GLY A N 1
ATOM 3502 C CA . GLY A 1 443 ? -1.310 -9.715 -31.656 1.00 97.69 443 GLY A CA 1
ATOM 3503 C C . GLY A 1 443 ? -2.006 -8.615 -30.846 1.00 97.69 443 GLY A C 1
ATOM 3504 O O . GLY A 1 443 ? -2.921 -8.872 -30.064 1.00 97.69 443 GLY A O 1
ATOM 3505 N N . ASP A 1 444 ? -1.574 -7.370 -31.057 1.00 96.56 444 ASP A N 1
ATOM 3506 C CA . ASP A 1 444 ? -1.969 -6.228 -30.219 1.00 96.56 444 ASP A CA 1
ATOM 3507 C C . ASP A 1 444 ? -3.484 -5.983 -30.207 1.00 96.56 444 ASP A C 1
ATOM 3509 O O . ASP A 1 444 ? -4.044 -5.756 -29.141 1.00 96.56 444 ASP A O 1
ATOM 3513 N N . SER A 1 445 ? -4.165 -6.113 -31.353 1.00 95.94 445 SER A N 1
ATOM 3514 C CA . SER A 1 445 ? -5.618 -5.887 -31.424 1.00 95.94 445 SER A CA 1
ATOM 3515 C C . SER A 1 445 ? -6.403 -6.817 -30.497 1.00 95.94 445 SER A C 1
ATOM 3517 O O . SER A 1 445 ? -7.279 -6.350 -29.791 1.00 95.94 445 SER A O 1
ATOM 3519 N N . LEU A 1 446 ? -6.095 -8.116 -30.460 1.00 97.00 446 LEU A N 1
ATOM 3520 C CA . LEU A 1 446 ? -6.818 -9.046 -29.584 1.00 97.00 446 LEU A CA 1
ATOM 3521 C C . LEU A 1 446 ? -6.346 -8.979 -28.130 1.00 97.00 446 LEU A C 1
ATOM 3523 O O . LEU A 1 446 ? -7.104 -9.335 -27.233 1.00 97.00 446 LEU A O 1
ATOM 3527 N N . PHE A 1 447 ? -5.091 -8.590 -27.902 1.00 97.31 447 PHE A N 1
ATOM 3528 C CA . PHE A 1 447 ? -4.522 -8.526 -26.560 1.00 97.31 447 PHE A CA 1
ATOM 3529 C C . PHE A 1 447 ? -5.030 -7.313 -25.768 1.00 97.31 447 PHE A C 1
ATOM 3531 O O . PHE A 1 447 ? -5.326 -7.460 -24.586 1.00 97.31 447 PHE A O 1
ATOM 3538 N N . PHE A 1 448 ? -5.141 -6.144 -26.408 1.00 95.06 448 PHE A N 1
ATOM 3539 C CA . PHE A 1 448 ? -5.572 -4.901 -25.753 1.00 95.06 448 PHE A CA 1
ATOM 3540 C C . PHE A 1 448 ? -7.076 -4.612 -25.893 1.00 95.06 448 PHE A C 1
ATOM 3542 O O . PHE A 1 448 ? -7.636 -3.967 -25.010 1.00 95.06 448 PHE A O 1
ATOM 3549 N N . GLY A 1 449 ? -7.740 -5.142 -26.933 1.00 85.06 449 GLY A N 1
ATOM 3550 C CA . GLY A 1 449 ? -9.182 -4.974 -27.174 1.00 85.06 449 GLY A CA 1
ATOM 3551 C C . GLY A 1 449 ? -9.493 -4.131 -28.399 1.00 85.06 449 GLY A C 1
ATOM 3552 O O . GLY A 1 449 ? -9.420 -2.890 -28.285 1.00 85.06 449 GLY A O 1
#

Radius of gyration: 27.91 Å; Cα contacts (8 Å, |Δi|>4): 942; chains: 1; bounding box: 48×100×58 Å

Sequence (449 aa):
MFKFIGLIPIIGLILRKFNKILQFGQFNHINRMIMISKVSIKSVVLTLCTLAGLHLMAQNHSNRMLSDTIDVVNYELNLSVTDLSSQTISGKAGIRFTTPLTEINQLILELKQLQVDSVKSDNDVLLGFTHVGNRLSIYLDQAMSVGDTSLVYVFYHGTPFHEAWGGFHFAGSYAFNLGVGFESIPHNLGKTWFPCVDDFVDRAFYDYHISVDNTNYAVCGGLLQSISTMCDGTLMFHWKSDRTLPTYLASVAIGPYELVADTVSGEAGQIPITYYVRPSDTTRARGSFINLPLITGIYEEAFGAYPFQRIGITGTSLGAMEHAENIFYPNGSINGTLSDEWLYAHELSHMWFGNKVTCASDADIWLNEGWARWCETYFREKLYGIEAARNNMRPLMKNVLQYIHTKEGGYRPLSPMPPEYTYGDNVYDKGGIVTHALRGYLGDSLFFG

pLDDT: mean 89.59, std 18.55, range [26.78, 98.94]